Protein AF-A0A955CF99-F1 (afdb_monomer_lite)

Radius of gyration: 28.47 Å; chains: 1; bounding box: 74×70×88 Å

Secondary structure (DSSP, 8-state):
-HHHHTT----EES---GGGHHHHTTSPEE-GGGGG-TTT-S-EEE----S-THHHHHHHHHHHHHHHTT--EEEESS--S-HHHHHHHHHHHHHHT--EEEE-GGG--HHHHHHHHHHTSTT-TT-SEEEEEEEEE-S---HHHHHHHHHHHHHHHHHHH--EEEEEEE---SSSS--TT-EEEEEETT--EEEEEEE--SSSSEEEEEEEEETTEEEEEEEETTS-EEEEEEEETTEEEEEPPP---HHHHHHHHHHHHSPPTT------GGG--HHHHHHHHHHHHHHHHHHHHTS-EE-------HHHHHHHHHHHHHHHHHHHHHHHHHHHHHHHHHTT-GGGGTHHHHHHHHHHHHHHHHHHHHHHHHHHHTTS------------------

Foldseek 3Di:
DLCVVVVHDDAEAQDDPPVVCPPNVPHDHDHLVVCLDCVNDLAEEEEADDPDPVVQVVSLVSLLSSLLSLHAYEYEAPRHLALVSLVSNVVSNVVRVRFYAYAQLLQLFVVLLVVLVLLVDCPRPLAHWAAKEKEFADPDFWLSVVLRVQLSVQVSVCSRQPDWFKKAWDAPCVPVTGQAWIKMWIHDPSGHIYIYTYHHHPDQFFGMKMWTHHPFWIWIWTAGPVRDTDWIWIAGPNDIDTDDGDPDDSVNSSVVLSVVPRPDPPDPPCDDSVSHPSVSSSSSSLNSVVNVVNHVVVDMDGSDPPPPPVVVVVVVVVVVVVVVCVVPVVVVLVVVLVVCVVVVNPCSVCSVVVVVVVVVVVVCVVVVCVVVVVVPPVVVPPPPDPPPDPPDPDDDDD

Structure (mmCIF, N/CA/C/O backbone):
data_AF-A0A955CF99-F1
#
_entry.id   AF-A0A955CF99-F1
#
loop_
_atom_site.group_PDB
_atom_site.id
_atom_site.type_symbol
_atom_site.label_atom_id
_atom_site.label_alt_id
_atom_site.label_comp_id
_atom_site.label_asym_id
_atom_site.label_entity_id
_atom_site.label_seq_id
_atom_site.pdbx_PDB_ins_code
_atom_site.Cartn_x
_atom_site.Cartn_y
_atom_site.Cartn_z
_atom_site.occupancy
_atom_site.B_iso_or_equiv
_atom_site.auth_seq_id
_atom_site.auth_comp_id
_atom_site.auth_asym_id
_atom_site.auth_atom_id
_atom_site.pdbx_PDB_model_num
ATOM 1 N N . ARG A 1 1 ? -3.516 -19.979 12.617 1.00 79.00 1 ARG A N 1
ATOM 2 C CA . ARG A 1 1 ? -4.588 -20.043 13.648 1.00 79.00 1 ARG A CA 1
ATOM 3 C C . ARG A 1 1 ? -5.985 -19.880 13.054 1.00 79.00 1 ARG A C 1
ATOM 5 O O . ARG A 1 1 ? -6.739 -20.836 13.141 1.00 79.00 1 ARG A O 1
ATOM 12 N N . ALA A 1 2 ? -6.308 -18.752 12.409 1.00 81.31 2 ALA A N 1
ATOM 13 C CA . ALA A 1 2 ? -7.607 -18.526 11.752 1.00 81.31 2 ALA A CA 1
ATOM 14 C C . ALA A 1 2 ? -8.059 -19.693 10.847 1.00 81.31 2 ALA A C 1
ATOM 16 O O . ALA A 1 2 ? -9.185 -20.170 10.963 1.00 81.31 2 ALA A O 1
ATOM 17 N N . ALA A 1 3 ? -7.147 -20.198 10.007 1.00 81.81 3 ALA A N 1
ATOM 18 C CA . ALA A 1 3 ? -7.392 -21.342 9.129 1.00 81.81 3 ALA A CA 1
ATOM 19 C C . ALA A 1 3 ? -7.724 -22.638 9.894 1.00 81.81 3 ALA A C 1
ATOM 21 O O . ALA A 1 3 ? -8.744 -23.269 9.622 1.00 81.81 3 ALA A O 1
ATOM 22 N N . VAL A 1 4 ? -6.922 -22.989 10.905 1.00 85.00 4 VAL A N 1
ATOM 23 C CA . VAL A 1 4 ? -7.128 -24.182 11.754 1.00 85.00 4 VAL A CA 1
ATOM 24 C C . VAL A 1 4 ? -8.455 -24.113 12.503 1.00 85.00 4 VAL A C 1
ATOM 26 O O . VAL A 1 4 ? -9.188 -25.094 12.551 1.00 85.00 4 VAL A O 1
ATOM 29 N N . ALA A 1 5 ? -8.813 -22.940 13.037 1.00 82.62 5 ALA A N 1
ATOM 30 C CA . ALA A 1 5 ? -10.088 -22.735 13.726 1.00 82.62 5 ALA A CA 1
ATOM 31 C C . ALA A 1 5 ? -11.309 -22.967 12.813 1.00 82.62 5 ALA A C 1
ATOM 33 O O . ALA A 1 5 ? -12.411 -23.198 13.304 1.00 82.62 5 ALA A O 1
ATOM 34 N N . GLN A 1 6 ? -11.116 -22.923 11.492 1.00 83.94 6 GLN A N 1
ATOM 35 C CA . GLN A 1 6 ? -12.135 -23.216 10.481 1.00 83.94 6 GLN A CA 1
ATOM 36 C C . GLN A 1 6 ? -12.029 -24.639 9.910 1.00 83.94 6 GLN A C 1
ATOM 38 O O . GLN A 1 6 ? -12.730 -24.957 8.956 1.00 83.94 6 GLN A O 1
ATOM 43 N N . GLY A 1 7 ? -11.182 -25.494 10.492 1.00 86.19 7 GLY A N 1
ATOM 44 C CA . GLY A 1 7 ? -11.032 -26.898 10.105 1.00 86.19 7 GLY A CA 1
ATOM 45 C C . GLY A 1 7 ? -10.098 -27.146 8.920 1.00 86.19 7 GLY A C 1
ATOM 46 O O . GLY A 1 7 ? -10.129 -28.240 8.370 1.00 86.19 7 GLY A O 1
ATOM 47 N N . ASN A 1 8 ? -9.284 -26.162 8.521 1.00 85.12 8 ASN A N 1
ATOM 48 C CA . ASN A 1 8 ? -8.291 -26.355 7.462 1.00 85.12 8 ASN A CA 1
ATOM 49 C C . ASN A 1 8 ? -7.061 -27.089 8.014 1.00 85.12 8 ASN A C 1
ATOM 51 O O . ASN A 1 8 ? -6.582 -26.760 9.105 1.00 85.12 8 ASN A O 1
ATOM 55 N N . GLU A 1 9 ? -6.540 -28.040 7.243 1.00 86.69 9 GLU A N 1
ATOM 56 C CA . GLU A 1 9 ? -5.256 -28.687 7.509 1.00 86.69 9 GLU A CA 1
ATOM 57 C C . GLU A 1 9 ? -4.116 -27.730 7.139 1.00 86.69 9 GLU A C 1
ATOM 59 O O . GLU A 1 9 ? -4.158 -27.067 6.103 1.00 86.69 9 GLU A O 1
ATOM 64 N N . LEU A 1 10 ? -3.120 -27.606 8.018 1.00 84.44 10 LEU A N 1
ATOM 65 C CA . LEU A 1 10 ? -1.933 -26.798 7.756 1.00 84.44 10 LEU A CA 1
ATOM 66 C C . LEU A 1 10 ? -0.749 -27.711 7.481 1.00 84.44 10 LEU A C 1
ATOM 68 O O . LEU A 1 10 ? -0.439 -28.585 8.288 1.00 84.44 10 LEU A O 1
ATOM 72 N N . VAL A 1 11 ? -0.059 -27.430 6.383 1.00 82.50 11 VAL A N 1
ATOM 73 C CA . VAL A 1 11 ? 1.213 -28.051 6.021 1.00 82.50 11 VAL A CA 1
ATOM 74 C C . VAL A 1 11 ? 2.263 -2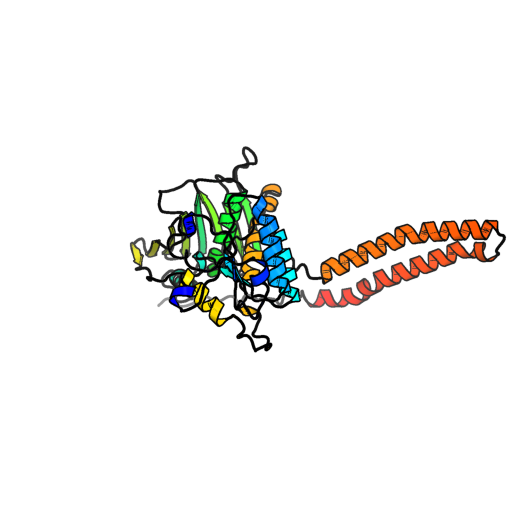6.946 5.929 1.00 82.50 11 VAL A C 1
ATOM 76 O O . VAL A 1 11 ? 1.944 -25.827 5.518 1.00 82.50 11 VAL A O 1
ATOM 79 N N . TRP A 1 12 ? 3.500 -27.231 6.339 1.00 80.31 12 TRP A N 1
ATOM 80 C CA . TRP A 1 12 ? 4.576 -26.238 6.367 1.00 80.31 12 TRP A CA 1
ATOM 81 C C . TRP A 1 12 ? 5.763 -26.673 5.518 1.00 80.31 12 TRP A C 1
ATOM 83 O O . TRP A 1 12 ? 6.108 -27.856 5.517 1.00 80.31 12 TRP A O 1
ATOM 93 N N . PRO A 1 13 ? 6.434 -25.727 4.839 1.00 78.12 13 PRO A N 1
ATOM 94 C CA . PRO A 1 13 ? 7.717 -26.021 4.238 1.00 78.12 13 PRO A CA 1
ATOM 95 C C . PRO A 1 13 ? 8.782 -26.287 5.321 1.00 78.12 13 PRO A C 1
ATOM 97 O O . PRO A 1 13 ? 8.654 -25.765 6.428 1.00 78.12 13 PRO A O 1
ATOM 100 N N . ASP A 1 14 ? 9.821 -27.061 4.985 1.00 59.81 14 ASP A N 1
ATOM 101 C CA . ASP A 1 14 ? 10.875 -27.661 5.844 1.00 59.81 14 ASP A CA 1
ATOM 102 C C . ASP A 1 14 ? 11.665 -26.767 6.844 1.00 59.81 14 ASP A C 1
ATOM 104 O O . ASP A 1 14 ? 12.676 -27.187 7.406 1.00 59.81 14 ASP A O 1
ATOM 108 N N . SER A 1 15 ? 11.222 -25.550 7.154 1.00 57.75 15 SER A N 1
ATOM 109 C CA . SER A 1 15 ? 11.845 -24.692 8.163 1.00 57.75 15 SER A CA 1
ATOM 110 C C . SER A 1 15 ? 10.860 -23.652 8.704 1.00 57.75 15 SER A C 1
ATOM 112 O O . SER A 1 15 ? 10.727 -22.559 8.147 1.00 57.75 15 SER A O 1
ATOM 114 N N . LEU A 1 16 ? 10.185 -23.962 9.813 1.00 59.62 16 LEU A N 1
ATOM 115 C CA . LEU A 1 16 ? 9.578 -22.922 10.644 1.00 59.62 16 LEU A CA 1
ATOM 116 C C . LEU A 1 16 ? 10.669 -22.295 11.526 1.00 59.62 16 LEU A C 1
ATOM 118 O O . LEU A 1 16 ? 11.459 -23.038 12.110 1.00 59.62 16 LEU A O 1
ATOM 122 N N . PRO A 1 17 ? 10.718 -20.959 11.668 1.00 60.75 17 PRO A N 1
ATOM 123 C CA . PRO A 1 17 ? 11.537 -20.341 12.700 1.00 60.75 17 PRO A CA 1
ATOM 124 C C . PRO A 1 17 ? 11.095 -20.843 14.082 1.00 60.75 17 PRO A C 1
ATOM 126 O O . PRO A 1 17 ? 9.895 -20.994 14.330 1.00 60.75 17 PRO A O 1
ATOM 129 N N . ASP A 1 18 ? 12.053 -21.061 14.989 1.00 56.12 18 ASP A N 1
ATOM 130 C CA . ASP A 1 18 ? 11.827 -21.640 16.325 1.00 56.12 18 ASP A CA 1
ATOM 131 C C . ASP A 1 18 ? 10.709 -20.933 17.119 1.00 56.12 18 ASP A C 1
ATOM 133 O O . ASP A 1 18 ? 10.023 -21.563 17.920 1.00 56.12 18 ASP A O 1
ATOM 137 N N . GLU A 1 19 ? 10.451 -19.646 16.877 1.00 55.84 19 GLU A N 1
ATOM 138 C CA . GLU A 1 19 ? 9.412 -18.872 17.572 1.00 55.84 19 GLU A CA 1
ATOM 139 C C . GLU A 1 19 ? 7.968 -19.225 17.159 1.00 55.84 19 GLU A C 1
ATOM 141 O O . GLU A 1 19 ? 7.029 -18.998 17.924 1.00 55.84 19 GLU A O 1
ATOM 146 N N . ALA A 1 20 ? 7.764 -19.830 15.983 1.00 54.81 20 ALA A N 1
ATOM 147 C CA . ALA A 1 20 ? 6.444 -20.243 15.490 1.00 54.81 20 ALA A CA 1
ATOM 148 C C . ALA A 1 20 ? 6.038 -21.664 15.941 1.00 54.81 20 ALA A C 1
ATOM 150 O O . ALA A 1 20 ? 4.923 -22.119 15.674 1.00 54.81 20 ALA A O 1
ATOM 151 N N . SER A 1 21 ? 6.928 -22.365 16.647 1.00 53.00 21 SER A N 1
ATOM 152 C CA . SER A 1 21 ? 6.830 -23.798 16.955 1.00 53.00 21 SER A CA 1
ATOM 153 C C . SER A 1 21 ? 5.830 -24.168 18.065 1.00 53.00 21 SER A C 1
ATOM 155 O O . SER A 1 21 ? 5.513 -25.345 18.235 1.00 53.00 21 SER A O 1
ATOM 157 N N . GLY A 1 22 ? 5.286 -23.195 18.806 1.00 54.94 22 GLY A N 1
ATOM 158 C CA . GLY A 1 22 ? 4.556 -23.451 20.059 1.00 54.94 22 GLY A CA 1
ATOM 159 C C . GLY A 1 22 ? 3.235 -24.235 19.959 1.00 54.94 22 GLY A C 1
ATOM 160 O O . GLY A 1 22 ? 2.802 -24.792 20.961 1.00 54.94 22 GLY A O 1
ATOM 161 N N . GLU A 1 23 ? 2.593 -24.297 18.786 1.00 53.91 23 GLU A N 1
ATOM 162 C CA . GLU A 1 23 ? 1.330 -25.046 18.572 1.00 53.91 23 GLU A CA 1
ATOM 163 C C . GLU A 1 23 ? 1.255 -25.786 17.222 1.00 53.91 23 GLU A C 1
ATOM 165 O O . GLU A 1 23 ? 0.340 -26.577 17.012 1.00 53.91 23 GLU A O 1
ATOM 170 N N . ALA A 1 24 ? 2.179 -25.527 16.290 1.00 54.78 24 ALA A N 1
ATOM 171 C CA . ALA A 1 24 ? 2.132 -26.037 14.913 1.00 54.78 24 ALA A CA 1
ATOM 172 C C . ALA A 1 24 ? 3.116 -27.194 14.643 1.00 54.78 24 ALA A C 1
ATOM 174 O O . ALA A 1 24 ? 3.333 -27.566 13.494 1.00 54.78 24 ALA A O 1
ATOM 175 N N . THR A 1 25 ? 3.727 -27.739 15.694 1.00 54.34 25 THR A N 1
ATOM 176 C CA . THR A 1 25 ? 4.917 -28.603 15.643 1.00 54.34 25 THR A CA 1
ATOM 177 C C . THR A 1 25 ? 4.683 -30.024 15.125 1.00 54.34 25 THR A C 1
ATOM 179 O O . THR A 1 25 ? 5.658 -30.711 14.838 1.00 54.34 25 THR A O 1
ATOM 182 N N . ASP A 1 26 ? 3.429 -30.448 14.951 1.00 65.31 26 ASP A N 1
ATOM 183 C CA . ASP A 1 26 ? 3.098 -31.808 14.496 1.00 65.31 26 ASP A CA 1
ATOM 184 C C . ASP A 1 26 ? 2.784 -31.906 12.992 1.00 65.31 26 ASP A C 1
ATOM 186 O O . ASP A 1 26 ? 2.577 -33.004 12.473 1.00 65.31 26 ASP A O 1
ATOM 190 N N . ALA A 1 27 ? 2.728 -30.782 12.274 1.00 68.56 27 ALA A N 1
ATOM 191 C CA . ALA A 1 27 ? 2.461 -30.800 10.840 1.00 68.56 27 ALA A CA 1
ATOM 192 C C . ALA A 1 27 ? 3.699 -31.296 10.064 1.00 68.56 27 ALA A C 1
ATOM 194 O O . ALA A 1 27 ? 4.818 -30.866 10.361 1.00 68.56 27 ALA A O 1
ATOM 195 N N . PRO A 1 28 ? 3.528 -32.196 9.076 1.00 71.50 28 PRO A N 1
ATOM 196 C CA . PRO A 1 28 ? 4.642 -32.732 8.315 1.00 71.50 28 PRO A CA 1
ATOM 197 C C . PRO A 1 28 ? 5.329 -31.612 7.538 1.00 71.50 28 PRO A C 1
ATOM 199 O O . PRO A 1 28 ? 4.689 -30.786 6.885 1.00 71.50 28 PRO A O 1
ATOM 202 N N . ALA A 1 29 ? 6.647 -31.612 7.634 1.00 78.50 29 ALA A N 1
ATOM 203 C CA . ALA A 1 29 ? 7.504 -30.708 6.909 1.00 78.50 29 ALA A CA 1
ATOM 204 C C . ALA A 1 29 ? 7.625 -31.216 5.456 1.00 78.50 29 ALA A C 1
ATOM 206 O O . ALA A 1 29 ? 7.868 -32.407 5.229 1.00 78.50 29 ALA A O 1
ATOM 207 N N . ILE A 1 30 ? 7.334 -30.349 4.483 1.00 84.75 30 ILE A N 1
ATOM 208 C CA . ILE A 1 30 ? 7.389 -30.677 3.051 1.00 84.75 30 ILE A CA 1
ATOM 209 C C . ILE A 1 30 ? 8.380 -29.763 2.313 1.00 84.75 30 ILE A C 1
ATOM 211 O O . ILE A 1 30 ? 8.584 -28.614 2.703 1.00 84.75 30 ILE A O 1
ATOM 215 N N . PRO A 1 31 ? 8.976 -30.202 1.197 1.00 89.25 31 PRO A N 1
ATOM 216 C CA . PRO A 1 31 ? 9.657 -29.300 0.275 1.00 89.25 31 PRO A CA 1
ATOM 217 C C . PRO A 1 31 ? 8.691 -28.233 -0.256 1.00 89.25 31 PRO A C 1
ATOM 219 O O . PRO A 1 31 ? 7.547 -28.547 -0.594 1.00 89.25 31 PRO A O 1
ATOM 222 N N . TRP A 1 32 ? 9.136 -26.977 -0.376 1.00 90.06 32 TRP A N 1
ATOM 223 C CA . TRP A 1 32 ? 8.267 -25.884 -0.842 1.00 90.06 32 TRP A CA 1
ATOM 224 C C . TRP A 1 32 ? 7.756 -26.118 -2.272 1.00 90.06 32 TRP A C 1
ATOM 226 O O . TRP A 1 32 ? 6.681 -25.642 -2.619 1.00 90.06 32 TRP A O 1
ATOM 236 N N . GLU A 1 33 ? 8.483 -26.883 -3.091 1.00 93.69 33 GLU A N 1
ATOM 237 C CA . GLU A 1 33 ? 8.073 -27.264 -4.442 1.00 93.69 33 GLU A CA 1
ATOM 238 C C . GLU A 1 33 ? 6.766 -28.067 -4.450 1.00 93.69 33 GLU A C 1
ATOM 240 O O . GLU A 1 33 ? 6.026 -28.006 -5.427 1.00 93.69 33 GLU A O 1
ATOM 245 N N . GLN A 1 34 ? 6.439 -28.783 -3.367 1.00 92.00 34 GLN A N 1
ATOM 246 C CA . GLN A 1 34 ? 5.154 -29.482 -3.251 1.00 92.00 34 GLN A CA 1
ATOM 247 C C . GLN A 1 34 ? 3.975 -28.509 -3.121 1.00 92.00 34 GLN A C 1
ATOM 249 O O . GLN A 1 34 ? 2.862 -28.858 -3.498 1.00 92.00 34 GLN A O 1
ATOM 254 N N . LEU A 1 35 ? 4.210 -27.265 -2.682 1.00 91.75 35 LEU A N 1
ATOM 255 C CA . LEU A 1 35 ? 3.185 -26.214 -2.657 1.00 91.75 35 LEU A CA 1
ATOM 256 C C . LEU A 1 35 ? 2.772 -25.759 -4.066 1.00 91.75 35 LEU A C 1
ATOM 258 O O . LEU A 1 35 ? 1.781 -25.048 -4.212 1.00 91.75 35 LEU A O 1
ATOM 262 N N . LEU A 1 36 ? 3.534 -26.130 -5.102 1.00 92.69 36 LEU A N 1
ATOM 263 C CA . LEU A 1 36 ? 3.177 -25.859 -6.495 1.00 92.69 36 LEU A CA 1
ATOM 264 C C . LEU A 1 36 ? 2.076 -26.799 -6.995 1.00 92.69 36 LEU A C 1
ATOM 266 O O . LEU A 1 36 ? 1.367 -26.438 -7.934 1.00 92.69 36 LEU A O 1
ATOM 270 N N . ASP A 1 37 ? 1.892 -27.960 -6.363 1.00 92.12 37 ASP A N 1
ATOM 271 C CA . ASP A 1 37 ? 0.869 -28.928 -6.743 1.00 92.12 37 ASP A CA 1
ATOM 272 C C . ASP A 1 37 ? -0.519 -28.496 -6.240 1.00 92.12 37 ASP A C 1
ATOM 274 O O . ASP A 1 37 ? -0.822 -28.527 -5.047 1.00 92.12 37 ASP A O 1
ATOM 278 N N . ARG A 1 38 ? -1.383 -28.092 -7.176 1.00 87.19 38 ARG A N 1
ATOM 279 C CA . ARG A 1 38 ? -2.76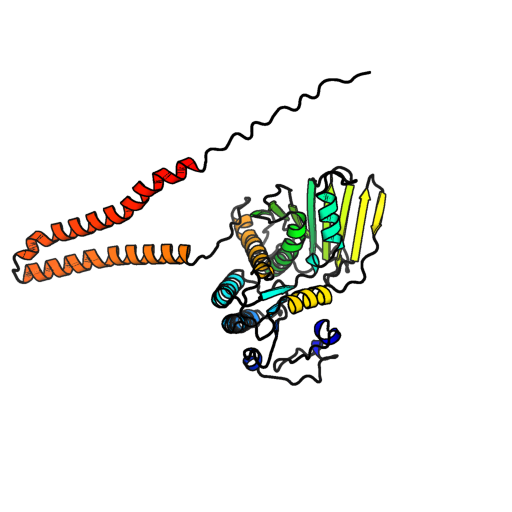2 -27.652 -6.904 1.00 87.19 38 ARG A CA 1
ATOM 280 C C . ARG A 1 38 ? -3.682 -28.780 -6.454 1.00 87.19 38 ARG A C 1
ATOM 282 O O . ARG A 1 38 ? -4.748 -28.494 -5.921 1.00 87.19 38 ARG A O 1
ATOM 289 N N . GLU A 1 39 ? -3.313 -30.034 -6.702 1.00 88.50 39 GLU A N 1
ATOM 290 C CA . GLU A 1 39 ? -4.071 -31.180 -6.196 1.00 88.50 39 GLU A CA 1
ATOM 291 C C . GLU A 1 39 ? -3.736 -31.462 -4.727 1.00 88.50 39 GLU A C 1
ATOM 293 O O . GLU A 1 39 ? -4.562 -32.019 -4.005 1.00 88.50 39 GLU A O 1
ATOM 298 N N . ALA A 1 40 ? -2.544 -31.054 -4.279 1.00 88.62 40 ALA A N 1
ATOM 299 C CA . ALA A 1 40 ? -2.089 -31.219 -2.904 1.00 88.62 40 ALA A CA 1
ATOM 300 C C . ALA A 1 40 ? -2.415 -30.012 -2.011 1.00 88.62 40 ALA A C 1
ATOM 302 O O . ALA A 1 40 ? -2.610 -30.181 -0.808 1.00 88.62 40 ALA A O 1
ATOM 303 N N . VAL A 1 41 ? -2.449 -28.800 -2.578 1.00 90.88 41 VAL A N 1
ATOM 304 C CA . VAL A 1 41 ? -2.607 -27.549 -1.826 1.00 90.88 41 VAL A CA 1
ATOM 305 C C . VAL A 1 41 ? -3.653 -26.646 -2.475 1.00 90.88 41 VAL A C 1
ATOM 307 O O . VAL A 1 41 ? -3.469 -26.161 -3.589 1.00 90.88 41 VAL A O 1
ATOM 310 N N . ASP A 1 42 ? -4.729 -26.363 -1.735 1.00 89.69 42 ASP A N 1
ATOM 311 C CA . ASP A 1 42 ? -5.797 -25.455 -2.179 1.00 89.69 42 ASP A CA 1
ATOM 312 C C . ASP A 1 42 ? -5.372 -23.979 -2.141 1.00 89.69 42 ASP A C 1
ATOM 314 O O . ASP A 1 42 ? -5.823 -23.155 -2.944 1.00 89.69 42 ASP A O 1
ATOM 318 N N . ALA A 1 43 ? -4.533 -23.623 -1.163 1.00 92.31 43 ALA A N 1
ATOM 319 C CA . ALA A 1 43 ? -4.062 -22.264 -0.966 1.00 92.31 43 ALA A CA 1
ATOM 320 C C . ALA A 1 43 ? -2.777 -22.186 -0.136 1.00 92.31 43 ALA A C 1
ATOM 322 O O . ALA A 1 43 ? -2.528 -23.007 0.745 1.00 92.31 43 ALA A O 1
ATOM 323 N N . VAL A 1 44 ? -2.010 -21.120 -0.356 1.00 93.88 44 VAL A N 1
ATOM 324 C CA . VAL A 1 44 ? -0.760 -20.841 0.357 1.00 93.88 44 VAL A CA 1
ATOM 325 C C . VAL A 1 44 ? -0.881 -19.544 1.153 1.00 93.88 44 VAL A C 1
ATOM 327 O O . VAL A 1 44 ? -1.402 -18.541 0.666 1.00 93.88 44 VAL A O 1
ATOM 330 N N . ILE A 1 45 ? -0.371 -19.543 2.385 1.00 92.88 45 ILE A N 1
ATOM 331 C CA . ILE A 1 45 ? -0.185 -18.324 3.178 1.00 92.88 45 ILE A CA 1
ATOM 332 C C . ILE A 1 45 ? 1.302 -17.984 3.173 1.00 92.88 45 ILE A C 1
ATOM 334 O O . ILE A 1 45 ? 2.123 -18.807 3.570 1.00 92.88 45 ILE A O 1
ATOM 338 N N . MET A 1 46 ? 1.647 -16.770 2.755 1.00 92.31 46 MET A N 1
ATOM 339 C CA . MET A 1 46 ? 3.023 -16.280 2.754 1.00 92.31 46 MET A CA 1
ATOM 340 C C . MET A 1 46 ? 3.195 -15.167 3.791 1.00 92.31 46 MET A C 1
ATOM 342 O O . MET A 1 46 ? 2.497 -14.152 3.764 1.00 92.31 46 MET A O 1
ATOM 346 N N . GLY A 1 47 ? 4.120 -15.386 4.726 1.00 86.75 47 GLY A N 1
ATOM 347 C CA . GLY A 1 47 ? 4.482 -14.417 5.758 1.00 86.75 47 GLY A CA 1
ATOM 348 C C . GLY A 1 47 ? 5.269 -13.221 5.216 1.00 86.75 47 GLY A C 1
ATOM 349 O O . GLY A 1 47 ? 5.695 -13.212 4.062 1.00 86.75 47 GLY A O 1
ATOM 350 N N . GLY A 1 48 ? 5.424 -12.209 6.070 1.00 75.31 48 GLY A N 1
ATOM 351 C CA . GLY A 1 48 ? 6.043 -10.931 5.727 1.00 75.31 48 GLY A CA 1
ATOM 352 C C . GLY A 1 48 ? 7.564 -10.934 5.712 1.00 75.31 48 GLY A C 1
ATOM 353 O O . GLY A 1 48 ? 8.211 -11.964 5.874 1.00 75.31 48 GLY A O 1
ATOM 354 N N . VAL A 1 49 ? 8.099 -9.731 5.506 1.00 66.94 49 VAL A N 1
ATOM 355 C CA . VAL A 1 49 ? 9.529 -9.436 5.387 1.00 66.94 49 VAL A CA 1
ATOM 356 C C . VAL A 1 49 ? 10.270 -9.867 6.653 1.00 66.94 49 VAL A C 1
ATOM 358 O O . VAL A 1 49 ? 10.006 -9.340 7.731 1.00 66.94 49 VAL A O 1
ATOM 361 N N . GLY A 1 50 ? 11.183 -10.829 6.517 1.00 65.75 50 GLY A N 1
ATOM 362 C CA . GLY A 1 50 ? 12.223 -11.079 7.514 1.00 65.75 50 GLY A CA 1
ATOM 363 C C . GLY A 1 50 ? 13.282 -9.972 7.492 1.00 65.75 50 GLY A C 1
ATOM 364 O O . GLY A 1 50 ? 13.443 -9.280 6.489 1.00 65.75 50 GLY A O 1
ATOM 365 N N . ASP A 1 51 ? 14.026 -9.807 8.587 1.00 66.69 51 ASP A N 1
ATOM 366 C CA . ASP A 1 51 ? 15.051 -8.755 8.702 1.00 66.69 51 ASP A CA 1
ATOM 367 C C . ASP A 1 51 ? 16.231 -8.923 7.716 1.00 66.69 51 ASP A C 1
ATOM 369 O O . ASP A 1 51 ? 17.003 -7.983 7.520 1.00 66.69 51 ASP A O 1
ATOM 373 N N . ASP A 1 52 ? 16.374 -10.093 7.083 1.00 71.62 52 ASP A N 1
ATOM 374 C CA . ASP A 1 52 ? 17.465 -10.413 6.158 1.00 71.62 52 ASP A CA 1
ATOM 375 C C . ASP A 1 52 ? 17.107 -10.077 4.698 1.00 71.62 52 ASP A C 1
ATOM 377 O O . ASP A 1 52 ? 16.188 -10.655 4.114 1.00 71.62 52 ASP A O 1
ATOM 381 N N . ASP A 1 53 ? 17.873 -9.166 4.089 1.00 64.50 53 ASP A N 1
ATOM 382 C CA . ASP A 1 53 ? 17.730 -8.770 2.682 1.00 64.50 53 ASP A CA 1
ATOM 383 C C . ASP A 1 53 ? 17.902 -9.953 1.711 1.00 64.50 53 ASP A C 1
ATOM 385 O O . ASP A 1 53 ? 17.322 -9.941 0.626 1.00 64.50 53 ASP A O 1
ATOM 389 N N . GLY A 1 54 ? 18.657 -10.994 2.091 1.00 69.12 54 GLY A N 1
ATOM 390 C CA . GLY A 1 54 ? 18.841 -12.191 1.264 1.00 69.12 54 GLY A CA 1
ATOM 391 C C . GLY A 1 54 ? 17.567 -13.023 1.065 1.00 69.12 54 GLY A C 1
ATOM 392 O O . GLY A 1 54 ? 17.500 -13.823 0.131 1.00 69.12 54 GLY A O 1
ATOM 393 N N . ASP A 1 55 ? 16.552 -12.830 1.910 1.00 81.50 55 ASP A N 1
ATOM 394 C CA . ASP A 1 55 ? 15.289 -13.569 1.844 1.00 81.50 55 ASP A CA 1
ATOM 395 C C . ASP A 1 55 ? 14.291 -12.950 0.845 1.00 81.50 55 ASP A C 1
ATOM 397 O O . ASP A 1 55 ? 13.407 -13.645 0.345 1.00 81.50 55 ASP A O 1
ATOM 401 N N . ASP A 1 56 ? 14.431 -11.666 0.490 1.00 88.44 56 ASP A N 1
ATOM 402 C CA . ASP A 1 56 ? 13.471 -10.979 -0.390 1.00 88.44 56 ASP A CA 1
ATOM 403 C C . ASP A 1 56 ? 13.497 -11.530 -1.830 1.00 88.44 56 ASP A C 1
ATOM 405 O O . ASP A 1 56 ? 12.432 -11.790 -2.394 1.00 88.44 56 ASP A O 1
ATOM 409 N N . ASP A 1 57 ? 14.680 -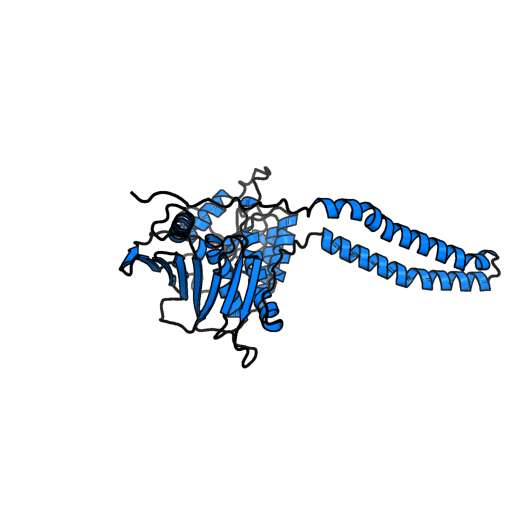11.778 -2.406 1.00 91.06 57 ASP A N 1
ATOM 410 C CA . ASP A 1 57 ? 14.825 -12.313 -3.773 1.00 91.06 57 ASP A CA 1
ATOM 411 C C . ASP A 1 57 ? 14.288 -13.748 -3.890 1.00 91.06 57 ASP A C 1
ATOM 413 O O . ASP A 1 57 ? 13.604 -14.109 -4.851 1.00 91.06 57 ASP A O 1
ATOM 417 N N . GLU A 1 58 ? 14.571 -14.584 -2.892 1.00 91.25 58 GLU A N 1
ATOM 418 C CA . GLU A 1 58 ? 14.094 -15.964 -2.853 1.00 91.25 58 GLU A CA 1
ATOM 419 C C . GLU A 1 58 ? 12.579 -16.019 -2.613 1.00 91.25 58 GLU A C 1
ATOM 421 O O . GLU A 1 58 ? 11.874 -16.798 -3.263 1.00 91.25 58 GLU A O 1
ATOM 426 N N . ARG A 1 59 ? 12.044 -15.155 -1.739 1.00 92.06 59 ARG A N 1
ATOM 427 C CA . ARG A 1 59 ? 10.598 -15.006 -1.530 1.00 92.06 59 ARG A CA 1
ATOM 428 C C . ARG A 1 59 ? 9.902 -14.524 -2.800 1.00 92.06 59 ARG A C 1
ATOM 430 O O . ARG A 1 59 ? 8.863 -15.080 -3.159 1.00 92.06 59 ARG A O 1
ATOM 437 N N . LEU A 1 60 ? 10.486 -13.550 -3.501 1.00 95.00 60 LEU A N 1
ATOM 438 C CA . LEU A 1 60 ? 9.999 -13.060 -4.791 1.00 95.00 60 LEU A CA 1
ATOM 439 C C . LEU A 1 60 ? 9.959 -14.197 -5.811 1.00 95.00 60 LEU A C 1
ATOM 441 O O . LEU A 1 60 ? 8.909 -14.448 -6.402 1.00 95.00 60 LEU A O 1
ATOM 445 N N . ARG A 1 61 ? 11.055 -14.952 -5.947 1.00 95.50 61 ARG A N 1
ATOM 446 C CA . ARG A 1 61 ? 11.134 -16.111 -6.844 1.00 95.50 61 ARG A CA 1
ATOM 447 C C . ARG A 1 61 ? 10.055 -17.151 -6.535 1.00 95.50 61 ARG A C 1
ATOM 449 O O . ARG A 1 61 ? 9.382 -17.618 -7.454 1.00 95.50 61 ARG A O 1
ATOM 456 N N . ARG A 1 62 ? 9.878 -17.516 -5.259 1.00 95.19 62 ARG A N 1
ATOM 457 C CA . ARG A 1 62 ? 8.873 -18.501 -4.818 1.00 95.19 62 ARG A CA 1
ATOM 458 C C . ARG A 1 62 ? 7.450 -18.018 -5.076 1.00 95.19 62 ARG A C 1
ATOM 460 O O . ARG A 1 62 ? 6.646 -18.779 -5.607 1.00 95.19 62 ARG A O 1
ATOM 467 N N . LEU A 1 63 ? 7.136 -16.766 -4.738 1.00 95.88 63 LEU A N 1
ATOM 468 C CA . LEU A 1 63 ? 5.811 -16.205 -4.995 1.00 95.88 63 LEU A CA 1
ATOM 469 C C . LEU A 1 63 ? 5.528 -16.100 -6.494 1.00 95.88 63 LEU A C 1
ATOM 471 O O . LEU A 1 63 ? 4.436 -16.460 -6.925 1.00 95.88 63 LEU A O 1
ATOM 475 N N . ALA A 1 64 ? 6.502 -15.661 -7.291 1.00 96.62 64 ALA A N 1
ATOM 476 C CA . ALA A 1 64 ? 6.363 -15.594 -8.740 1.00 96.62 64 ALA A CA 1
ATOM 477 C C . ALA A 1 64 ? 6.065 -16.980 -9.328 1.00 96.62 64 ALA A C 1
ATOM 479 O O . ALA A 1 64 ? 5.187 -17.105 -10.178 1.00 96.62 64 ALA A O 1
ATOM 480 N N . GLU A 1 65 ? 6.735 -18.030 -8.845 1.00 96.88 65 GLU A N 1
ATOM 481 C CA . GLU A 1 65 ? 6.469 -19.399 -9.290 1.00 96.88 65 GLU A CA 1
ATOM 482 C C . GLU A 1 65 ? 5.074 -19.887 -8.877 1.00 96.88 65 GLU A C 1
ATOM 484 O O . GLU A 1 65 ? 4.340 -20.402 -9.716 1.00 96.88 65 GLU A O 1
ATOM 489 N N . LEU A 1 66 ? 4.646 -19.634 -7.634 1.00 95.94 66 LEU A N 1
ATOM 490 C CA . LEU A 1 66 ? 3.272 -19.915 -7.191 1.00 95.94 66 LEU A CA 1
ATOM 491 C C . LEU A 1 66 ? 2.236 -19.222 -8.097 1.00 95.94 66 LEU A C 1
ATOM 493 O O . LEU A 1 66 ? 1.263 -19.849 -8.523 1.00 95.94 66 LEU A O 1
ATOM 497 N N . MET A 1 67 ? 2.460 -17.951 -8.447 1.00 95.69 67 MET A N 1
ATOM 498 C CA . MET A 1 67 ? 1.580 -17.203 -9.354 1.00 95.69 67 MET A CA 1
ATOM 499 C C . MET A 1 67 ? 1.550 -17.800 -10.762 1.00 95.69 67 MET A C 1
ATOM 501 O O . MET A 1 67 ? 0.462 -17.954 -11.317 1.00 95.69 67 MET A O 1
ATOM 505 N N . ARG A 1 68 ? 2.700 -18.205 -11.320 1.00 94.50 68 ARG A N 1
ATOM 506 C CA . ARG A 1 68 ? 2.783 -18.862 -12.641 1.00 94.50 68 ARG A CA 1
ATOM 507 C C . ARG A 1 68 ? 2.102 -20.231 -12.685 1.00 94.50 68 ARG A C 1
ATOM 509 O O . ARG A 1 68 ? 1.631 -20.637 -13.742 1.00 94.50 68 ARG A O 1
ATOM 516 N N . GLN A 1 69 ? 1.994 -20.919 -11.550 1.00 94.88 69 GLN A N 1
ATOM 517 C CA . GLN A 1 69 ? 1.219 -22.160 -11.438 1.00 94.88 69 GLN A CA 1
ATOM 518 C C . GLN A 1 69 ? -0.276 -21.919 -11.157 1.00 94.88 69 GLN A C 1
ATOM 520 O O . GLN A 1 69 ? -1.061 -22.864 -11.077 1.00 94.88 69 GLN A O 1
ATOM 525 N N . GLY A 1 70 ? -0.710 -20.661 -11.021 1.00 92.56 70 GLY A N 1
ATOM 526 C CA . GLY A 1 70 ? -2.108 -20.328 -10.747 1.00 92.56 70 GLY A CA 1
ATOM 527 C C . GLY A 1 70 ? -2.543 -20.623 -9.307 1.00 92.56 70 GLY A C 1
ATOM 528 O O . GLY A 1 70 ? -3.731 -20.857 -9.077 1.00 92.56 70 GLY A O 1
ATOM 529 N N . GLN A 1 71 ? -1.603 -20.662 -8.356 1.00 93.81 71 GLN A N 1
ATOM 530 C CA . GLN A 1 71 ? -1.895 -20.925 -6.946 1.00 93.81 71 GLN A CA 1
ATOM 531 C C . GLN A 1 71 ? -2.622 -19.750 -6.285 1.00 93.81 71 GLN A C 1
ATOM 533 O O . GLN A 1 71 ? -2.332 -18.585 -6.565 1.00 93.81 71 GLN A O 1
ATOM 538 N N . SER A 1 72 ? -3.551 -20.051 -5.374 1.00 94.31 72 SER A N 1
ATOM 539 C CA . SER A 1 72 ? -4.213 -19.023 -4.562 1.00 94.31 72 SER A CA 1
ATOM 540 C C . SER A 1 72 ? -3.338 -18.676 -3.366 1.00 94.31 72 SER A C 1
ATOM 542 O O . SER A 1 72 ? -3.009 -19.554 -2.569 1.00 94.31 72 SER A O 1
ATOM 544 N N . VAL A 1 73 ? -2.977 -17.404 -3.209 1.00 95.50 73 VAL A N 1
ATOM 545 C CA . VAL A 1 73 ? -2.042 -16.974 -2.164 1.00 95.50 73 VAL A CA 1
ATOM 546 C C . VAL A 1 73 ? -2.607 -15.822 -1.335 1.00 95.50 73 VAL A C 1
ATOM 548 O O . VAL A 1 73 ? -3.122 -14.837 -1.873 1.00 95.50 73 VAL A O 1
ATOM 551 N N . LEU A 1 74 ? -2.482 -15.948 -0.011 1.00 95.69 74 LEU A N 1
ATOM 552 C CA . LEU A 1 74 ? -2.707 -14.886 0.966 1.00 95.69 74 LEU A CA 1
ATOM 553 C C . LEU A 1 74 ? -1.362 -14.422 1.537 1.00 95.69 74 LEU A C 1
ATOM 555 O O . LEU A 1 74 ? -0.657 -15.209 2.163 1.00 95.69 74 LEU A O 1
ATOM 559 N N . THR A 1 75 ? -1.011 -13.152 1.364 1.00 95.62 75 THR A N 1
ATOM 560 C CA . THR A 1 75 ? 0.263 -12.584 1.843 1.00 95.62 75 THR A CA 1
ATOM 561 C C . THR A 1 75 ? 0.031 -11.524 2.912 1.00 95.62 75 THR A C 1
ATOM 563 O O . THR A 1 75 ? -1.053 -10.959 2.979 1.00 95.62 75 THR A O 1
ATOM 566 N N . SER A 1 76 ? 1.020 -11.177 3.733 1.00 93.81 76 SER A N 1
ATOM 567 C CA . SER A 1 76 ? 0.975 -9.920 4.506 1.00 93.81 76 SER A CA 1
ATOM 568 C C . SER A 1 76 ? 1.364 -8.709 3.646 1.00 93.81 76 SER A C 1
ATOM 570 O O . SER A 1 76 ? 1.901 -8.874 2.549 1.00 93.81 76 SER A O 1
ATOM 572 N N . HIS A 1 77 ? 1.133 -7.492 4.150 1.00 93.88 77 HIS A N 1
ATOM 573 C CA . HIS A 1 77 ? 1.590 -6.252 3.519 1.00 93.88 77 HIS A CA 1
ATOM 574 C C . HIS A 1 77 ? 2.356 -5.327 4.499 1.00 93.88 77 HIS A C 1
ATOM 576 O O . HIS A 1 77 ? 1.904 -5.117 5.631 1.00 93.88 77 HIS A O 1
ATOM 582 N N . PRO A 1 78 ? 3.500 -4.746 4.088 1.00 94.75 78 PRO A N 1
ATOM 583 C CA . PRO A 1 78 ? 4.219 -5.030 2.846 1.00 94.75 78 PRO A CA 1
ATOM 584 C C . PRO A 1 78 ? 4.875 -6.422 2.843 1.00 94.75 78 PRO A C 1
ATOM 586 O O . PRO A 1 78 ? 5.226 -6.958 3.892 1.00 94.75 78 PRO A O 1
ATOM 589 N N . LEU A 1 79 ? 5.003 -7.014 1.653 1.00 94.12 79 LEU A N 1
ATOM 590 C CA . LEU A 1 79 ? 5.670 -8.303 1.436 1.00 94.12 79 LEU A CA 1
ATOM 591 C C . LEU A 1 79 ? 7.123 -8.168 0.962 1.00 94.12 79 LEU A C 1
ATOM 593 O O . LEU A 1 79 ? 7.945 -9.035 1.247 1.00 94.12 79 LEU A O 1
ATOM 597 N N . PHE A 1 80 ? 7.417 -7.087 0.240 1.00 94.62 80 PHE A N 1
ATOM 598 C CA . PHE A 1 80 ? 8.736 -6.751 -0.290 1.00 94.62 80 PHE A CA 1
ATOM 599 C C . PHE A 1 80 ? 9.032 -5.280 -0.022 1.00 94.62 80 PHE A C 1
ATOM 601 O O . PHE A 1 80 ? 8.108 -4.465 0.071 1.00 94.62 80 PHE A O 1
ATOM 608 N N . LYS A 1 81 ? 10.318 -4.930 0.034 1.00 91.94 81 LYS A N 1
ATOM 609 C CA . LYS A 1 81 ? 10.759 -3.532 0.175 1.00 91.94 81 LYS A CA 1
ATOM 610 C C . LYS A 1 81 ? 10.705 -2.759 -1.150 1.00 91.94 81 LYS A C 1
ATOM 612 O O . LYS A 1 81 ? 10.524 -1.546 -1.149 1.00 91.94 81 LYS A O 1
ATOM 617 N N . SER A 1 82 ? 10.854 -3.455 -2.279 1.00 92.62 82 SER A N 1
ATOM 618 C CA . SER A 1 82 ? 10.926 -2.860 -3.619 1.00 92.62 82 SER A CA 1
ATOM 619 C C . SER A 1 82 ? 9.578 -2.874 -4.337 1.00 92.62 82 SER A C 1
ATOM 621 O O . SER A 1 82 ? 8.929 -3.916 -4.424 1.00 92.62 82 SER A O 1
ATOM 623 N N . VAL A 1 83 ? 9.194 -1.745 -4.942 1.00 94.56 83 VAL A N 1
ATOM 624 C CA . VAL A 1 83 ? 8.008 -1.661 -5.811 1.00 94.56 83 VAL A CA 1
ATOM 625 C C . VAL A 1 83 ? 8.145 -2.535 -7.068 1.00 94.56 83 VAL A C 1
ATOM 627 O O . VAL A 1 83 ? 7.163 -3.096 -7.547 1.00 94.56 83 VAL A O 1
ATOM 630 N N . LEU A 1 84 ? 9.372 -2.741 -7.567 1.00 93.94 84 LEU A N 1
ATOM 631 C CA . LEU A 1 84 ? 9.627 -3.584 -8.743 1.00 93.94 84 LEU A CA 1
ATOM 632 C C . LEU A 1 84 ? 9.226 -5.043 -8.503 1.00 93.94 84 LEU A C 1
ATOM 634 O O . LEU A 1 84 ? 8.670 -5.671 -9.400 1.00 93.94 84 LEU A O 1
ATOM 638 N N . ALA A 1 85 ? 9.434 -5.550 -7.284 1.00 94.88 85 ALA A N 1
ATOM 639 C CA . ALA A 1 85 ? 8.994 -6.889 -6.899 1.00 94.88 85 ALA A CA 1
ATOM 640 C C . ALA A 1 85 ? 7.465 -7.019 -6.993 1.00 94.88 85 ALA A C 1
ATOM 642 O O . ALA A 1 85 ? 6.952 -8.032 -7.463 1.00 94.88 85 ALA A O 1
ATOM 643 N N . TYR A 1 86 ? 6.717 -5.971 -6.625 1.00 95.50 86 TYR A N 1
ATOM 644 C CA . TYR A 1 86 ? 5.260 -5.991 -6.746 1.00 95.50 86 TYR A CA 1
ATOM 645 C C . TYR A 1 86 ? 4.789 -6.024 -8.200 1.00 95.50 86 TYR A C 1
ATOM 647 O O . TYR A 1 86 ? 3.843 -6.749 -8.513 1.00 95.50 86 TYR A O 1
ATOM 655 N N . TYR A 1 87 ? 5.459 -5.281 -9.085 1.00 94.44 87 TYR A N 1
ATOM 656 C CA . TYR A 1 87 ? 5.187 -5.327 -10.521 1.00 94.44 87 TYR A CA 1
ATOM 657 C C . TYR A 1 87 ? 5.513 -6.694 -11.131 1.00 94.44 87 TYR A C 1
ATOM 659 O O . TYR A 1 87 ? 4.732 -7.194 -11.936 1.00 94.44 87 TYR A O 1
ATOM 667 N N . GLU A 1 88 ? 6.622 -7.327 -10.739 1.00 94.88 88 GLU A N 1
ATOM 668 C CA . GLU A 1 88 ? 6.968 -8.676 -11.205 1.00 94.88 88 GLU A CA 1
ATOM 669 C C . GLU A 1 88 ? 5.891 -9.701 -10.839 1.00 94.88 88 GLU A C 1
ATOM 671 O O . GLU A 1 88 ? 5.456 -10.487 -11.683 1.00 94.88 88 GLU A O 1
ATOM 676 N N . ILE A 1 89 ? 5.403 -9.646 -9.601 1.00 96.06 89 ILE A N 1
ATOM 677 C CA . ILE A 1 89 ? 4.311 -10.506 -9.151 1.00 96.06 89 ILE A CA 1
ATOM 678 C C . ILE A 1 89 ? 2.995 -10.173 -9.855 1.00 96.06 89 ILE A C 1
ATOM 680 O O . ILE A 1 89 ? 2.260 -11.092 -10.213 1.00 96.06 89 ILE A O 1
ATOM 684 N N . ASP A 1 90 ? 2.687 -8.894 -10.091 1.00 93.81 90 ASP A N 1
ATOM 685 C CA . ASP A 1 90 ? 1.472 -8.525 -10.824 1.00 93.81 90 ASP A CA 1
ATOM 686 C C . ASP A 1 90 ? 1.499 -9.038 -12.271 1.00 93.81 90 ASP A C 1
ATOM 688 O O . ASP A 1 90 ? 0.481 -9.536 -12.751 1.00 93.81 90 ASP A O 1
ATOM 692 N N . MET A 1 91 ? 2.665 -9.023 -12.929 1.00 91.00 91 MET A N 1
ATOM 693 C CA . MET A 1 91 ? 2.849 -9.643 -14.248 1.00 91.00 91 MET A CA 1
ATOM 694 C C . MET A 1 91 ? 2.628 -11.159 -14.192 1.00 91.00 91 MET A C 1
ATOM 696 O O . MET A 1 91 ? 1.791 -11.676 -14.930 1.00 91.00 91 MET A O 1
ATOM 700 N N . ALA A 1 92 ? 3.305 -11.865 -13.277 1.00 93.06 92 ALA A N 1
ATOM 701 C CA . ALA A 1 92 ? 3.158 -13.317 -13.125 1.00 93.06 92 ALA A CA 1
ATOM 702 C C . ALA A 1 92 ? 1.706 -13.730 -12.816 1.00 93.06 92 ALA A C 1
ATOM 704 O O . ALA A 1 92 ? 1.208 -14.735 -13.320 1.00 93.06 92 ALA A O 1
ATOM 705 N N . ARG A 1 93 ? 1.000 -12.929 -12.010 1.00 91.56 93 ARG A N 1
ATOM 706 C CA . ARG A 1 93 ? -0.425 -13.103 -11.708 1.00 91.56 93 ARG A CA 1
ATOM 707 C C . ARG A 1 93 ? -1.309 -12.815 -12.921 1.00 91.56 93 ARG A C 1
ATOM 709 O O . ARG A 1 93 ? -2.292 -13.521 -13.135 1.00 91.56 93 ARG A O 1
ATOM 716 N N . GLY A 1 94 ? -0.996 -11.774 -13.692 1.00 88.69 94 GLY A N 1
ATOM 717 C CA . GLY A 1 94 ? -1.745 -11.372 -14.884 1.00 88.69 94 GLY A CA 1
ATOM 718 C C . GLY A 1 94 ? -1.769 -12.446 -15.973 1.00 88.69 94 GLY A C 1
ATOM 719 O O . GLY A 1 94 ? -2.778 -12.583 -16.661 1.00 88.69 94 GLY A O 1
ATOM 720 N N . GLU A 1 95 ? -0.705 -13.246 -16.081 1.00 89.06 95 GLU A N 1
ATOM 721 C CA . GLU A 1 95 ? -0.603 -14.363 -17.032 1.00 89.06 95 GLU A CA 1
ATOM 722 C C . GLU A 1 95 ? -1.557 -15.524 -16.708 1.00 89.06 95 GLU A C 1
ATOM 724 O O . GLU A 1 95 ? -2.077 -16.173 -17.617 1.00 89.06 95 GLU A O 1
ATOM 729 N N . THR A 1 96 ? -1.810 -15.789 -15.424 1.00 89.75 96 THR A N 1
ATOM 730 C CA . THR A 1 96 ? -2.561 -16.974 -14.971 1.00 89.75 96 THR A CA 1
ATOM 731 C C . THR A 1 96 ? -3.938 -16.661 -14.403 1.00 89.75 96 THR A C 1
ATOM 733 O O . THR A 1 96 ? -4.774 -17.556 -14.279 1.00 89.75 96 THR A O 1
ATOM 736 N N . GLY A 1 97 ? -4.184 -15.406 -14.023 1.00 87.44 97 GLY A N 1
ATOM 737 C CA . GLY A 1 97 ? -5.364 -15.011 -13.261 1.00 87.44 97 GLY A CA 1
ATOM 738 C C . GLY A 1 97 ? -5.363 -15.527 -11.818 1.00 87.44 97 GLY A C 1
ATOM 739 O O . GLY A 1 97 ? -6.432 -15.597 -11.212 1.00 87.44 97 GLY A O 1
ATOM 740 N N . ALA A 1 98 ? -4.199 -15.901 -11.269 1.00 90.81 98 ALA A N 1
ATOM 741 C CA . ALA A 1 98 ? -4.071 -16.393 -9.897 1.00 90.81 98 ALA A CA 1
ATOM 742 C C . ALA A 1 98 ? -4.724 -15.444 -8.872 1.00 90.81 98 ALA A C 1
ATOM 744 O O . ALA A 1 98 ? -4.612 -14.213 -8.959 1.00 90.81 98 ALA A O 1
ATOM 745 N N . LEU A 1 99 ? -5.390 -16.015 -7.862 1.00 93.12 99 LEU A N 1
ATOM 746 C CA . LEU A 1 99 ? -5.930 -15.231 -6.756 1.00 93.12 99 LEU A CA 1
ATOM 747 C C . LEU A 1 99 ? -4.792 -14.847 -5.812 1.00 93.12 99 LEU A C 1
ATOM 749 O O . LEU A 1 99 ? -4.311 -15.670 -5.039 1.00 93.12 99 LEU A O 1
ATOM 753 N N . LEU A 1 100 ? -4.429 -13.569 -5.824 1.00 94.94 100 LEU A N 1
ATOM 754 C CA . LEU A 1 100 ? -3.498 -12.993 -4.865 1.00 94.94 100 LEU A CA 1
ATOM 755 C C . LEU A 1 100 ? -4.223 -11.965 -4.001 1.00 94.94 100 LEU A C 1
ATOM 757 O O . LEU A 1 100 ? -4.697 -10.931 -4.489 1.00 94.94 100 LEU A O 1
ATOM 761 N N . ARG A 1 101 ? -4.316 -12.262 -2.707 1.00 95.44 101 ARG A N 1
ATOM 762 C CA . ARG A 1 101 ? -4.808 -11.322 -1.700 1.00 95.44 101 ARG A CA 1
ATOM 763 C C . ARG A 1 101 ? -3.685 -11.002 -0.740 1.00 95.44 101 ARG A C 1
ATOM 765 O O . ARG A 1 101 ? -2.937 -11.878 -0.327 1.00 95.44 101 ARG A O 1
ATOM 772 N N . HIS A 1 102 ? -3.606 -9.746 -0.353 1.00 95.56 102 HIS A N 1
ATOM 773 C CA . HIS A 1 102 ? -2.760 -9.314 0.740 1.00 95.56 102 HIS A CA 1
ATOM 774 C C . HIS A 1 102 ? -3.621 -9.015 1.967 1.00 95.56 102 HIS A C 1
ATOM 776 O O . HIS A 1 102 ? -4.809 -8.696 1.878 1.00 95.56 102 HIS A O 1
ATOM 782 N N . PHE A 1 103 ? -2.998 -9.136 3.123 1.00 95.31 103 PHE A N 1
ATOM 783 C CA . PHE A 1 103 ? -3.565 -8.890 4.426 1.00 95.31 103 PHE A CA 1
ATOM 784 C C . PHE A 1 103 ? -2.933 -7.630 5.005 1.00 95.31 103 PHE A C 1
ATOM 786 O O . PHE A 1 103 ? -1.725 -7.579 5.245 1.00 95.31 103 PHE A O 1
ATOM 793 N N . ASN A 1 104 ? -3.783 -6.636 5.248 1.00 95.44 104 ASN A N 1
ATOM 794 C CA . ASN A 1 104 ? -3.455 -5.432 5.990 1.00 95.44 104 ASN A CA 1
ATOM 795 C C . ASN A 1 104 ? -4.463 -5.290 7.144 1.00 95.44 104 ASN A C 1
ATOM 797 O O . ASN A 1 104 ? -5.646 -5.036 6.896 1.00 95.44 104 ASN A O 1
ATOM 801 N N . PRO A 1 105 ? -4.052 -5.483 8.408 1.00 94.38 105 PRO A N 1
ATOM 802 C CA . PRO A 1 105 ? -4.987 -5.478 9.531 1.00 94.38 105 PRO A CA 1
ATOM 803 C C . PRO A 1 105 ? -5.657 -4.117 9.750 1.00 94.38 105 PRO A C 1
ATOM 805 O O . PRO A 1 105 ? -6.776 -4.078 10.260 1.00 94.38 105 PRO A O 1
ATOM 808 N N . LEU A 1 106 ? -5.034 -3.011 9.324 1.00 95.44 106 LEU A N 1
ATOM 809 C CA . LEU A 1 106 ? -5.553 -1.658 9.552 1.00 95.44 106 LEU A CA 1
ATOM 810 C C . LEU A 1 106 ? -6.879 -1.394 8.820 1.00 95.44 106 LEU A C 1
ATOM 812 O O . LEU A 1 106 ? -7.682 -0.580 9.269 1.00 95.44 106 LEU A O 1
ATOM 816 N N . THR A 1 107 ? -7.144 -2.096 7.716 1.00 93.44 107 THR A N 1
ATOM 817 C CA . THR A 1 107 ? -8.365 -1.922 6.905 1.00 93.44 107 THR A CA 1
ATOM 818 C C . THR A 1 107 ? -9.496 -2.879 7.289 1.00 93.44 107 THR A C 1
ATOM 820 O O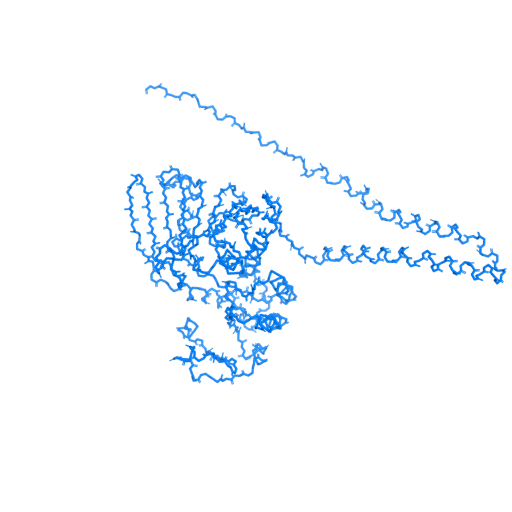 . THR A 1 107 ? -10.629 -2.734 6.819 1.00 93.44 107 THR A O 1
ATOM 823 N N . CYS A 1 108 ? -9.215 -3.845 8.167 1.00 91.94 108 CYS A N 1
ATOM 824 C CA . CYS A 1 108 ? -10.145 -4.913 8.529 1.00 91.94 108 CYS A CA 1
ATOM 825 C C . CYS A 1 108 ? -11.164 -4.504 9.610 1.00 91.94 108 CYS A C 1
ATOM 827 O O . CYS A 1 108 ? -12.083 -5.269 9.902 1.00 91.94 108 CYS A O 1
ATOM 829 N N . TYR A 1 109 ? -11.027 -3.315 10.203 1.00 93.94 109 TYR A N 1
ATOM 830 C CA . TYR A 1 109 ? -11.886 -2.860 11.295 1.00 93.94 109 TYR A CA 1
ATOM 831 C C . TYR A 1 109 ? -13.197 -2.232 10.787 1.00 93.94 109 TYR A C 1
ATOM 833 O O . TYR A 1 109 ? -13.163 -1.221 10.071 1.00 93.94 109 TYR A O 1
ATOM 841 N N . PRO A 1 110 ? -14.377 -2.775 11.155 1.00 94.19 110 PRO A N 1
ATOM 842 C CA . PRO A 1 110 ? -15.666 -2.220 10.740 1.00 94.19 110 PRO A CA 1
ATOM 843 C C . PRO A 1 110 ? -15.921 -0.812 11.296 1.00 94.19 110 PRO A C 1
ATOM 845 O O . PRO A 1 110 ? -16.711 -0.062 10.716 1.00 94.19 110 PRO A O 1
ATOM 848 N N . GLU A 1 111 ? -15.261 -0.437 12.392 1.00 96.38 111 GLU A N 1
ATOM 849 C CA . GLU A 1 111 ? -15.322 0.889 13.003 1.00 96.38 111 GLU A CA 1
ATOM 850 C C . GLU A 1 111 ? -14.811 1.959 12.029 1.00 96.38 111 GLU A C 1
ATOM 852 O O . GLU A 1 111 ? -15.492 2.962 11.808 1.00 96.38 111 GLU A O 1
ATOM 857 N N . LEU A 1 112 ? -13.679 1.710 11.355 1.00 96.06 112 LEU A N 1
ATOM 858 C CA . LEU A 1 112 ? -13.119 2.631 10.361 1.00 96.06 112 LEU A CA 1
ATOM 859 C C . LEU A 1 112 ? -14.058 2.798 9.159 1.00 96.06 112 LEU A C 1
ATOM 861 O O . LEU A 1 112 ? -14.323 3.916 8.708 1.00 96.06 112 LEU A O 1
ATOM 865 N N . GLN A 1 113 ? -14.624 1.696 8.662 1.00 94.50 113 GLN A N 1
ATOM 866 C CA . GLN A 1 113 ? -15.569 1.721 7.541 1.00 94.50 113 GLN A CA 1
ATOM 867 C C . GLN A 1 113 ? -16.883 2.422 7.908 1.00 94.50 113 GLN A C 1
ATOM 869 O O . GLN A 1 113 ? -17.483 3.119 7.088 1.00 94.50 113 GLN A O 1
ATOM 874 N N . SER A 1 114 ? -17.361 2.234 9.138 1.00 95.44 114 SER A N 1
ATOM 875 C CA . SER A 1 114 ? -18.605 2.842 9.616 1.00 95.44 114 SER A CA 1
ATOM 876 C C . SER A 1 114 ? -18.440 4.337 9.852 1.00 95.44 114 SER A C 1
ATOM 878 O O . SER A 1 114 ? -19.268 5.103 9.365 1.00 95.44 114 SER A O 1
ATOM 880 N N . ALA A 1 115 ? -17.339 4.757 10.477 1.00 95.69 115 ALA A N 1
ATOM 881 C CA . ALA A 1 115 ? -16.989 6.167 10.615 1.00 95.69 115 ALA A CA 1
ATOM 882 C C . ALA A 1 115 ? -16.795 6.845 9.257 1.00 95.69 115 ALA A C 1
ATOM 884 O O . ALA A 1 115 ? -17.290 7.945 9.048 1.00 95.69 115 ALA A O 1
ATOM 885 N N . THR A 1 116 ? -16.151 6.168 8.301 1.00 94.50 116 THR A N 1
ATOM 886 C CA . THR A 1 116 ? -16.040 6.675 6.928 1.00 94.50 116 THR A CA 1
ATOM 887 C C . THR A 1 116 ? -17.425 6.917 6.339 1.00 94.50 116 THR A C 1
ATOM 889 O O . THR A 1 116 ? -17.729 8.032 5.937 1.00 94.50 116 THR A O 1
ATOM 892 N N . ARG A 1 117 ? -18.303 5.905 6.326 1.00 95.81 117 ARG A N 1
ATOM 893 C CA . ARG A 1 117 ? -19.668 6.052 5.787 1.00 95.81 117 ARG A CA 1
ATOM 894 C C . ARG A 1 117 ? -20.451 7.174 6.466 1.00 95.81 117 ARG A C 1
ATOM 896 O O . ARG A 1 117 ? -21.199 7.871 5.788 1.00 95.81 117 ARG A O 1
ATOM 903 N N . GLU A 1 118 ? -20.276 7.348 7.771 1.00 95.31 118 GLU A N 1
ATOM 904 C CA . GLU A 1 118 ? -20.875 8.446 8.523 1.00 95.31 118 GLU A CA 1
ATOM 905 C C . GLU A 1 118 ? -20.340 9.805 8.060 1.00 95.31 118 GLU A C 1
ATOM 907 O O . GLU A 1 118 ? -21.137 10.644 7.661 1.00 95.31 118 GLU A O 1
ATOM 912 N N . CYS A 1 119 ? -19.018 10.000 8.020 1.00 93.75 119 CYS A N 1
ATOM 913 C CA . CYS A 1 119 ? -18.378 11.242 7.567 1.00 93.75 119 CYS A CA 1
ATOM 914 C C . CYS A 1 119 ? -18.704 11.604 6.108 1.00 93.75 119 CYS A C 1
ATOM 916 O O . CYS A 1 119 ? -18.656 12.775 5.737 1.00 93.75 119 CYS A O 1
ATOM 918 N N . LEU A 1 120 ? -19.010 10.601 5.280 1.00 91.94 120 LEU A N 1
ATOM 919 C CA . LEU A 1 120 ? -19.425 10.771 3.887 1.00 91.94 120 LEU A CA 1
ATOM 920 C C . LEU A 1 120 ? -20.910 11.107 3.719 1.00 91.94 120 LEU A C 1
ATOM 922 O O . LEU A 1 120 ? -21.328 11.467 2.621 1.00 91.94 120 LEU A O 1
ATOM 926 N N . SER A 1 121 ? -21.713 10.943 4.766 1.00 94.75 121 SER A N 1
ATOM 927 C CA . SER A 1 121 ? -23.146 11.202 4.720 1.00 94.75 121 SER A CA 1
ATOM 928 C C . SER A 1 121 ? -23.433 12.688 4.919 1.00 94.75 121 SER A C 1
ATOM 930 O O . SER A 1 121 ? -22.971 13.287 5.889 1.00 94.75 121 SER A O 1
ATOM 932 N N . ASP A 1 122 ? -24.300 13.264 4.083 1.00 92.56 122 ASP A N 1
ATOM 933 C CA . ASP A 1 122 ? -24.816 14.632 4.271 1.00 92.56 122 ASP A CA 1
ATOM 934 C C . ASP A 1 122 ? -25.546 14.807 5.619 1.00 92.56 122 ASP A C 1
ATOM 936 O O . ASP A 1 122 ? -25.694 15.920 6.119 1.00 92.56 122 ASP A O 1
ATOM 940 N N . ALA A 1 123 ? -25.998 13.700 6.219 1.00 94.06 123 ALA A N 1
ATOM 941 C CA . ALA A 1 123 ? -26.651 13.665 7.525 1.00 94.06 123 ALA A CA 1
ATOM 942 C C . ALA A 1 123 ? -25.675 13.426 8.696 1.00 94.06 123 ALA A C 1
ATOM 944 O O . ALA A 1 123 ? -26.124 13.140 9.807 1.00 94.06 123 ALA A O 1
ATOM 945 N N . SER A 1 124 ? -24.359 13.498 8.463 1.00 94.44 124 SER A N 1
ATOM 946 C CA . SER A 1 124 ? -23.343 13.348 9.508 1.00 94.44 124 SER A CA 1
ATOM 947 C C . SER A 1 124 ? -23.574 14.357 10.641 1.00 94.44 124 SER A C 1
ATOM 949 O O . SER A 1 124 ? -23.573 15.566 10.386 1.00 94.44 124 SER A O 1
ATOM 951 N N . PRO A 1 125 ? -23.698 13.916 11.906 1.00 93.88 125 PRO A N 1
ATOM 952 C CA . PRO A 1 125 ? -23.793 14.834 13.040 1.00 93.88 125 PRO A CA 1
ATOM 953 C C . PRO A 1 125 ? -22.494 15.622 13.271 1.00 93.88 125 PRO A C 1
ATOM 955 O O . PRO A 1 125 ? -22.507 16.615 13.990 1.00 93.88 125 PRO A O 1
ATOM 958 N N . LEU A 1 126 ? -21.376 15.192 12.676 1.00 96.00 126 LEU A N 1
ATOM 959 C CA . LEU A 1 126 ? -20.088 15.884 12.745 1.00 96.00 126 LEU A CA 1
ATOM 960 C C . LEU A 1 126 ? -19.886 16.864 11.578 1.00 96.00 126 LEU A C 1
ATOM 962 O O . LEU A 1 126 ? -18.857 17.537 11.518 1.00 96.00 126 LEU A O 1
ATOM 966 N N . GLY A 1 127 ? -20.851 16.963 10.660 1.00 95.75 127 GLY A N 1
ATOM 967 C CA . GLY A 1 127 ? -20.714 17.716 9.417 1.00 95.75 127 GLY A CA 1
ATOM 968 C C . GLY A 1 127 ? -19.792 17.031 8.396 1.00 95.75 127 GLY A C 1
ATOM 969 O O . GLY A 1 127 ? -19.384 15.882 8.601 1.00 95.75 127 GLY A O 1
ATOM 970 N N . PRO A 1 128 ? -19.480 17.715 7.280 1.00 95.44 128 PRO A N 1
ATOM 971 C CA . PRO A 1 128 ? -18.641 17.167 6.220 1.00 95.44 128 PRO A CA 1
ATOM 972 C C . PRO A 1 128 ? -17.198 16.949 6.690 1.00 95.44 128 PRO A C 1
ATOM 974 O O . PRO A 1 128 ? -16.684 17.699 7.525 1.00 95.44 128 PRO A O 1
ATOM 977 N N . LEU A 1 129 ? -16.541 15.941 6.111 1.00 97.06 129 LEU A N 1
ATOM 978 C CA . LEU A 1 129 ? -15.115 15.681 6.300 1.00 97.06 129 LEU A CA 1
ATOM 979 C C . LEU A 1 129 ? -14.273 16.808 5.682 1.00 97.06 129 LEU A C 1
ATOM 981 O O . LEU A 1 129 ? -14.419 17.128 4.502 1.00 97.06 129 LEU A O 1
ATOM 985 N N . GLU A 1 130 ? -13.365 17.379 6.471 1.00 96.94 130 GLU A N 1
ATOM 986 C CA . GLU A 1 130 ? -12.490 18.484 6.060 1.00 96.94 130 GLU A CA 1
ATOM 987 C C . GLU A 1 130 ? -11.036 18.033 5.886 1.00 96.94 130 GLU A C 1
ATOM 989 O O . GLU A 1 130 ? -10.347 18.507 4.984 1.00 96.94 130 GLU A O 1
ATOM 994 N N . GLN A 1 131 ? -10.557 17.118 6.737 1.00 97.88 131 GLN A N 1
ATOM 995 C CA . GLN A 1 131 ? -9.165 16.668 6.722 1.00 97.88 131 GLN A CA 1
ATOM 996 C C . GLN A 1 131 ? -9.014 15.264 7.316 1.00 97.88 131 GLN A C 1
ATOM 998 O O . GLN A 1 131 ? -9.666 14.919 8.301 1.00 97.88 131 GLN A O 1
ATOM 1003 N N . ILE A 1 132 ? -8.080 14.487 6.768 1.00 98.56 132 ILE A N 1
ATOM 1004 C CA . ILE A 1 132 ? -7.620 13.218 7.343 1.00 98.56 132 ILE A CA 1
ATOM 1005 C C . ILE A 1 132 ? -6.175 13.407 7.808 1.00 98.56 132 ILE A C 1
ATOM 1007 O O . ILE A 1 132 ? -5.343 13.935 7.067 1.00 98.56 132 ILE A O 1
ATOM 1011 N N . SER A 1 133 ? -5.851 13.001 9.033 1.00 98.56 133 SER A N 1
ATOM 1012 C CA . SER A 1 133 ? -4.476 13.033 9.536 1.00 98.56 133 SER A CA 1
ATOM 1013 C C . SER A 1 133 ? -4.079 11.727 10.196 1.00 98.56 133 SER A C 1
ATOM 1015 O O . SER A 1 133 ? -4.805 11.237 11.049 1.00 98.56 133 SER A O 1
ATOM 1017 N N . ALA A 1 134 ? -2.903 11.223 9.855 1.00 98.62 134 ALA A N 1
ATOM 1018 C CA . ALA A 1 134 ? -2.269 10.077 10.472 1.00 98.62 134 ALA A CA 1
ATOM 1019 C C . ALA A 1 134 ? -0.905 10.464 11.055 1.00 98.62 134 ALA A C 1
ATOM 1021 O O . ALA A 1 134 ? -0.132 11.209 10.437 1.00 98.62 134 ALA A O 1
ATOM 1022 N N . VAL A 1 135 ? -0.613 9.950 12.245 1.00 98.62 135 VAL A N 1
ATOM 1023 C CA . VAL A 1 135 ? 0.694 10.052 12.893 1.00 98.62 135 VAL A CA 1
ATOM 1024 C C . VAL A 1 135 ? 1.176 8.649 13.222 1.00 98.62 135 VAL A C 1
ATOM 1026 O O . VAL A 1 135 ? 0.575 7.950 14.036 1.00 98.62 135 VAL A O 1
ATOM 1029 N N . ARG A 1 136 ? 2.265 8.247 12.573 1.00 98.25 136 ARG A N 1
ATOM 1030 C CA . ARG A 1 136 ? 2.939 6.969 12.770 1.00 98.25 136 ARG A CA 1
ATOM 1031 C C . ARG A 1 136 ? 4.064 7.159 13.786 1.00 98.25 136 ARG A C 1
ATOM 1033 O O . ARG A 1 136 ? 5.012 7.907 13.551 1.00 98.25 136 ARG A O 1
ATOM 1040 N N . TYR A 1 137 ? 3.954 6.486 14.920 1.00 97.69 137 TYR A N 1
ATOM 1041 C CA . TYR A 1 137 ? 4.942 6.495 15.991 1.00 97.69 137 TYR A CA 1
ATOM 1042 C C . TYR A 1 137 ? 5.926 5.346 15.776 1.00 97.69 137 TYR A C 1
ATOM 1044 O O . TYR A 1 137 ? 5.519 4.188 15.735 1.00 97.69 137 TYR A O 1
ATOM 1052 N N . SER A 1 138 ? 7.216 5.656 15.607 1.00 96.00 138 SER A N 1
ATOM 1053 C CA . SER A 1 138 ? 8.233 4.623 15.378 1.00 96.00 138 SER A CA 1
ATOM 1054 C C . SER A 1 138 ? 9.548 4.900 16.099 1.00 96.00 138 SER A C 1
ATOM 1056 O O . SER A 1 138 ? 10.051 6.028 16.124 1.00 96.00 138 SER A O 1
ATOM 1058 N N . ARG A 1 139 ? 10.128 3.832 16.661 1.00 94.31 139 ARG A N 1
ATOM 1059 C CA . ARG A 1 139 ? 11.474 3.818 17.257 1.00 94.31 139 ARG A CA 1
ATOM 1060 C C . ARG A 1 139 ? 12.551 3.881 16.173 1.00 94.31 139 ARG A C 1
ATOM 1062 O O . ARG A 1 139 ? 13.498 4.658 16.297 1.00 94.31 139 ARG A O 1
ATOM 1069 N N . LEU A 1 140 ? 12.379 3.095 15.110 1.00 93.56 140 LEU A N 1
ATOM 1070 C CA . LEU A 1 140 ? 13.276 3.036 13.962 1.00 93.56 140 LEU A CA 1
ATOM 1071 C C . LEU A 1 140 ? 12.731 3.941 12.858 1.00 93.56 140 LEU A C 1
ATOM 1073 O O . LEU A 1 140 ? 11.619 3.769 12.372 1.00 93.56 140 LEU A O 1
ATOM 1077 N N . ARG A 1 141 ? 13.504 4.963 12.494 1.00 94.12 141 ARG A N 1
ATOM 1078 C CA . ARG A 1 141 ? 13.079 5.985 11.524 1.00 94.12 141 ARG A CA 1
ATOM 1079 C C . ARG A 1 141 ? 14.041 6.065 10.339 1.00 94.12 141 ARG A C 1
ATOM 1081 O O . ARG A 1 141 ? 14.350 7.154 9.856 1.00 94.12 141 ARG A O 1
ATOM 1088 N N . THR A 1 142 ? 14.544 4.906 9.921 1.00 93.81 142 THR A N 1
ATOM 1089 C CA . THR A 1 142 ? 15.317 4.752 8.684 1.00 93.81 142 THR A CA 1
ATOM 1090 C C . THR A 1 142 ? 14.377 4.879 7.479 1.00 93.81 142 THR A C 1
ATOM 1092 O O . THR A 1 142 ? 13.175 4.635 7.628 1.00 93.81 142 THR A O 1
ATOM 1095 N N . PRO A 1 143 ? 14.880 5.246 6.287 1.00 94.00 143 PRO A N 1
ATOM 1096 C CA . PRO A 1 143 ? 14.055 5.335 5.089 1.00 94.00 143 PRO A CA 1
ATOM 1097 C C . PRO A 1 143 ? 13.263 4.056 4.809 1.00 94.00 143 PRO A C 1
ATOM 1099 O O . PRO A 1 143 ? 12.052 4.138 4.661 1.00 94.00 143 PRO A O 1
ATOM 1102 N N . ALA A 1 144 ? 13.921 2.890 4.829 1.00 92.56 144 ALA A N 1
ATOM 1103 C CA . ALA A 1 144 ? 13.294 1.601 4.526 1.00 92.56 144 ALA A CA 1
ATOM 1104 C C . ALA A 1 144 ? 12.152 1.237 5.491 1.00 92.56 144 ALA A C 1
ATOM 1106 O O . ALA A 1 144 ? 11.089 0.805 5.057 1.00 92.56 144 ALA A O 1
ATOM 1107 N N . GLU A 1 145 ? 12.348 1.448 6.796 1.00 93.56 145 GLU A N 1
ATOM 1108 C CA . GLU A 1 145 ? 11.309 1.172 7.795 1.00 93.56 145 GLU A CA 1
ATOM 1109 C C . GLU A 1 145 ? 10.126 2.130 7.634 1.00 93.56 145 GLU A C 1
ATOM 1111 O O . GLU A 1 145 ? 8.960 1.740 7.647 1.00 93.56 145 GLU A O 1
ATOM 1116 N N . VAL A 1 146 ? 10.421 3.416 7.445 1.00 95.88 146 VAL A N 1
ATOM 1117 C CA . VAL A 1 146 ? 9.390 4.444 7.326 1.00 95.88 146 VAL A CA 1
ATOM 1118 C C . VAL A 1 146 ? 8.571 4.276 6.049 1.00 95.88 146 VAL A C 1
ATOM 1120 O O . VAL A 1 146 ? 7.356 4.467 6.099 1.00 95.88 146 VAL A O 1
ATOM 1123 N N . THR A 1 147 ? 9.187 3.912 4.923 1.00 96.06 147 THR A N 1
ATOM 1124 C CA . THR A 1 147 ? 8.454 3.641 3.679 1.00 96.06 147 THR A CA 1
ATOM 1125 C C . THR A 1 147 ? 7.610 2.376 3.782 1.00 96.06 147 THR A C 1
ATOM 1127 O O . THR A 1 147 ? 6.481 2.381 3.297 1.00 96.06 147 THR A O 1
ATOM 1130 N N . ALA A 1 148 ? 8.084 1.333 4.470 1.00 95.00 148 ALA A N 1
ATOM 1131 C CA . ALA A 1 148 ? 7.299 0.128 4.737 1.00 95.00 148 ALA A CA 1
ATOM 1132 C C . ALA A 1 148 ? 6.064 0.420 5.613 1.00 95.00 148 ALA A C 1
ATOM 1134 O O . ALA A 1 148 ? 4.950 0.004 5.283 1.00 95.00 148 ALA A O 1
ATOM 1135 N N . LEU A 1 149 ? 6.237 1.193 6.693 1.00 96.44 149 LEU A N 1
ATOM 1136 C CA . LEU A 1 149 ? 5.131 1.652 7.541 1.00 96.44 149 LEU A CA 1
ATOM 1137 C C . LEU A 1 149 ? 4.158 2.547 6.765 1.00 96.44 149 LEU A C 1
ATOM 1139 O O . LEU A 1 149 ? 2.945 2.403 6.900 1.00 96.44 149 LEU A O 1
ATOM 1143 N N . PHE A 1 150 ? 4.681 3.450 5.934 1.00 98.25 150 PHE A N 1
ATOM 1144 C CA . PHE A 1 150 ? 3.866 4.307 5.081 1.00 98.25 150 PHE A CA 1
ATOM 1145 C C . PHE A 1 150 ? 3.022 3.496 4.094 1.00 98.25 150 PHE A C 1
ATOM 1147 O O . PHE A 1 150 ? 1.819 3.727 4.018 1.00 98.25 150 PHE A O 1
ATOM 1154 N N . ALA A 1 151 ? 3.618 2.533 3.380 1.00 97.19 151 ALA A N 1
ATOM 1155 C CA . ALA A 1 151 ? 2.896 1.668 2.446 1.00 97.19 151 ALA A CA 1
ATOM 1156 C C . ALA A 1 151 ? 1.715 0.974 3.144 1.00 97.19 151 ALA A C 1
ATOM 1158 O O . ALA A 1 151 ? 0.584 1.028 2.667 1.00 97.19 151 ALA A O 1
ATOM 1159 N N . ARG A 1 152 ? 1.941 0.445 4.351 1.00 95.94 152 ARG A N 1
ATOM 1160 C CA . ARG A 1 152 ? 0.875 -0.162 5.157 1.00 95.94 152 ARG A CA 1
ATOM 1161 C C . ARG A 1 152 ? -0.239 0.824 5.521 1.00 95.94 152 ARG A C 1
ATOM 1163 O O . ARG A 1 152 ? -1.413 0.455 5.512 1.00 95.94 152 ARG A O 1
ATOM 1170 N N . ASP A 1 153 ? 0.110 2.067 5.830 1.00 98.31 153 ASP A N 1
ATOM 1171 C CA . ASP A 1 153 ? -0.847 3.093 6.264 1.00 98.31 153 ASP A CA 1
ATOM 1172 C C . ASP A 1 153 ? -1.706 3.632 5.136 1.00 98.31 153 ASP A C 1
ATOM 1174 O O . ASP A 1 153 ? -2.866 3.984 5.368 1.00 98.31 153 ASP A O 1
ATOM 1178 N N . VAL A 1 154 ? -1.153 3.685 3.924 1.00 98.00 154 VAL A N 1
ATOM 1179 C CA . VAL A 1 154 ? -1.840 4.212 2.743 1.00 98.00 154 VAL A CA 1
ATOM 1180 C C . VAL A 1 154 ? -3.193 3.547 2.557 1.00 98.00 154 VAL A C 1
ATOM 1182 O O . VAL A 1 154 ? -4.174 4.253 2.362 1.00 98.00 154 VAL A O 1
ATOM 1185 N N . GLU A 1 155 ? -3.301 2.228 2.688 1.00 95.69 155 GLU A N 1
ATOM 1186 C CA . GLU A 1 155 ? -4.590 1.566 2.479 1.00 95.69 155 GLU A CA 1
ATOM 1187 C C . GLU A 1 155 ? -5.651 1.985 3.504 1.00 95.69 155 GLU A C 1
ATOM 1189 O O . GLU A 1 155 ? -6.807 2.204 3.143 1.00 95.69 155 GLU A O 1
ATOM 1194 N N . ALA A 1 156 ? -5.274 2.154 4.776 1.00 96.19 156 ALA A N 1
ATOM 1195 C CA . ALA A 1 156 ? -6.188 2.658 5.800 1.00 96.19 156 ALA A CA 1
ATOM 1196 C C . ALA A 1 156 ? -6.620 4.101 5.503 1.00 96.19 156 ALA A C 1
ATOM 1198 O O . ALA A 1 156 ? -7.780 4.462 5.716 1.00 96.19 156 ALA A O 1
ATOM 1199 N N . LEU A 1 157 ? -5.714 4.916 4.957 1.00 97.88 157 LEU A N 1
ATOM 1200 C CA . LEU A 1 157 ? -6.039 6.256 4.475 1.00 97.88 157 LEU A CA 1
ATOM 1201 C C . LEU A 1 157 ? -6.980 6.205 3.265 1.00 97.88 157 LEU A C 1
ATOM 1203 O O . LEU A 1 157 ? -7.930 6.984 3.214 1.00 97.88 157 LEU A O 1
ATOM 1207 N N . GLU A 1 158 ? -6.767 5.285 2.324 1.00 96.75 158 GLU A N 1
ATOM 1208 C CA . GLU A 1 158 ? -7.587 5.131 1.119 1.00 96.75 158 GLU A CA 1
ATOM 1209 C C . GLU A 1 158 ? -8.999 4.618 1.409 1.00 96.75 158 GLU A C 1
ATOM 1211 O O . GLU A 1 158 ? -9.939 5.013 0.713 1.00 96.75 158 GLU A O 1
ATOM 1216 N N . VAL A 1 159 ? -9.188 3.815 2.465 1.00 95.12 159 VAL A N 1
ATOM 1217 C CA . VAL A 1 159 ? -10.530 3.435 2.946 1.00 95.12 159 VAL A CA 1
ATOM 1218 C C . VAL A 1 159 ? -11.385 4.685 3.173 1.00 95.12 159 VAL A C 1
ATOM 1220 O O . VAL A 1 159 ? -12.556 4.710 2.786 1.00 95.12 159 VAL A O 1
ATOM 1223 N N . VAL A 1 160 ? -10.791 5.746 3.727 1.00 94.81 160 VAL A N 1
ATOM 1224 C CA . VAL A 1 160 ? -11.489 6.998 4.042 1.00 94.81 160 VAL A CA 1
ATOM 1225 C C . VAL A 1 160 ? -11.455 7.976 2.867 1.00 94.81 160 VAL A C 1
ATOM 1227 O O . VAL A 1 160 ? -12.492 8.437 2.382 1.00 94.81 160 VAL A O 1
ATOM 1230 N N . ALA A 1 161 ? -10.256 8.288 2.379 1.00 96.25 161 ALA A N 1
ATOM 1231 C CA . ALA A 1 161 ? -10.014 9.317 1.376 1.00 96.25 161 ALA A CA 1
ATOM 1232 C C . ALA A 1 161 ? -10.464 8.912 -0.034 1.00 96.25 161 ALA A C 1
ATOM 1234 O O . ALA A 1 161 ? -10.604 9.760 -0.919 1.00 96.25 161 ALA A O 1
ATOM 1235 N N . GLY A 1 162 ? -10.714 7.619 -0.251 1.00 95.19 162 GLY A N 1
ATOM 1236 C CA . GLY A 1 162 ? -10.671 7.033 -1.579 1.00 95.19 162 GLY A CA 1
ATOM 1237 C C . GLY A 1 162 ? -9.234 6.977 -2.093 1.00 95.19 162 GLY A C 1
ATOM 1238 O O . GLY A 1 162 ? -8.281 7.290 -1.384 1.00 95.19 162 GLY A O 1
ATOM 1239 N N . ARG A 1 163 ? -9.091 6.599 -3.361 1.00 95.31 163 ARG A N 1
ATOM 1240 C CA . ARG A 1 163 ? -7.781 6.449 -3.989 1.00 95.31 163 ARG A CA 1
ATOM 1241 C C . ARG A 1 163 ? -6.966 7.746 -3.960 1.00 95.31 163 ARG A C 1
ATOM 1243 O O . ARG A 1 163 ? -7.466 8.784 -4.408 1.00 95.31 163 ARG A O 1
ATOM 1250 N N . LEU A 1 164 ? -5.721 7.653 -3.502 1.00 97.44 164 LEU A N 1
ATOM 1251 C CA . LEU A 1 164 ? -4.758 8.752 -3.415 1.00 97.44 164 LEU A CA 1
ATOM 1252 C C . LEU A 1 164 ? -3.824 8.719 -4.628 1.00 97.44 164 LEU A C 1
ATOM 1254 O O . LEU A 1 164 ? -3.216 7.694 -4.903 1.00 97.44 164 LEU A O 1
ATOM 1258 N N . ASP A 1 165 ? -3.712 9.815 -5.375 1.00 96.62 165 ASP A N 1
ATOM 1259 C CA . ASP A 1 165 ? -2.972 9.859 -6.650 1.00 96.62 165 ASP A CA 1
ATOM 1260 C C . ASP A 1 165 ? -2.009 11.048 -6.759 1.00 96.62 165 ASP A C 1
ATOM 1262 O O . ASP A 1 165 ? -1.314 11.210 -7.762 1.00 96.62 165 ASP A O 1
ATOM 1266 N N . ARG A 1 166 ? -1.900 11.866 -5.712 1.00 97.56 166 ARG A N 1
ATOM 1267 C CA . ARG A 1 166 ? -0.925 12.952 -5.636 1.00 97.56 166 ARG A CA 1
ATOM 1268 C C . ARG A 1 166 ? -0.294 13.012 -4.256 1.00 97.56 166 ARG A C 1
ATOM 1270 O O . ARG A 1 166 ? -0.993 12.970 -3.245 1.00 97.56 166 ARG A O 1
ATOM 1277 N N . LEU A 1 167 ? 1.030 13.137 -4.238 1.00 98.25 167 LEU A N 1
ATOM 1278 C CA . LEU A 1 167 ? 1.855 13.057 -3.038 1.00 98.25 167 LEU A CA 1
ATOM 1279 C C . LEU A 1 167 ? 2.902 14.173 -3.020 1.00 98.25 167 LEU A C 1
ATOM 1281 O O . LEU A 1 167 ? 3.623 14.375 -3.995 1.00 98.25 167 LEU A O 1
ATOM 1285 N N . GLY A 1 168 ? 3.014 14.881 -1.899 1.00 98.31 168 GLY A N 1
ATOM 1286 C CA . GLY A 1 168 ? 4.112 15.787 -1.569 1.00 98.31 168 GLY A CA 1
ATOM 1287 C C . GLY A 1 168 ? 4.790 15.376 -0.275 1.00 98.31 168 GLY A C 1
ATOM 1288 O O . GLY A 1 168 ? 4.133 15.313 0.757 1.00 98.31 168 GLY A O 1
ATOM 1289 N N . ALA A 1 169 ? 6.093 15.135 -0.306 1.00 97.94 169 ALA A N 1
ATOM 1290 C CA . ALA A 1 169 ? 6.877 14.797 0.869 1.00 97.94 169 ALA A CA 1
ATOM 1291 C C . ALA A 1 169 ? 7.783 15.962 1.284 1.00 97.94 169 ALA A C 1
ATOM 1293 O O . ALA A 1 169 ? 8.407 16.629 0.455 1.00 97.94 169 ALA A O 1
ATOM 1294 N N . HIS A 1 170 ? 7.875 16.180 2.592 1.00 96.50 170 HIS A N 1
ATOM 1295 C CA . HIS A 1 170 ? 8.738 17.167 3.224 1.00 96.50 170 HIS A CA 1
ATOM 1296 C C . HIS A 1 170 ? 9.417 16.533 4.436 1.00 96.50 170 HIS A C 1
ATOM 1298 O O . HIS A 1 170 ? 8.775 15.857 5.231 1.00 96.50 170 HIS A O 1
ATOM 1304 N N . GLY A 1 171 ? 10.710 16.770 4.612 1.00 91.94 171 GLY A N 1
ATOM 1305 C CA . GLY A 1 171 ? 11.450 16.259 5.759 1.00 91.94 171 GLY A CA 1
ATOM 1306 C C . GLY A 1 171 ? 12.857 16.832 5.792 1.00 91.94 171 GLY A C 1
ATOM 1307 O O . GLY A 1 171 ? 13.413 17.197 4.755 1.00 91.94 171 GLY A O 1
ATOM 1308 N N . ALA A 1 172 ? 13.429 16.938 6.989 1.00 81.31 172 ALA A N 1
ATOM 1309 C CA . ALA A 1 172 ? 14.825 17.315 7.144 1.00 81.31 172 ALA A CA 1
ATOM 1310 C C . ALA A 1 172 ? 15.708 16.123 6.753 1.00 81.31 172 ALA A C 1
ATOM 1312 O O . ALA A 1 172 ? 15.921 15.214 7.551 1.00 81.31 172 ALA A O 1
ATOM 1313 N N . VAL A 1 173 ? 16.232 16.138 5.528 1.00 73.00 173 VAL A N 1
ATOM 1314 C CA . VAL A 1 173 ? 17.279 15.209 5.082 1.00 73.00 173 VAL A CA 1
ATOM 1315 C C . VAL A 1 173 ? 18.613 15.727 5.625 1.00 73.00 173 VAL A C 1
ATOM 1317 O O . VAL A 1 173 ? 19.428 16.263 4.884 1.00 73.00 173 VAL A O 1
ATOM 1320 N N . ALA A 1 174 ? 18.787 15.701 6.949 1.00 60.47 174 ALA A N 1
ATOM 1321 C CA . ALA A 1 174 ? 19.979 16.275 7.576 1.00 60.47 174 ALA A CA 1
ATOM 1322 C C . ALA A 1 174 ? 21.242 15.447 7.275 1.00 60.47 174 ALA A C 1
ATOM 1324 O O . ALA A 1 174 ? 22.297 16.039 7.106 1.00 60.47 174 ALA A O 1
ATOM 1325 N N . ASP A 1 175 ? 21.103 14.123 7.114 1.00 68.06 175 ASP A N 1
ATOM 1326 C CA . ASP A 1 175 ? 22.217 13.191 6.863 1.00 68.06 175 ASP A CA 1
ATOM 1327 C C . ASP A 1 175 ? 21.869 12.072 5.856 1.00 68.06 175 ASP A C 1
ATOM 1329 O O . ASP A 1 175 ? 22.487 11.017 5.858 1.00 68.06 175 ASP A O 1
ATOM 1333 N N . GLY A 1 176 ? 20.852 12.252 5.001 1.00 66.75 176 GLY A N 1
ATOM 1334 C CA . GLY A 1 176 ? 20.458 11.251 3.986 1.00 66.75 176 GLY A CA 1
ATOM 1335 C C . GLY A 1 176 ? 19.745 10.000 4.527 1.00 66.75 176 GLY A C 1
ATOM 1336 O O . GLY A 1 176 ? 18.850 9.485 3.864 1.00 66.75 176 GLY A O 1
ATOM 1337 N N . ASP A 1 177 ? 20.044 9.598 5.762 1.00 82.25 177 ASP A N 1
ATOM 1338 C CA . ASP A 1 177 ? 19.696 8.275 6.301 1.00 82.25 177 ASP A CA 1
ATOM 1339 C C . ASP A 1 177 ? 18.566 8.288 7.343 1.00 82.25 177 ASP A C 1
ATOM 1341 O O . ASP A 1 177 ? 18.339 7.304 8.049 1.00 82.25 177 ASP A O 1
ATOM 1345 N N . SER A 1 178 ? 17.845 9.402 7.491 1.00 89.12 178 SER A N 1
ATOM 1346 C CA . SER A 1 178 ? 16.819 9.530 8.530 1.00 89.12 178 SER A CA 1
ATOM 1347 C C . SER A 1 178 ? 15.557 10.213 8.036 1.00 89.12 178 SER A C 1
ATOM 1349 O O . SER A 1 178 ? 15.587 11.335 7.532 1.00 89.12 178 SER A O 1
ATOM 1351 N N . TYR A 1 179 ? 14.426 9.546 8.257 1.00 94.00 179 TYR A N 1
ATOM 1352 C CA . TYR A 1 179 ? 13.074 10.052 8.014 1.00 94.00 179 TYR A CA 1
ATOM 1353 C C . TYR A 1 179 ? 12.391 10.467 9.331 1.00 94.00 179 TYR A C 1
ATOM 1355 O O . TYR A 1 179 ? 11.168 10.472 9.451 1.00 94.00 179 TYR A O 1
ATOM 1363 N N . ALA A 1 180 ? 13.183 10.862 10.336 1.00 90.44 180 ALA A N 1
ATOM 1364 C CA . ALA A 1 180 ? 12.717 11.166 11.691 1.00 90.44 180 ALA A CA 1
ATOM 1365 C C . ALA A 1 180 ? 11.632 12.256 11.803 1.00 90.44 180 ALA A C 1
ATOM 1367 O O . ALA A 1 180 ? 10.942 12.300 12.823 1.00 90.44 180 ALA A O 1
ATOM 1368 N N . GLY A 1 181 ? 11.503 13.117 10.791 1.00 90.44 181 GLY A N 1
ATOM 1369 C CA . GLY A 1 181 ? 10.480 14.159 10.687 1.00 90.44 181 GLY A CA 1
ATOM 1370 C C . GLY A 1 181 ? 9.833 14.207 9.305 1.00 90.44 181 GLY A C 1
ATOM 1371 O O . GLY A 1 181 ? 9.548 15.297 8.809 1.00 90.44 181 GLY A O 1
ATOM 1372 N N . LEU A 1 182 ? 9.681 13.049 8.652 1.00 96.94 182 LEU A N 1
ATOM 1373 C CA . LEU A 1 182 ? 8.984 12.962 7.373 1.00 96.94 182 LEU A CA 1
ATOM 1374 C C . LEU A 1 182 ? 7.503 13.323 7.554 1.00 96.94 182 LEU A C 1
ATOM 1376 O O . LEU A 1 182 ? 6.801 12.749 8.387 1.00 96.94 182 LEU A O 1
ATOM 1380 N N . ALA A 1 183 ? 7.043 14.255 6.730 1.00 97.94 183 ALA A N 1
ATOM 1381 C CA . ALA A 1 183 ? 5.662 14.672 6.581 1.00 97.94 183 ALA A CA 1
ATOM 1382 C C . ALA A 1 183 ? 5.247 14.493 5.119 1.00 97.94 183 ALA A C 1
ATOM 1384 O O . ALA A 1 183 ? 5.890 15.017 4.209 1.00 97.94 183 ALA A O 1
ATOM 1385 N N . VAL A 1 184 ? 4.155 13.778 4.895 1.00 98.56 184 VAL A N 1
ATOM 1386 C CA . VAL A 1 184 ? 3.595 13.496 3.578 1.00 98.56 184 VAL A CA 1
ATOM 1387 C C . VAL A 1 184 ? 2.207 14.124 3.491 1.00 98.56 184 VAL A C 1
ATOM 1389 O O . VAL A 1 184 ? 1.342 13.908 4.340 1.00 98.56 184 VAL A O 1
ATOM 1392 N N . GLN A 1 185 ? 2.000 14.936 2.464 1.00 98.62 185 GLN A N 1
ATOM 1393 C CA . GLN A 1 185 ? 0.706 15.460 2.059 1.00 98.62 185 GLN A CA 1
ATOM 1394 C C . GLN A 1 185 ? 0.212 14.654 0.870 1.00 98.62 185 GLN A C 1
ATOM 1396 O O . GLN A 1 185 ? 0.928 14.458 -0.107 1.00 98.62 185 GLN A O 1
ATOM 1401 N N . LEU A 1 186 ? -1.017 14.188 0.970 1.00 98.56 186 LEU A N 1
ATOM 1402 C CA . LEU A 1 186 ? -1.659 13.302 0.022 1.00 98.56 186 LEU A CA 1
ATOM 1403 C C . LEU A 1 186 ? -2.984 13.936 -0.389 1.00 98.56 186 LEU A C 1
ATOM 1405 O O . LEU A 1 186 ? -3.699 14.511 0.435 1.00 98.56 186 LEU A O 1
ATOM 1409 N N . THR A 1 187 ? -3.329 13.817 -1.662 1.00 97.81 187 THR A N 1
ATOM 1410 C CA . THR A 1 187 ? -4.661 14.158 -2.162 1.00 97.81 187 THR A CA 1
ATOM 1411 C C . THR A 1 187 ? -5.107 13.088 -3.141 1.00 97.81 187 THR A C 1
ATOM 1413 O O . THR A 1 187 ? -4.300 12.586 -3.921 1.00 97.81 187 THR A O 1
ATOM 1416 N N . GLY A 1 188 ? -6.389 12.748 -3.083 1.00 93.31 188 GLY A N 1
ATOM 1417 C CA . GLY A 1 188 ? -7.025 11.821 -4.011 1.00 93.31 188 GLY A CA 1
ATOM 1418 C C . GLY A 1 188 ? -8.121 12.483 -4.832 1.00 93.31 188 GLY A C 1
ATOM 1419 O O . GLY A 1 188 ? -8.393 13.680 -4.707 1.00 93.31 188 GLY A O 1
ATOM 1420 N N . ARG A 1 189 ? -8.847 11.671 -5.602 1.00 88.38 189 ARG A N 1
ATOM 1421 C CA . ARG A 1 189 ? -9.940 12.133 -6.483 1.00 88.38 189 ARG A CA 1
ATOM 1422 C C . ARG A 1 189 ? -11.094 12.822 -5.756 1.00 88.38 189 ARG A C 1
ATOM 1424 O O . ARG A 1 189 ? -11.804 13.619 -6.359 1.00 88.38 189 ARG A O 1
ATOM 1431 N N . ARG A 1 190 ? -11.294 12.507 -4.473 1.00 90.62 190 ARG A N 1
ATOM 1432 C CA . ARG A 1 190 ? -12.316 13.151 -3.632 1.00 90.62 190 ARG A CA 1
ATOM 1433 C C . ARG A 1 190 ? -11.908 14.554 -3.168 1.00 90.62 190 ARG A C 1
ATOM 1435 O O . ARG A 1 190 ? -12.743 15.283 -2.653 1.00 90.62 190 ARG A O 1
ATOM 1442 N N . GLY A 1 191 ? -10.643 14.937 -3.356 1.00 94.19 191 GLY A N 1
ATOM 1443 C CA . GLY A 1 191 ? -10.135 16.275 -3.059 1.00 94.19 191 GLY A CA 1
ATOM 1444 C C . GLY A 1 191 ? -9.854 16.558 -1.582 1.00 94.19 191 GLY A C 1
ATOM 1445 O O . GLY A 1 191 ? -9.404 17.658 -1.271 1.00 94.19 191 GLY A O 1
ATOM 1446 N N . TRP A 1 192 ? -10.078 15.605 -0.668 1.00 96.31 192 TRP A N 1
ATOM 1447 C CA . TRP A 1 192 ? -9.760 15.824 0.743 1.00 96.31 192 TRP A CA 1
ATOM 1448 C C . TRP A 1 192 ? -8.250 15.833 0.988 1.00 96.31 192 TRP A C 1
ATOM 1450 O O . TRP A 1 192 ? -7.544 14.948 0.492 1.00 96.31 192 TRP A O 1
ATOM 1460 N N . PRO A 1 193 ? -7.751 16.798 1.777 1.00 98.00 193 PRO A N 1
ATOM 1461 C CA . PRO A 1 193 ? -6.364 16.813 2.197 1.00 98.00 193 PRO A CA 1
ATOM 1462 C C . PRO A 1 193 ? -6.113 15.692 3.207 1.00 98.00 193 PRO A C 1
ATOM 1464 O O . PRO A 1 193 ? -6.757 15.607 4.258 1.00 98.00 193 PRO A O 1
ATOM 1467 N N . VAL A 1 194 ? -5.129 14.856 2.897 1.00 98.69 194 VAL A N 1
ATOM 1468 C CA . VAL A 1 194 ? -4.642 13.796 3.773 1.00 98.69 194 VAL A CA 1
ATOM 1469 C C . VAL A 1 194 ? -3.225 14.140 4.210 1.00 98.69 194 VAL A C 1
ATOM 1471 O O . VAL A 1 194 ? -2.380 14.525 3.404 1.00 98.69 194 VAL A O 1
ATOM 1474 N N . ARG A 1 195 ? -2.955 14.039 5.508 1.00 98.69 195 ARG A N 1
ATOM 1475 C CA . ARG A 1 195 ? -1.629 14.275 6.082 1.00 98.69 195 ARG A CA 1
ATOM 1476 C C . ARG A 1 195 ? -1.164 13.028 6.793 1.00 98.69 195 ARG A C 1
ATOM 1478 O O . ARG A 1 195 ? -1.868 12.529 7.656 1.00 98.69 195 ARG A O 1
ATOM 1485 N N . TRP A 1 196 ? 0.039 12.582 6.497 1.00 98.75 196 TRP A N 1
ATOM 1486 C CA . TRP A 1 196 ? 0.679 11.482 7.194 1.00 98.75 196 TRP A CA 1
ATOM 1487 C C . TRP A 1 196 ? 2.044 11.943 7.689 1.00 98.75 196 TRP A C 1
ATOM 1489 O O . TRP A 1 196 ? 2.746 12.645 6.967 1.00 98.75 196 TRP A O 1
ATOM 1499 N N . ASN A 1 197 ? 2.421 11.628 8.924 1.00 98.19 197 ASN A N 1
ATOM 1500 C CA . ASN A 1 197 ? 3.716 12.045 9.465 1.00 98.19 197 ASN A CA 1
ATOM 1501 C C . ASN A 1 197 ? 4.306 10.951 10.346 1.00 98.19 197 ASN A C 1
ATOM 1503 O O . ASN A 1 197 ? 3.564 10.242 11.024 1.00 98.19 197 ASN A O 1
ATOM 1507 N N . VAL A 1 198 ? 5.634 10.896 10.408 1.00 97.50 198 VAL A N 1
ATOM 1508 C CA . VAL A 1 198 ? 6.350 10.081 11.393 1.00 97.50 198 VAL A CA 1
ATOM 1509 C C . VAL A 1 198 ? 6.685 10.916 12.619 1.00 97.50 198 VAL A C 1
ATOM 1511 O O . VAL A 1 198 ? 7.174 12.042 12.507 1.00 97.50 198 VAL A O 1
ATOM 1514 N N . ALA A 1 199 ? 6.468 10.341 13.795 1.00 96.62 199 ALA A N 1
ATOM 1515 C CA . ALA A 1 199 ? 6.815 10.919 15.083 1.00 96.62 199 ALA A CA 1
ATOM 1516 C C . ALA A 1 199 ? 7.669 9.940 15.913 1.00 96.62 199 ALA A C 1
ATOM 1518 O O . ALA A 1 199 ? 7.603 8.723 15.708 1.00 96.62 199 ALA A O 1
ATOM 1519 N N . PRO A 1 200 ? 8.494 10.441 16.855 1.00 96.25 200 PRO A N 1
ATOM 1520 C CA . PRO A 1 200 ? 9.101 9.581 17.869 1.00 96.25 200 PRO A CA 1
ATOM 1521 C C . PRO A 1 200 ? 8.006 8.926 18.727 1.00 96.25 200 PRO A C 1
ATOM 1523 O O . PRO A 1 200 ? 6.947 9.535 18.870 1.00 96.25 200 PRO A O 1
ATOM 1526 N N . PRO A 1 201 ? 8.245 7.746 19.325 1.00 96.00 201 PRO A N 1
ATOM 1527 C CA . PRO A 1 201 ? 7.245 7.033 20.118 1.00 96.00 201 PRO A CA 1
ATOM 1528 C C . PRO A 1 201 ? 6.595 7.929 21.173 1.00 96.00 201 PRO A C 1
ATOM 1530 O O . PRO A 1 201 ? 7.301 8.593 21.933 1.00 96.00 201 PRO A O 1
ATOM 1533 N N . LEU A 1 202 ? 5.261 7.952 21.203 1.00 92.50 202 LEU A N 1
ATOM 1534 C CA . LEU A 1 202 ? 4.502 8.680 22.221 1.00 92.50 202 LEU A CA 1
ATOM 1535 C C . LEU A 1 202 ? 4.524 7.932 23.558 1.00 92.50 202 LEU A C 1
ATOM 1537 O O . LEU A 1 202 ? 4.756 8.523 24.610 1.00 92.50 202 LEU A O 1
ATOM 1541 N N . ASP A 1 203 ? 4.294 6.625 23.482 1.00 93.94 203 ASP A N 1
ATOM 1542 C CA . ASP A 1 203 ? 4.300 5.665 24.575 1.00 93.94 203 ASP A CA 1
ATOM 1543 C C . ASP A 1 203 ? 4.728 4.280 24.031 1.00 93.94 203 ASP A C 1
ATOM 1545 O O . ASP A 1 203 ? 5.115 4.144 22.864 1.00 93.94 203 ASP A O 1
ATOM 1549 N N . ASP A 1 204 ? 4.695 3.249 24.879 1.00 91.06 204 ASP A N 1
ATOM 1550 C CA . ASP A 1 204 ? 5.084 1.882 24.505 1.00 91.06 204 ASP A CA 1
ATOM 1551 C C . ASP A 1 204 ? 3.976 1.079 23.803 1.00 91.06 204 ASP A C 1
ATOM 1553 O O . ASP A 1 204 ? 4.223 -0.040 23.354 1.00 91.06 204 ASP A O 1
ATOM 1557 N N . ALA A 1 205 ? 2.760 1.615 23.706 1.00 93.69 205 ALA A N 1
ATOM 1558 C CA . ALA A 1 205 ? 1.600 0.896 23.192 1.00 93.69 205 ALA A CA 1
ATOM 1559 C C . ALA A 1 205 ? 1.163 1.386 21.809 1.00 93.69 205 ALA A C 1
ATOM 1561 O O . ALA A 1 205 ? 0.755 0.568 20.992 1.00 93.69 205 ALA A O 1
ATOM 1562 N N . THR A 1 206 ? 1.251 2.686 21.547 1.00 96.12 206 THR A N 1
ATOM 1563 C CA . THR A 1 206 ? 0.655 3.385 20.412 1.00 96.12 206 THR A CA 1
ATOM 1564 C C . THR A 1 206 ? 1.617 3.434 19.235 1.00 96.12 206 THR A C 1
ATOM 1566 O O . THR A 1 206 ? 2.698 4.018 19.321 1.00 96.12 206 THR A O 1
ATOM 1569 N N . ALA A 1 207 ? 1.190 2.869 18.107 1.00 97.25 207 ALA A N 1
ATOM 1570 C CA . ALA A 1 207 ? 1.954 2.863 16.865 1.00 97.25 207 ALA A CA 1
ATOM 1571 C C . ALA A 1 207 ? 1.361 3.781 15.796 1.00 97.25 207 ALA A C 1
ATOM 1573 O O . ALA A 1 207 ? 2.115 4.353 15.017 1.00 97.25 207 ALA A O 1
ATOM 1574 N N . LEU A 1 208 ? 0.038 3.932 15.718 1.00 98.31 208 LEU A N 1
ATOM 1575 C CA . LEU A 1 208 ? -0.613 4.825 14.754 1.00 98.31 208 LEU A CA 1
ATOM 1576 C C . LEU A 1 208 ? -1.814 5.504 15.388 1.00 98.31 208 LEU A C 1
ATOM 1578 O O . LEU A 1 208 ? -2.666 4.841 15.973 1.00 98.31 208 LEU A O 1
ATOM 1582 N N . GLU A 1 209 ? -1.906 6.812 15.193 1.00 98.44 209 GLU A N 1
ATOM 1583 C CA . GLU A 1 209 ? -3.119 7.580 15.441 1.00 98.44 209 GLU A CA 1
ATOM 1584 C C . GLU A 1 209 ? -3.658 8.102 14.107 1.00 98.44 209 GLU A C 1
ATOM 1586 O O . GLU A 1 209 ? -2.967 8.835 13.400 1.00 98.44 209 GLU A O 1
ATOM 1591 N N . LEU A 1 210 ? -4.885 7.720 13.754 1.00 98.56 210 LEU A N 1
ATOM 1592 C CA . LEU A 1 210 ? -5.611 8.208 12.581 1.00 98.56 210 LEU A CA 1
ATOM 1593 C C . LEU A 1 210 ? -6.794 9.055 13.048 1.00 98.56 210 LEU A C 1
ATOM 1595 O O . LEU A 1 210 ? -7.624 8.581 13.813 1.00 98.56 210 LEU A O 1
ATOM 1599 N N . VAL A 1 211 ? -6.905 10.288 12.564 1.00 98.50 211 VAL A N 1
ATOM 1600 C CA . VAL A 1 211 ? -7.950 11.241 12.952 1.00 98.50 211 VAL A CA 1
ATOM 1601 C C . VAL A 1 211 ? -8.663 11.782 11.721 1.00 98.50 211 VAL A C 1
ATOM 1603 O O . VAL A 1 211 ? -8.043 12.311 10.795 1.00 98.50 211 VAL A O 1
ATOM 1606 N N . LEU A 1 212 ? -9.987 11.683 11.744 1.00 98.31 212 LEU A N 1
ATOM 1607 C CA . LEU A 1 212 ? -10.906 12.256 10.771 1.00 98.31 212 LEU A CA 1
ATOM 1608 C C . LEU A 1 212 ? -11.447 13.561 11.351 1.00 98.31 212 LEU A C 1
ATOM 1610 O O . LEU A 1 212 ? -12.149 13.548 12.363 1.00 98.31 212 LEU A O 1
ATOM 1614 N N . THR A 1 213 ? -11.102 14.691 10.739 1.00 98.00 213 THR A N 1
ATOM 1615 C CA . THR A 1 213 ? -11.577 16.014 11.164 1.00 98.00 213 THR A CA 1
ATOM 1616 C C . THR A 1 213 ? -12.741 16.441 10.289 1.00 98.00 213 THR A C 1
ATOM 1618 O O . THR A 1 213 ? -12.592 16.569 9.075 1.00 98.00 213 THR A O 1
ATOM 1621 N N . CYS A 1 214 ? -13.887 16.666 10.919 1.00 97.62 214 CYS A N 1
ATOM 1622 C CA . CYS A 1 214 ? -15.102 17.160 10.290 1.00 97.62 214 CYS A CA 1
ATOM 1623 C C . CYS A 1 214 ? -15.432 18.560 10.825 1.00 97.62 214 CYS A C 1
ATOM 1625 O O . CYS A 1 214 ? -14.895 18.990 11.848 1.00 97.62 214 CYS A O 1
ATOM 1627 N N . GLN A 1 215 ? -16.363 19.248 10.169 1.00 96.50 215 GLN A N 1
ATOM 1628 C CA . GLN A 1 215 ? -16.740 20.626 10.501 1.00 96.50 215 GLN A CA 1
ATOM 1629 C C . GLN A 1 215 ? -17.132 20.848 11.979 1.00 96.50 215 GLN A C 1
ATOM 1631 O O . GLN A 1 215 ? -16.884 21.916 12.539 1.00 96.50 215 GLN A O 1
ATOM 1636 N N . GLN A 1 216 ? -17.779 19.869 12.616 1.00 96.50 216 GLN A N 1
ATOM 1637 C CA . GLN A 1 216 ? -18.357 19.985 13.963 1.00 96.50 216 GLN A CA 1
ATOM 1638 C C . GLN A 1 216 ? -17.727 19.027 14.987 1.00 96.50 216 GLN A C 1
ATOM 1640 O O . GLN A 1 216 ? -18.178 18.958 16.134 1.00 96.50 216 GLN A O 1
ATOM 1645 N N . GLY A 1 217 ? -16.681 18.291 14.606 1.00 97.25 217 GLY A N 1
ATOM 1646 C CA . GLY A 1 217 ? -16.030 17.349 15.510 1.00 97.25 217 GLY A CA 1
ATOM 1647 C C . GLY A 1 217 ? -15.008 16.442 14.840 1.00 97.25 217 GLY A C 1
ATOM 1648 O O . GLY A 1 217 ? -14.591 16.663 13.704 1.00 97.25 217 GLY A O 1
ATOM 1649 N N . ARG A 1 218 ? -14.554 15.430 15.580 1.00 98.00 218 ARG A N 1
ATOM 1650 C CA . ARG A 1 218 ? -13.478 14.525 15.166 1.00 98.00 218 ARG A CA 1
ATOM 1651 C C . ARG A 1 218 ? -13.772 13.087 15.559 1.00 98.00 218 ARG A C 1
ATOM 1653 O O . ARG A 1 218 ? -14.398 12.843 16.590 1.00 98.00 218 ARG A O 1
ATOM 1660 N N . ILE A 1 219 ? -13.257 12.156 14.766 1.00 98.38 219 ILE A N 1
ATOM 1661 C CA . ILE A 1 219 ? -13.210 10.725 15.086 1.00 98.38 219 ILE A CA 1
ATOM 1662 C C . ILE A 1 219 ? -11.746 10.300 15.041 1.00 98.38 219 ILE A C 1
ATOM 1664 O O . ILE A 1 219 ? -11.074 10.573 14.049 1.00 98.38 219 ILE A O 1
ATOM 1668 N N . GLY A 1 220 ? -11.247 9.662 16.094 1.00 98.06 220 GLY A N 1
ATOM 1669 C CA . GLY A 1 220 ? -9.881 9.159 16.167 1.00 98.06 220 GLY A CA 1
ATOM 1670 C C . GLY A 1 220 ? -9.817 7.653 16.380 1.00 98.06 220 GLY A C 1
ATOM 1671 O O . GLY A 1 220 ? -10.666 7.073 17.055 1.00 98.06 220 GLY A O 1
ATOM 1672 N N . PHE A 1 221 ? -8.788 7.043 15.804 1.00 98.25 221 PHE A N 1
ATOM 1673 C CA . PHE A 1 221 ? -8.467 5.624 15.872 1.00 98.25 221 PHE A CA 1
ATOM 1674 C C . PHE A 1 221 ? -7.032 5.476 16.359 1.00 98.25 221 PHE A C 1
ATOM 1676 O O . PHE A 1 221 ? -6.112 6.011 15.737 1.00 98.25 221 PHE A O 1
ATOM 1683 N N . THR A 1 222 ? -6.844 4.720 17.432 1.00 97.94 222 THR A N 1
ATOM 1684 C CA . THR A 1 222 ? -5.525 4.439 18.001 1.00 97.94 222 THR A CA 1
ATOM 1685 C C . THR A 1 222 ? -5.194 2.971 17.783 1.00 97.94 222 THR A C 1
ATOM 1687 O O . THR A 1 222 ? -5.912 2.097 18.272 1.00 97.94 222 THR A O 1
ATOM 1690 N N . TYR A 1 223 ? -4.103 2.689 17.078 1.00 97.31 223 TYR A N 1
ATOM 1691 C CA . TYR A 1 223 ? -3.609 1.340 16.806 1.00 97.31 223 TYR A CA 1
ATOM 1692 C C . TYR A 1 223 ? -2.328 1.063 17.585 1.00 97.31 223 TYR A C 1
ATOM 1694 O O . TYR A 1 223 ? -1.474 1.943 17.734 1.00 97.31 223 TYR A O 1
ATOM 1702 N N . GLY A 1 224 ? -2.183 -0.178 18.048 1.00 96.81 224 GLY A N 1
ATOM 1703 C CA . GLY A 1 224 ? -0.984 -0.634 18.735 1.00 96.81 224 GLY A CA 1
ATOM 1704 C C . GLY A 1 224 ? 0.145 -1.071 17.799 1.00 96.81 224 GLY A C 1
ATOM 1705 O O . GLY A 1 224 ? -0.059 -1.195 16.592 1.00 96.81 224 GLY A O 1
ATOM 1706 N N . TYR A 1 225 ? 1.330 -1.348 18.355 1.00 94.12 225 TYR A N 1
ATOM 1707 C CA . TYR A 1 225 ? 2.454 -1.937 17.598 1.00 94.12 225 TYR A CA 1
ATOM 1708 C C . TYR A 1 225 ? 2.164 -3.353 17.084 1.00 94.12 225 TYR A C 1
ATOM 1710 O O . TYR A 1 225 ? 2.763 -3.777 16.106 1.00 94.12 225 TYR A O 1
ATOM 1718 N N . ASP A 1 226 ? 1.207 -4.057 17.690 1.00 92.00 226 ASP A N 1
ATOM 1719 C CA . ASP A 1 226 ? 0.653 -5.314 17.173 1.00 92.00 226 ASP A CA 1
ATOM 1720 C C . ASP A 1 226 ? -0.426 -5.099 16.099 1.00 92.00 226 ASP A C 1
ATOM 1722 O O . ASP A 1 226 ? -1.173 -6.019 15.770 1.00 92.00 226 ASP A O 1
ATOM 1726 N N . GLU A 1 227 ? -0.546 -3.863 15.607 1.00 91.88 227 GLU A N 1
ATOM 1727 C CA . GLU A 1 227 ? -1.466 -3.420 14.556 1.00 91.88 227 GLU A CA 1
ATOM 1728 C C . GLU A 1 227 ? -2.945 -3.599 14.909 1.00 91.88 227 GLU A C 1
ATOM 1730 O O . GLU A 1 227 ? -3.828 -3.468 14.059 1.00 91.88 227 GLU A O 1
ATOM 1735 N N . ARG A 1 228 ? -3.236 -3.852 16.189 1.00 94.50 228 ARG A N 1
ATOM 1736 C CA . ARG A 1 228 ? -4.604 -3.962 16.675 1.00 94.50 228 ARG A CA 1
ATOM 1737 C C . ARG A 1 228 ? -5.174 -2.599 17.008 1.00 94.50 228 ARG A C 1
ATOM 1739 O O . ARG A 1 228 ? -4.519 -1.798 17.673 1.00 94.50 228 ARG A O 1
ATOM 1746 N N . LEU A 1 229 ? -6.420 -2.364 16.609 1.00 96.19 229 LEU A N 1
ATOM 1747 C CA . LEU A 1 229 ? -7.195 -1.218 17.072 1.00 96.19 229 LEU A CA 1
ATOM 1748 C C . LEU A 1 229 ? -7.361 -1.309 18.599 1.00 96.19 229 LEU A C 1
ATOM 1750 O O . LEU A 1 229 ? -7.790 -2.336 19.125 1.00 96.19 229 LEU A O 1
ATOM 1754 N N . ARG A 1 230 ? -6.959 -0.252 19.310 1.00 96.19 230 ARG A N 1
ATOM 1755 C CA . ARG A 1 230 ? -6.955 -0.154 20.781 1.00 96.19 230 ARG A CA 1
ATOM 1756 C C . ARG A 1 230 ? -8.007 0.795 21.313 1.00 96.19 230 ARG A C 1
ATOM 1758 O O . ARG A 1 230 ? -8.564 0.544 22.376 1.00 96.19 230 ARG A O 1
ATOM 1765 N N . GLU A 1 231 ? -8.291 1.857 20.572 1.00 96.94 231 GLU A N 1
ATOM 1766 C CA . GLU A 1 231 ? -9.287 2.845 20.959 1.00 96.94 231 GLU A CA 1
ATOM 1767 C C . GLU A 1 231 ? -9.935 3.457 19.717 1.00 96.94 231 GLU A C 1
ATOM 1769 O O . GLU A 1 231 ? -9.249 3.773 18.742 1.00 96.94 231 GLU A O 1
ATOM 1774 N N . VAL A 1 232 ? -11.251 3.657 19.783 1.00 97.75 232 VAL A N 1
ATOM 1775 C CA . VAL A 1 232 ? -11.979 4.584 18.916 1.00 97.75 232 VAL A CA 1
ATOM 1776 C C . VAL A 1 232 ? -12.563 5.657 19.810 1.00 97.75 232 VAL A C 1
ATOM 1778 O O . VAL A 1 232 ? -13.236 5.356 20.797 1.00 97.75 232 VAL A O 1
ATOM 1781 N N . TRP A 1 233 ? -12.303 6.915 19.486 1.00 97.62 233 TRP A N 1
ATOM 1782 C CA . TRP A 1 233 ? -12.834 8.037 20.242 1.00 97.62 233 TRP A CA 1
ATOM 1783 C C . TRP A 1 233 ? -13.482 9.061 19.323 1.00 97.62 233 TRP A C 1
ATOM 1785 O O . TRP A 1 233 ? -13.112 9.227 18.163 1.00 97.62 233 TRP A O 1
ATOM 1795 N N . ARG A 1 234 ? -14.464 9.775 19.863 1.00 97.62 234 ARG A N 1
ATOM 1796 C CA . ARG A 1 234 ? -15.159 10.868 19.191 1.00 97.62 234 ARG A CA 1
ATOM 1797 C C . ARG A 1 234 ? -15.122 12.102 20.046 1.00 97.62 234 ARG A C 1
ATOM 1799 O O . ARG A 1 234 ? -15.375 12.018 21.245 1.00 97.62 234 ARG A O 1
ATOM 1806 N N . ASP A 1 235 ? -14.866 13.233 19.418 1.00 96.88 235 ASP A N 1
ATOM 1807 C CA . ASP A 1 235 ? -14.983 14.542 20.036 1.00 96.88 235 ASP A CA 1
ATOM 1808 C C . ASP A 1 235 ? -16.003 15.367 19.254 1.00 96.88 235 ASP A C 1
ATOM 1810 O O . ASP A 1 235 ? -15.754 15.757 18.113 1.00 96.88 235 ASP A O 1
ATOM 1814 N N . ALA A 1 236 ? -17.163 15.604 19.862 1.00 94.69 236 ALA A N 1
ATOM 1815 C CA . ALA A 1 236 ? -18.193 16.485 19.327 1.00 94.69 236 ALA A CA 1
ATOM 1816 C C . ALA A 1 236 ? -18.465 17.588 20.352 1.00 94.69 236 ALA A C 1
ATOM 1818 O O . ALA A 1 236 ? -18.744 17.306 21.521 1.00 94.69 236 ALA A O 1
ATOM 1819 N N . ALA A 1 237 ? -18.367 18.849 19.921 1.00 90.50 237 ALA A N 1
ATOM 1820 C CA . ALA A 1 237 ? -18.529 20.018 20.791 1.00 90.50 237 ALA A CA 1
ATOM 1821 C C . ALA A 1 237 ? -17.636 20.003 22.059 1.00 90.50 237 ALA A C 1
ATOM 1823 O O . ALA A 1 237 ? -18.046 20.483 23.117 1.00 90.50 237 ALA A O 1
ATOM 1824 N N . GLY A 1 238 ? -16.421 19.445 21.970 1.00 89.75 238 GLY A N 1
ATOM 1825 C CA . GLY A 1 238 ? -15.457 19.380 23.075 1.00 89.75 238 GLY A CA 1
ATOM 1826 C C . GLY A 1 238 ? -15.725 18.261 24.084 1.00 89.75 238 GLY A C 1
ATOM 1827 O O . GLY A 1 238 ? -15.064 18.195 25.124 1.00 89.75 238 GLY A O 1
ATOM 1828 N N . LYS A 1 239 ? -16.706 17.389 23.822 1.00 93.62 239 LYS A N 1
ATOM 1829 C CA . LYS A 1 239 ? -16.988 16.219 24.652 1.00 93.62 239 LYS A CA 1
ATOM 1830 C C . LYS A 1 239 ? -16.390 14.978 23.998 1.00 93.62 239 LYS A C 1
ATOM 1832 O O . LYS A 1 239 ? -16.957 14.437 23.049 1.00 93.62 239 LYS A O 1
ATOM 1837 N N . ARG A 1 240 ? -15.285 14.490 24.570 1.00 96.44 240 ARG A N 1
ATOM 1838 C CA . ARG A 1 240 ? -14.679 13.213 24.177 1.00 96.44 240 ARG A CA 1
ATOM 1839 C C . ARG A 1 240 ? -15.496 12.036 24.716 1.00 96.44 240 ARG A C 1
ATOM 1841 O O . ARG A 1 240 ? -15.808 11.977 25.904 1.00 96.44 240 ARG A O 1
ATOM 1848 N N . SER A 1 241 ? -15.815 11.094 23.840 1.00 96.81 241 SER A N 1
ATOM 1849 C CA . SER A 1 241 ? -16.417 9.797 24.155 1.00 96.81 241 SER A CA 1
ATOM 1850 C C . SER A 1 241 ? -15.573 8.688 23.540 1.00 96.81 241 SER A C 1
ATOM 1852 O O . SER A 1 241 ? -15.027 8.872 22.457 1.00 96.81 241 SER A O 1
ATOM 1854 N N . VAL A 1 242 ? -15.426 7.572 24.249 1.00 97.12 242 VAL A N 1
ATOM 1855 C CA . VAL A 1 242 ? -14.705 6.385 23.773 1.00 97.12 242 VAL A CA 1
ATOM 1856 C C . VAL A 1 242 ? -15.739 5.328 23.414 1.00 97.12 242 VAL A C 1
ATOM 1858 O O . VAL A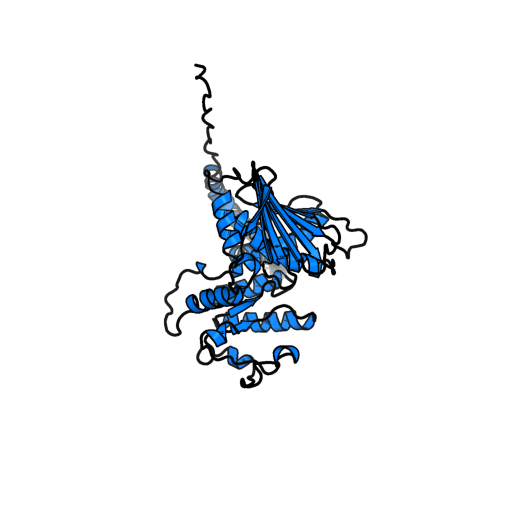 1 242 ? -16.668 5.088 24.190 1.00 97.12 242 VAL A O 1
ATOM 1861 N N . GLU A 1 243 ? -15.600 4.733 22.236 1.00 95.25 243 GLU A N 1
ATOM 1862 C CA . GLU A 1 243 ? -16.500 3.697 21.744 1.00 95.25 243 GLU A CA 1
ATOM 1863 C C . GLU A 1 243 ? -15.982 2.303 22.113 1.00 95.25 243 GLU A C 1
ATOM 1865 O O . GLU A 1 243 ? -14.771 2.067 22.111 1.00 95.25 243 GLU A O 1
ATOM 1870 N N . PRO A 1 244 ? -16.882 1.359 22.435 1.00 92.50 244 PRO A N 1
ATOM 1871 C CA . PRO A 1 244 ? -16.492 -0.027 22.628 1.00 92.50 244 PRO A CA 1
ATOM 1872 C C . PRO A 1 244 ? -16.006 -0.622 21.302 1.00 92.50 244 PRO A C 1
ATOM 1874 O O . PRO A 1 244 ? -16.663 -0.480 20.271 1.00 92.50 244 PRO A O 1
ATOM 1877 N N . LEU A 1 245 ? -14.872 -1.317 21.347 1.00 94.25 245 LEU A N 1
ATOM 1878 C CA . LEU A 1 245 ? -14.328 -2.024 20.192 1.00 94.25 245 LEU A CA 1
ATOM 1879 C C . LEU A 1 245 ? -15.020 -3.368 19.988 1.00 94.25 245 LEU A C 1
ATOM 1881 O O . LEU A 1 245 ? -15.367 -4.053 20.952 1.00 94.25 245 LEU A O 1
ATOM 1885 N N . SER A 1 246 ? -15.161 -3.781 18.731 1.00 90.50 246 SER A N 1
ATOM 1886 C CA . SER A 1 246 ? -15.562 -5.148 18.423 1.00 90.50 246 SER A CA 1
ATOM 1887 C C . SER A 1 246 ? -14.439 -6.146 18.744 1.00 90.50 246 SER A C 1
ATOM 1889 O O . SER A 1 246 ? -13.276 -5.937 18.405 1.00 90.50 246 SER A O 1
ATOM 1891 N N . GLU A 1 247 ? -14.779 -7.279 19.369 1.00 88.19 247 GLU A N 1
ATOM 1892 C CA . GLU A 1 247 ? -13.840 -8.380 19.668 1.00 88.19 247 GLU A CA 1
ATOM 1893 C C . GLU A 1 247 ? -13.507 -9.227 18.422 1.00 88.19 247 GLU A C 1
ATOM 1895 O O . GLU A 1 247 ? -13.476 -10.457 18.460 1.00 88.19 247 GLU A O 1
ATOM 1900 N N . ARG A 1 248 ? -13.308 -8.589 17.266 1.00 86.94 248 ARG A N 1
ATOM 1901 C CA . ARG A 1 248 ? -13.011 -9.293 16.015 1.00 86.94 248 ARG A CA 1
ATOM 1902 C C . ARG A 1 248 ? -11.515 -9.496 15.828 1.00 86.94 248 ARG A C 1
ATOM 1904 O O . ARG A 1 248 ? -10.705 -8.633 16.151 1.00 86.94 248 ARG A O 1
ATOM 1911 N N . SER A 1 249 ? -11.161 -10.641 15.251 1.00 91.25 249 SER A N 1
ATOM 1912 C CA . SER A 1 249 ? -9.812 -10.943 14.777 1.00 91.25 249 SER A CA 1
ATOM 1913 C C . SER A 1 249 ? -9.707 -10.544 13.299 1.00 91.25 249 SER A C 1
ATOM 1915 O O . SER A 1 249 ? -10.332 -11.203 12.463 1.00 91.25 249 SER A O 1
ATOM 1917 N N . PRO A 1 250 ? -8.914 -9.513 12.938 1.00 92.00 250 PRO A N 1
ATOM 1918 C CA . PRO A 1 250 ? -8.674 -9.145 11.540 1.00 92.00 250 PRO A CA 1
ATOM 1919 C C . PRO A 1 250 ? -8.223 -10.323 10.673 1.00 92.00 250 PRO A C 1
ATOM 1921 O O . PRO A 1 250 ? -8.647 -10.458 9.529 1.00 92.00 250 PRO A O 1
ATOM 1924 N N . ALA A 1 251 ? -7.400 -11.211 11.237 1.00 91.19 251 ALA A N 1
ATOM 1925 C CA . ALA A 1 251 ? -6.905 -12.394 10.543 1.00 91.19 251 ALA A CA 1
ATOM 1926 C C . ALA A 1 251 ? -8.023 -13.402 10.227 1.00 91.19 251 ALA A C 1
ATOM 1928 O O . ALA A 1 251 ? -7.985 -14.043 9.178 1.00 91.19 251 ALA A O 1
ATOM 1929 N N . ASP A 1 252 ? -9.031 -13.531 11.097 1.00 91.81 252 ASP A N 1
ATOM 1930 C CA . ASP A 1 252 ? -10.165 -14.431 10.858 1.00 91.81 252 ASP A CA 1
ATOM 1931 C C . ASP A 1 252 ? -11.047 -13.908 9.726 1.00 91.81 252 ASP A C 1
ATOM 1933 O O . ASP A 1 252 ? -11.473 -14.685 8.872 1.00 91.81 252 ASP A O 1
ATOM 1937 N N . ASP A 1 253 ? -11.307 -12.600 9.707 1.00 91.19 253 ASP A N 1
ATOM 1938 C CA . ASP A 1 253 ? -12.109 -11.957 8.666 1.00 91.19 253 ASP A CA 1
ATOM 1939 C C . ASP A 1 253 ? -11.376 -11.986 7.312 1.00 91.19 253 ASP A C 1
ATOM 1941 O O . ASP A 1 253 ? -11.980 -12.331 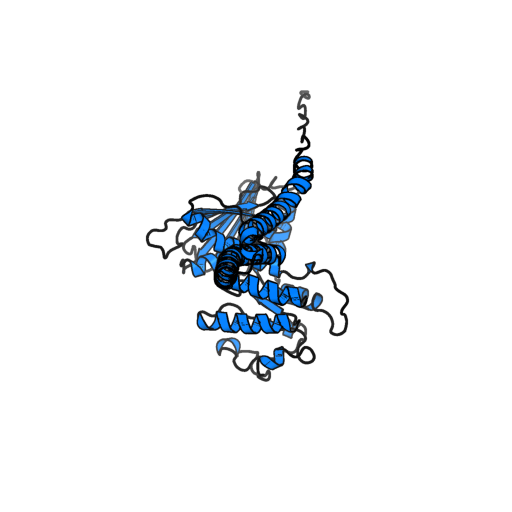6.292 1.00 91.19 253 ASP A O 1
ATOM 1945 N N . ALA A 1 254 ? -10.062 -11.736 7.303 1.00 92.12 254 ALA A N 1
ATOM 1946 C CA . ALA A 1 254 ? -9.231 -11.845 6.107 1.00 92.12 254 ALA A CA 1
ATOM 1947 C C . ALA A 1 254 ? -9.184 -13.278 5.557 1.00 92.12 254 ALA A C 1
ATOM 1949 O O . ALA A 1 254 ? -9.387 -13.480 4.357 1.00 92.12 254 ALA A O 1
ATOM 1950 N N . TRP A 1 255 ? -8.988 -14.279 6.424 1.00 92.44 255 TRP A N 1
ATOM 1951 C CA . TRP A 1 255 ? -8.989 -15.683 6.011 1.00 92.44 255 TRP A CA 1
ATOM 1952 C C . TRP A 1 255 ? -10.352 -16.116 5.464 1.00 92.44 255 TRP A C 1
ATOM 1954 O O . TRP A 1 255 ? -10.405 -16.733 4.405 1.00 92.44 255 TRP A O 1
ATOM 1964 N N . LYS A 1 256 ? -11.464 -15.739 6.115 1.00 91.88 256 LYS A N 1
ATOM 1965 C CA . LYS A 1 256 ? -12.817 -16.028 5.599 1.00 91.88 256 LYS A CA 1
ATOM 1966 C C . LYS A 1 256 ? -13.024 -15.430 4.215 1.00 91.88 256 LYS A C 1
ATOM 1968 O O . LYS A 1 256 ? -13.515 -16.117 3.325 1.00 91.88 256 LYS A O 1
ATOM 1973 N N . ALA A 1 257 ? -12.650 -14.164 4.029 1.00 91.19 257 ALA A N 1
ATOM 1974 C CA . ALA A 1 257 ? -12.800 -13.488 2.747 1.00 91.19 257 ALA A CA 1
ATOM 1975 C C . ALA A 1 257 ? -11.946 -14.150 1.654 1.00 91.19 257 ALA A C 1
ATOM 1977 O O . ALA A 1 257 ? -12.407 -14.301 0.521 1.00 91.19 257 ALA A O 1
ATOM 1978 N N . PHE A 1 258 ? -10.722 -14.564 1.990 1.00 92.38 258 PHE A N 1
ATOM 1979 C CA . PHE A 1 258 ? -9.832 -15.286 1.086 1.00 92.38 258 PHE A CA 1
ATOM 1980 C C . PHE A 1 258 ? -10.379 -16.674 0.726 1.00 92.38 258 PHE A C 1
ATOM 1982 O O . PHE A 1 258 ? -10.559 -16.945 -0.457 1.00 92.38 258 PHE A O 1
ATOM 1989 N N . ALA A 1 259 ? -10.758 -17.493 1.710 1.00 90.62 259 ALA A N 1
ATOM 1990 C CA . ALA A 1 259 ? -11.322 -18.826 1.490 1.00 90.62 259 ALA A CA 1
ATOM 1991 C C . ALA A 1 259 ? -12.624 -18.794 0.667 1.00 90.62 259 ALA A C 1
ATOM 1993 O O . ALA A 1 259 ? -12.850 -19.661 -0.167 1.00 90.62 259 ALA A O 1
ATOM 1994 N N . GLN A 1 260 ? -13.461 -17.764 0.844 1.00 89.69 260 GLN A N 1
ATOM 1995 C CA . GLN A 1 260 ? -14.668 -17.554 0.029 1.00 89.69 260 GLN A CA 1
ATOM 1996 C C . GLN A 1 260 ? -14.369 -17.127 -1.414 1.00 89.69 260 GLN A C 1
ATOM 1998 O O . GLN A 1 260 ? -15.228 -17.267 -2.280 1.00 89.69 260 GLN A O 1
ATOM 2003 N N . SER A 1 261 ? -13.190 -16.551 -1.660 1.00 88.81 261 SER A N 1
ATOM 2004 C CA . SER A 1 261 ? -12.767 -16.100 -2.991 1.00 88.81 261 SER A CA 1
ATOM 2005 C C . SER A 1 261 ? -11.956 -17.152 -3.738 1.00 88.81 261 SER A C 1
ATOM 2007 O O . SER A 1 261 ? -11.846 -17.059 -4.959 1.00 88.81 261 SER A O 1
ATOM 2009 N N . ALA A 1 262 ? -11.357 -18.105 -3.020 1.00 83.19 262 ALA A N 1
ATOM 2010 C CA . ALA A 1 262 ? -10.554 -19.158 -3.611 1.00 83.19 262 ALA A CA 1
ATOM 2011 C C . ALA A 1 262 ? -11.437 -20.008 -4.542 1.00 83.19 262 ALA A C 1
ATOM 2013 O O . ALA A 1 262 ? -12.504 -20.471 -4.122 1.00 83.19 262 ALA A O 1
ATOM 2014 N N . PRO A 1 263 ? -11.045 -20.190 -5.815 1.00 71.62 263 PRO A N 1
ATOM 2015 C CA . PRO A 1 263 ? -11.809 -21.009 -6.738 1.00 71.62 263 PRO A CA 1
ATOM 2016 C C . PRO A 1 263 ? -11.878 -22.430 -6.182 1.00 71.62 263 PRO A C 1
ATOM 2018 O O . PRO A 1 263 ? -10.852 -23.069 -5.964 1.00 71.62 263 PRO A O 1
ATOM 2021 N N . SER A 1 264 ? -13.092 -22.939 -5.959 1.00 67.38 264 SER A N 1
ATOM 2022 C CA . SER A 1 264 ? -13.272 -24.365 -5.690 1.00 67.38 264 SER A CA 1
ATOM 2023 C C . SER A 1 264 ? -12.669 -25.139 -6.866 1.00 67.38 264 SER A C 1
ATOM 2025 O O . SER A 1 264 ? -12.949 -24.784 -8.013 1.00 67.38 264 SER A O 1
ATOM 2027 N N . ALA A 1 265 ? -11.857 -26.164 -6.589 1.00 58.66 265 ALA A N 1
ATOM 2028 C CA . ALA A 1 265 ? -10.929 -26.848 -7.505 1.00 58.66 265 ALA A CA 1
ATOM 2029 C C . ALA A 1 265 ? -11.484 -27.382 -8.857 1.00 58.66 265 ALA A C 1
ATOM 2031 O O . ALA A 1 265 ? -10.753 -28.008 -9.615 1.00 58.66 265 ALA A O 1
ATOM 2032 N N . GLY A 1 266 ? -12.749 -27.133 -9.210 1.00 57.62 266 GLY A N 1
ATOM 2033 C CA . GLY A 1 266 ? -13.375 -27.541 -10.473 1.00 57.62 266 GLY A CA 1
ATOM 2034 C C . GLY A 1 266 ? -14.022 -26.426 -11.307 1.00 57.62 266 GLY A C 1
ATOM 2035 O O . GLY A 1 266 ? -14.644 -26.742 -12.318 1.00 57.62 266 GLY A O 1
ATOM 2036 N N . GLY A 1 267 ? -13.927 -25.148 -10.918 1.00 53.97 267 GLY A N 1
ATOM 2037 C CA . GLY A 1 267 ? -14.592 -24.044 -11.623 1.00 53.97 267 GLY A CA 1
ATOM 2038 C C . GLY A 1 267 ? -13.618 -23.080 -12.301 1.00 53.97 267 GLY A C 1
ATOM 2039 O O . GLY A 1 267 ? -13.125 -22.165 -11.655 1.00 53.97 267 GLY A O 1
ATOM 2040 N N . LEU A 1 268 ? -13.392 -23.234 -13.610 1.00 56.50 268 LEU A N 1
ATOM 2041 C CA . LEU A 1 268 ? -12.705 -22.235 -14.454 1.00 56.50 268 LEU A CA 1
ATOM 2042 C C . LEU A 1 268 ? -13.584 -21.011 -14.777 1.00 56.50 268 LEU A C 1
ATOM 2044 O O . LEU A 1 268 ? -13.167 -20.132 -15.534 1.00 56.50 268 LEU A O 1
ATOM 2048 N N . ASP A 1 269 ? -14.795 -20.939 -14.218 1.00 53.44 269 ASP A N 1
ATOM 2049 C CA . ASP A 1 269 ? -15.673 -19.794 -14.414 1.00 53.44 269 ASP A CA 1
ATOM 2050 C C . ASP A 1 269 ? -15.092 -18.587 -13.685 1.00 53.44 269 ASP A C 1
ATOM 2052 O O . ASP A 1 269 ? -15.054 -18.505 -12.457 1.00 53.44 269 ASP A O 1
ATOM 2056 N N . SER A 1 270 ? -14.602 -17.664 -14.507 1.00 49.53 270 SER A N 1
ATOM 2057 C CA . SER A 1 270 ? -13.919 -16.427 -14.168 1.00 49.53 270 SER A CA 1
ATOM 2058 C C . SER A 1 270 ? -14.844 -15.506 -13.369 1.00 49.53 270 SER A C 1
ATOM 2060 O O . SER A 1 270 ? -15.431 -14.558 -13.894 1.00 49.53 270 SER A O 1
ATOM 2062 N N . GLY A 1 271 ? -14.995 -15.795 -12.076 1.00 48.72 271 GLY A N 1
ATOM 2063 C CA . GLY A 1 271 ? -15.516 -14.842 -11.109 1.00 48.72 271 GLY A CA 1
ATOM 2064 C C . GLY A 1 271 ? -14.714 -13.539 -11.205 1.00 48.72 271 GLY A C 1
ATOM 2065 O O . GLY A 1 271 ? -13.524 -13.569 -11.532 1.00 48.72 271 GLY A O 1
ATOM 2066 N N . PRO A 1 272 ? -15.355 -12.378 -10.997 1.00 48.59 272 PRO A N 1
ATOM 2067 C CA . PRO A 1 272 ? -14.740 -11.093 -11.283 1.00 48.59 272 PRO A CA 1
ATOM 2068 C C . PRO A 1 272 ? -13.420 -10.952 -10.525 1.00 48.59 272 PRO A C 1
ATOM 2070 O O . PRO A 1 272 ? -13.365 -11.185 -9.318 1.00 48.59 272 PRO A O 1
ATOM 2073 N N . ALA A 1 273 ? -12.392 -10.464 -11.221 1.00 55.25 273 ALA A N 1
ATOM 2074 C CA . ALA A 1 273 ? -11.086 -10.060 -10.690 1.00 55.25 273 ALA A CA 1
ATOM 2075 C C . ALA A 1 273 ? -11.146 -9.049 -9.513 1.00 55.25 273 ALA A C 1
ATOM 2077 O O . ALA A 1 273 ? -10.112 -8.586 -9.043 1.00 55.25 273 ALA A O 1
ATOM 2078 N N . SER A 1 274 ? -12.342 -8.699 -9.024 1.00 58.62 274 SER A N 1
ATOM 2079 C CA . SER A 1 274 ? -12.597 -7.765 -7.929 1.00 58.62 274 SER A CA 1
ATOM 2080 C C . SER A 1 274 ? -12.350 -8.347 -6.533 1.00 58.62 274 SER A C 1
ATOM 2082 O O . SER A 1 274 ? -12.563 -7.640 -5.553 1.00 58.62 274 SER A O 1
ATOM 2084 N N . SER A 1 275 ? -11.972 -9.623 -6.410 1.00 66.88 275 SER A N 1
ATOM 2085 C CA . SER A 1 275 ? -11.601 -10.237 -5.126 1.00 66.88 275 SER A CA 1
ATOM 2086 C C . SER A 1 275 ? -10.103 -10.139 -4.823 1.00 66.88 275 SER A C 1
ATOM 2088 O O . SER A 1 275 ? -9.707 -10.300 -3.666 1.00 66.88 275 SER A O 1
ATOM 2090 N N . ALA A 1 276 ? -9.275 -9.850 -5.833 1.00 77.75 276 ALA A N 1
ATOM 2091 C CA . ALA A 1 276 ? -7.849 -9.621 -5.657 1.00 77.75 276 ALA A CA 1
ATOM 2092 C C . ALA A 1 276 ? -7.625 -8.241 -5.034 1.00 77.75 276 ALA A C 1
ATOM 2094 O O . ALA A 1 276 ? -8.108 -7.230 -5.540 1.00 77.75 276 ALA A O 1
ATOM 2095 N N . THR A 1 277 ? -6.873 -8.194 -3.939 1.00 92.19 277 THR A N 1
ATOM 2096 C CA . THR A 1 277 ? -6.523 -6.933 -3.271 1.00 92.19 277 THR A CA 1
ATOM 2097 C C . THR A 1 277 ? -5.143 -6.424 -3.695 1.00 92.19 277 THR A C 1
ATOM 2099 O O . THR A 1 277 ? -4.785 -5.295 -3.377 1.00 92.19 277 THR A O 1
ATOM 2102 N N . TRP A 1 278 ? -4.399 -7.216 -4.477 1.00 94.12 278 TRP A N 1
ATOM 2103 C CA . TRP A 1 278 ? -3.018 -6.939 -4.879 1.00 94.12 278 TRP A CA 1
ATOM 2104 C C . TRP A 1 278 ? -2.795 -5.563 -5.515 1.00 94.12 278 TRP A C 1
ATOM 2106 O O . TRP A 1 278 ? -1.794 -4.912 -5.231 1.00 94.12 278 TRP A O 1
ATOM 2116 N N . SER A 1 279 ? -3.745 -5.071 -6.316 1.00 92.62 279 SER A N 1
ATOM 2117 C CA . SER A 1 279 ? -3.644 -3.742 -6.932 1.00 92.62 279 SER A CA 1
ATOM 2118 C C . SER A 1 279 ? -3.565 -2.612 -5.902 1.00 92.62 279 SER A C 1
ATOM 2120 O O . SER A 1 279 ? -2.920 -1.601 -6.161 1.00 92.62 279 SER A O 1
ATOM 2122 N N . HIS A 1 280 ? -4.196 -2.772 -4.734 1.00 94.56 280 HIS A N 1
ATOM 2123 C CA . HIS A 1 280 ? -4.089 -1.805 -3.640 1.00 94.56 280 HIS A CA 1
ATOM 2124 C C . HIS A 1 280 ? -2.702 -1.847 -2.997 1.00 94.56 280 HIS A C 1
ATOM 2126 O O . HIS A 1 280 ? -2.115 -0.796 -2.759 1.00 94.56 280 HIS A O 1
ATOM 2132 N N . ALA A 1 281 ? -2.150 -3.045 -2.784 1.00 95.62 281 ALA A N 1
ATOM 2133 C CA . ALA A 1 281 ? -0.807 -3.205 -2.233 1.00 95.62 281 ALA A CA 1
ATOM 2134 C C . ALA A 1 281 ? 0.276 -2.650 -3.174 1.00 95.62 281 ALA A C 1
ATOM 2136 O O . ALA A 1 281 ? 1.177 -1.949 -2.720 1.00 95.62 281 ALA A O 1
ATOM 2137 N N . LEU A 1 282 ? 0.164 -2.910 -4.483 1.00 95.88 282 LEU A N 1
ATOM 2138 C CA . LEU A 1 282 ? 1.052 -2.336 -5.498 1.00 95.88 282 LEU A CA 1
ATOM 2139 C C . LEU A 1 282 ? 0.977 -0.802 -5.494 1.00 95.88 282 LEU A C 1
ATOM 2141 O O . LEU A 1 282 ? 2.005 -0.139 -5.397 1.00 95.88 282 LEU A O 1
ATOM 2145 N N . HIS A 1 283 ? -0.234 -0.239 -5.512 1.00 96.50 283 HIS A N 1
ATOM 2146 C CA . HIS A 1 283 ? -0.435 1.213 -5.491 1.00 96.50 283 HIS A CA 1
ATOM 2147 C C . HIS A 1 283 ? 0.110 1.871 -4.212 1.00 96.50 283 HIS A C 1
ATOM 2149 O O . HIS A 1 283 ? 0.696 2.953 -4.260 1.00 96.50 283 HIS A O 1
ATOM 2155 N N . ALA A 1 284 ? -0.028 1.210 -3.062 1.00 97.00 284 ALA A N 1
ATOM 2156 C CA . ALA A 1 284 ? 0.570 1.672 -1.814 1.00 97.00 284 ALA A CA 1
ATOM 2157 C C . ALA A 1 284 ? 2.106 1.721 -1.886 1.00 97.00 284 ALA A C 1
ATOM 2159 O O . ALA A 1 284 ? 2.716 2.677 -1.401 1.00 97.00 284 ALA A O 1
ATOM 2160 N N . MET A 1 285 ? 2.730 0.740 -2.546 1.00 97.19 285 MET A N 1
ATOM 2161 C CA . MET A 1 285 ? 4.176 0.730 -2.782 1.00 97.19 285 MET A CA 1
ATOM 2162 C C . MET A 1 285 ? 4.620 1.777 -3.809 1.00 97.19 285 MET A C 1
ATOM 2164 O O . MET A 1 285 ? 5.663 2.394 -3.605 1.00 97.19 285 MET A O 1
ATOM 2168 N N . ASP A 1 286 ? 3.832 2.045 -4.854 1.00 96.81 286 ASP A N 1
ATOM 2169 C CA . ASP A 1 286 ? 4.090 3.153 -5.788 1.00 96.81 286 ASP A CA 1
ATOM 2170 C C . ASP A 1 286 ? 4.104 4.503 -5.059 1.00 96.81 286 ASP A C 1
ATOM 2172 O O . ASP A 1 286 ? 4.981 5.341 -5.278 1.00 96.81 286 ASP A O 1
ATOM 2176 N N . LEU A 1 287 ? 3.141 4.720 -4.156 1.00 97.81 287 LEU A N 1
ATOM 2177 C CA . LEU A 1 287 ? 3.104 5.916 -3.315 1.00 97.81 287 LEU A CA 1
ATOM 2178 C C . LEU A 1 287 ? 4.304 5.972 -2.360 1.00 97.81 287 LEU A C 1
ATOM 2180 O O . LEU A 1 287 ? 4.839 7.055 -2.122 1.00 97.81 287 LEU A O 1
ATOM 2184 N N . ALA A 1 288 ? 4.744 4.835 -1.819 1.00 97.38 288 ALA A N 1
ATOM 2185 C CA . ALA A 1 288 ? 5.924 4.784 -0.961 1.00 97.38 288 ALA A CA 1
ATOM 2186 C C . ALA A 1 288 ? 7.209 5.146 -1.729 1.00 97.38 288 ALA A C 1
ATOM 2188 O O . ALA A 1 288 ? 7.981 5.980 -1.255 1.00 97.38 288 ALA A O 1
ATOM 2189 N N . ASP A 1 289 ? 7.404 4.609 -2.936 1.00 96.31 289 ASP A N 1
ATOM 2190 C CA . ASP A 1 289 ? 8.535 4.938 -3.821 1.00 96.31 289 ASP A CA 1
ATOM 2191 C C . ASP A 1 289 ? 8.518 6.422 -4.249 1.00 96.31 289 ASP A C 1
ATOM 2193 O O . ASP A 1 289 ? 9.536 7.125 -4.268 1.00 96.31 289 ASP A O 1
ATOM 2197 N N . ALA A 1 290 ? 7.318 6.961 -4.478 1.00 96.81 290 ALA A N 1
ATOM 2198 C CA . ALA A 1 290 ? 7.098 8.362 -4.815 1.00 96.81 290 ALA A CA 1
ATOM 2199 C C . ALA A 1 290 ? 7.575 9.351 -3.727 1.00 96.81 290 ALA A C 1
ATOM 2201 O O . ALA A 1 290 ? 7.840 10.519 -4.046 1.00 96.81 290 ALA A O 1
ATOM 2202 N N . ILE A 1 291 ? 7.746 8.922 -2.468 1.00 97.25 291 ILE A N 1
ATOM 2203 C CA . ILE A 1 291 ? 8.285 9.770 -1.390 1.00 97.25 291 ILE A CA 1
ATOM 2204 C C . ILE A 1 291 ? 9.680 10.281 -1.754 1.00 97.25 291 ILE A C 1
ATOM 2206 O O . ILE A 1 291 ? 9.917 11.491 -1.696 1.00 97.25 291 ILE A O 1
ATOM 2210 N N . GLU A 1 292 ? 10.589 9.401 -2.181 1.00 95.06 292 GLU A N 1
ATOM 2211 C CA . GLU A 1 292 ? 11.967 9.787 -2.505 1.00 95.06 292 GLU A CA 1
ATOM 2212 C C . GLU A 1 292 ? 11.993 10.769 -3.685 1.00 95.06 292 GLU A C 1
ATOM 2214 O O . GLU A 1 292 ? 12.662 11.810 -3.661 1.00 95.06 292 GLU A O 1
ATOM 2219 N N . VAL A 1 293 ? 11.190 10.481 -4.715 1.00 95.44 293 VAL A N 1
ATOM 2220 C CA . VAL A 1 293 ? 11.053 11.347 -5.889 1.00 95.44 293 VAL A CA 1
ATOM 2221 C C . VAL A 1 293 ? 10.522 12.728 -5.497 1.00 95.44 293 VAL A C 1
ATOM 2223 O O . VAL A 1 293 ? 11.012 13.736 -6.021 1.00 95.44 293 VAL A O 1
ATOM 2226 N N . SER A 1 294 ? 9.543 12.793 -4.592 1.00 96.69 294 SER A N 1
ATOM 2227 C CA . SER A 1 294 ? 8.968 14.049 -4.115 1.00 96.69 294 SER A CA 1
ATOM 2228 C C . SER A 1 294 ? 9.958 14.847 -3.265 1.00 96.69 294 SER A C 1
ATOM 2230 O O . SER A 1 294 ? 10.147 16.032 -3.546 1.00 96.69 294 SER A O 1
ATOM 2232 N N . LEU A 1 295 ? 10.665 14.206 -2.325 1.00 95.62 295 LEU A N 1
ATOM 2233 C CA . LEU A 1 295 ? 11.711 14.841 -1.513 1.00 95.62 295 LEU A CA 1
ATOM 2234 C C . LEU A 1 295 ? 12.801 15.460 -2.396 1.00 95.62 295 LEU A C 1
ATOM 2236 O O . LEU A 1 295 ? 13.136 16.634 -2.239 1.00 95.62 295 LEU A O 1
ATOM 2240 N N . ARG A 1 296 ? 13.294 14.710 -3.390 1.00 94.62 296 ARG A N 1
ATOM 2241 C CA . ARG A 1 296 ? 14.315 15.184 -4.338 1.00 94.62 296 ARG A CA 1
ATOM 2242 C C . ARG A 1 296 ? 13.840 16.365 -5.185 1.00 94.62 296 ARG A C 1
ATOM 2244 O O . ARG A 1 296 ? 14.639 17.225 -5.547 1.00 94.62 296 ARG A O 1
ATOM 2251 N N . ARG A 1 297 ? 12.556 16.396 -5.555 1.00 95.69 297 ARG A N 1
ATOM 2252 C CA . ARG A 1 297 ? 11.979 17.461 -6.394 1.00 95.69 297 ARG A CA 1
ATOM 2253 C C . ARG A 1 297 ? 11.455 18.653 -5.589 1.00 95.69 297 ARG A C 1
ATOM 2255 O O . ARG A 1 297 ? 11.210 19.696 -6.191 1.00 95.69 297 ARG A O 1
ATOM 2262 N N . GLY A 1 298 ? 11.239 18.501 -4.282 1.00 95.69 298 GLY A N 1
ATOM 2263 C CA . GLY A 1 298 ? 10.691 19.532 -3.399 1.00 95.69 298 GLY A CA 1
ATOM 2264 C C . GLY A 1 298 ? 9.273 19.986 -3.767 1.00 95.69 298 GLY A C 1
ATOM 2265 O O . GLY A 1 298 ? 8.921 21.140 -3.531 1.00 95.69 298 GLY A O 1
ATOM 2266 N N . ARG A 1 299 ? 8.467 19.123 -4.399 1.00 96.75 299 ARG A N 1
ATOM 2267 C CA . ARG A 1 299 ? 7.095 19.450 -4.828 1.00 96.75 299 ARG A CA 1
ATOM 2268 C C . ARG A 1 299 ? 6.180 18.233 -4.808 1.00 96.75 299 ARG A C 1
ATOM 2270 O O . ARG A 1 299 ? 6.655 17.097 -4.870 1.00 96.75 299 ARG A O 1
ATOM 2277 N N . MET A 1 300 ? 4.871 18.493 -4.816 1.00 97.50 300 MET A N 1
ATOM 2278 C CA . MET A 1 300 ? 3.879 17.451 -5.071 1.00 97.50 300 MET A CA 1
ATOM 2279 C C . MET A 1 300 ? 4.080 16.835 -6.457 1.00 97.50 300 MET A C 1
ATOM 2281 O O . MET A 1 300 ? 4.354 17.542 -7.432 1.00 97.50 300 MET A O 1
ATOM 2285 N N . ILE A 1 301 ? 3.941 15.518 -6.529 1.00 97.31 301 ILE A N 1
ATOM 2286 C CA . ILE A 1 301 ? 3.988 14.732 -7.753 1.00 97.31 301 ILE A CA 1
ATOM 2287 C C . ILE A 1 301 ? 2.698 13.935 -7.899 1.00 97.31 301 ILE A C 1
ATOM 2289 O O . ILE A 1 301 ? 2.128 13.470 -6.915 1.00 97.31 301 ILE A O 1
ATOM 2293 N N . ASP A 1 302 ? 2.244 13.800 -9.137 1.00 96.06 302 ASP A N 1
ATOM 2294 C CA . ASP A 1 302 ? 1.133 12.923 -9.481 1.00 96.06 302 ASP A CA 1
ATOM 2295 C C . ASP A 1 302 ? 1.663 11.494 -9.648 1.00 96.06 302 ASP A C 1
ATOM 2297 O O . ASP A 1 302 ? 2.497 11.229 -10.523 1.00 96.06 302 ASP A O 1
ATOM 2301 N N . VAL A 1 303 ? 1.169 10.584 -8.816 1.00 94.31 303 VAL A N 1
ATOM 2302 C CA . VAL A 1 303 ? 1.426 9.148 -8.894 1.00 94.31 303 VAL A CA 1
ATOM 2303 C C . VAL A 1 303 ? 0.353 8.560 -9.794 1.00 94.31 303 VAL A C 1
ATOM 2305 O O . VAL A 1 303 ? -0.782 8.306 -9.396 1.00 94.31 303 VAL A O 1
ATOM 2308 N N . HIS A 1 304 ? 0.709 8.437 -11.064 1.00 85.38 304 HIS A N 1
ATOM 2309 C CA . HIS A 1 304 ? -0.140 7.782 -12.040 1.00 85.38 304 HIS A CA 1
ATOM 2310 C C . HIS A 1 304 ? 0.071 6.282 -11.909 1.00 85.38 304 HIS A C 1
ATOM 2312 O O . HIS A 1 304 ? 1.219 5.855 -11.803 1.00 85.38 304 HIS A O 1
ATOM 2318 N N . GLU A 1 305 ? -1.004 5.498 -12.003 1.00 76.62 305 GLU A N 1
ATOM 2319 C CA . GLU A 1 305 ? -0.864 4.069 -12.260 1.00 76.62 305 GLU A CA 1
ATOM 2320 C C . GLU A 1 305 ? -0.081 3.915 -13.553 1.00 76.62 305 GLU A C 1
ATOM 2322 O O . GLU A 1 305 ? -0.602 4.139 -14.654 1.00 76.62 305 GLU A O 1
ATOM 2327 N N . GLN A 1 306 ? 1.187 3.544 -13.427 1.00 66.38 306 GLN A N 1
ATOM 2328 C CA . GLN A 1 306 ? 1.867 2.935 -14.538 1.00 66.38 306 GLN A CA 1
ATOM 2329 C C . GLN A 1 306 ? 1.231 1.565 -14.663 1.00 66.38 306 GLN A C 1
ATOM 2331 O O . GLN A 1 306 ? 1.705 0.577 -14.118 1.00 66.38 306 GLN A O 1
ATOM 2336 N N . GLN A 1 307 ? 0.132 1.499 -15.414 1.00 60.06 307 GLN A N 1
ATOM 2337 C CA . GLN A 1 307 ? -0.145 0.261 -16.099 1.00 60.06 307 GLN A CA 1
ATOM 2338 C C . GLN A 1 307 ? 1.078 0.050 -16.988 1.00 60.06 307 GLN A C 1
ATOM 2340 O O . GLN A 1 307 ? 1.168 0.636 -18.072 1.00 60.06 307 GLN A O 1
ATOM 2345 N N . LEU A 1 308 ? 2.029 -0.761 -16.513 1.00 58.66 308 LEU A N 1
ATOM 2346 C CA . LEU A 1 308 ? 3.010 -1.474 -17.322 1.00 58.66 308 LEU A CA 1
ATOM 2347 C C . LEU A 1 308 ? 2.227 -2.437 -18.219 1.00 58.66 308 LEU A C 1
ATOM 2349 O O . LEU A 1 308 ? 2.376 -3.648 -18.193 1.00 58.66 308 LEU A O 1
ATOM 2353 N N . THR A 1 309 ? 1.313 -1.872 -18.998 1.00 58.09 309 THR A N 1
ATOM 2354 C CA . THR A 1 309 ? 0.683 -2.551 -20.093 1.00 58.09 309 THR A CA 1
ATOM 2355 C C . THR A 1 309 ? 1.816 -2.887 -21.032 1.00 58.09 309 THR A C 1
ATOM 2357 O O . THR A 1 309 ? 2.681 -2.050 -21.334 1.00 58.09 309 THR A O 1
ATOM 2360 N N . GLU A 1 310 ? 1.779 -4.111 -21.534 1.00 58.94 310 GLU A N 1
ATOM 2361 C CA . GLU A 1 310 ? 2.598 -4.530 -22.658 1.00 58.94 310 GLU A CA 1
ATOM 2362 C C . GLU A 1 310 ? 2.577 -3.478 -23.769 1.00 58.94 310 GLU A C 1
ATOM 2364 O O . GLU A 1 310 ? 3.561 -3.327 -24.464 1.00 58.94 310 GLU A O 1
ATOM 2369 N N . GLU A 1 311 ? 1.524 -2.664 -23.893 1.00 63.06 311 GLU A N 1
ATOM 2370 C CA . GLU A 1 311 ? 1.443 -1.546 -24.828 1.00 63.06 311 GLU A CA 1
ATOM 2371 C C . GLU A 1 311 ? 2.571 -0.500 -24.679 1.00 63.06 311 GLU A C 1
ATOM 2373 O O . GLU A 1 311 ? 3.089 -0.024 -25.694 1.00 63.06 311 GLU A O 1
ATOM 2378 N N . LEU A 1 312 ? 2.993 -0.133 -23.462 1.00 66.44 312 LEU A N 1
ATOM 2379 C CA . LEU A 1 312 ? 4.112 0.802 -23.257 1.00 66.44 312 LEU A CA 1
ATOM 2380 C C . LEU A 1 312 ? 5.460 0.141 -23.565 1.00 66.44 312 LEU A C 1
ATOM 2382 O O . LEU A 1 312 ? 6.285 0.735 -24.267 1.00 66.44 312 LEU A O 1
ATOM 2386 N N . ALA A 1 313 ? 5.659 -1.101 -23.120 1.00 68.94 313 ALA A N 1
ATOM 2387 C CA . ALA A 1 313 ? 6.847 -1.893 -23.443 1.00 68.94 313 ALA A CA 1
ATOM 2388 C C . ALA A 1 313 ? 6.937 -2.213 -24.950 1.00 68.94 313 ALA A C 1
ATOM 2390 O O . ALA A 1 313 ? 8.013 -2.152 -25.543 1.00 68.94 313 ALA A O 1
ATOM 2391 N N . PHE A 1 314 ? 5.806 -2.461 -25.606 1.00 75.31 314 PHE A N 1
ATOM 2392 C CA . PHE A 1 314 ? 5.667 -2.721 -27.038 1.00 75.31 314 PHE A CA 1
ATOM 2393 C C . PHE A 1 314 ? 5.954 -1.463 -27.856 1.00 75.31 314 PHE A C 1
ATOM 2395 O O . PHE A 1 314 ? 6.695 -1.506 -28.836 1.00 75.31 314 PHE A O 1
ATOM 2402 N N . LYS A 1 315 ? 5.455 -0.298 -27.425 1.00 78.38 315 LYS A N 1
ATOM 2403 C CA . LYS A 1 315 ? 5.833 0.990 -28.029 1.00 78.38 315 LYS A CA 1
ATOM 2404 C C . LYS A 1 315 ? 7.325 1.275 -27.852 1.00 78.38 315 LYS A C 1
ATOM 2406 O O . LYS A 1 315 ? 7.964 1.724 -28.802 1.00 78.38 315 LYS A O 1
ATOM 2411 N N . GLY A 1 316 ? 7.882 0.988 -26.675 1.00 82.00 316 GLY A N 1
ATOM 2412 C CA . GLY A 1 316 ? 9.309 1.144 -26.387 1.00 82.00 316 GLY A CA 1
ATOM 2413 C C . GLY A 1 316 ? 10.190 0.243 -27.255 1.00 82.00 316 GLY A C 1
ATOM 2414 O O . GLY A 1 316 ? 11.125 0.725 -27.893 1.00 82.00 316 GLY A O 1
ATOM 2415 N N . THR A 1 317 ? 9.856 -1.044 -27.352 1.00 83.19 317 THR A N 1
ATOM 2416 C CA . THR A 1 317 ? 10.578 -2.020 -28.183 1.00 83.19 317 THR A CA 1
ATOM 2417 C C . THR A 1 317 ? 10.432 -1.718 -29.669 1.00 83.19 317 THR A C 1
ATOM 2419 O O . THR A 1 317 ? 11.439 -1.710 -30.369 1.00 83.19 317 THR A O 1
ATOM 2422 N N . MET A 1 318 ? 9.243 -1.356 -30.165 1.00 87.88 318 MET A N 1
ATOM 2423 C CA . MET A 1 318 ? 9.088 -0.916 -31.559 1.00 87.88 318 MET A CA 1
ATOM 2424 C C . MET A 1 318 ? 9.881 0.359 -31.864 1.00 87.88 318 MET A C 1
ATOM 2426 O O . MET A 1 318 ? 10.460 0.469 -32.946 1.00 87.88 318 MET A O 1
ATOM 2430 N N . ALA A 1 319 ? 9.957 1.310 -30.927 1.00 86.25 319 ALA A N 1
ATOM 2431 C CA . ALA A 1 319 ? 10.779 2.507 -31.092 1.00 86.25 319 ALA A CA 1
ATOM 2432 C C . ALA A 1 319 ? 12.277 2.166 -31.108 1.00 86.25 319 ALA A C 1
ATOM 2434 O O . ALA A 1 319 ? 13.001 2.634 -31.987 1.00 86.25 319 ALA A O 1
ATOM 2435 N N . ALA A 1 320 ? 12.738 1.313 -30.191 1.00 87.69 320 ALA A N 1
ATOM 2436 C CA . ALA A 1 320 ? 14.127 0.868 -30.129 1.00 87.69 320 ALA A CA 1
ATOM 2437 C C . ALA A 1 320 ? 14.533 0.064 -31.375 1.00 87.69 320 ALA A C 1
ATOM 2439 O O . ALA A 1 320 ? 15.575 0.345 -31.962 1.00 87.69 320 ALA A O 1
ATOM 2440 N N . VAL A 1 321 ? 13.694 -0.874 -31.830 1.00 89.81 321 VAL A N 1
ATOM 2441 C CA . VAL A 1 321 ? 13.905 -1.645 -33.067 1.00 89.81 321 VAL A CA 1
ATOM 2442 C C . VAL A 1 321 ? 13.900 -0.721 -34.284 1.00 89.81 321 VAL A C 1
ATOM 2444 O O . VAL A 1 321 ? 14.777 -0.838 -35.136 1.00 89.81 321 VAL A O 1
ATOM 2447 N N . GLY A 1 322 ? 12.974 0.241 -34.350 1.00 85.62 322 GLY A N 1
ATOM 2448 C CA . GLY A 1 322 ? 12.934 1.242 -35.416 1.00 85.62 322 GLY A CA 1
ATOM 2449 C C . GLY A 1 322 ? 14.205 2.095 -35.471 1.00 85.62 322 GLY A C 1
ATOM 2450 O O . GLY A 1 322 ? 14.789 2.265 -36.541 1.00 85.62 322 GLY A O 1
ATOM 2451 N N . CYS A 1 323 ? 14.682 2.581 -34.321 1.00 89.50 323 CYS A N 1
ATOM 2452 C CA . CYS A 1 323 ? 15.941 3.320 -34.220 1.00 89.50 323 CYS A CA 1
ATOM 2453 C C . CYS A 1 323 ? 17.154 2.444 -34.563 1.00 89.50 323 CYS A C 1
ATOM 2455 O O . CYS A 1 323 ? 18.021 2.877 -35.316 1.00 89.50 323 CYS A O 1
ATOM 2457 N N . GLY A 1 324 ? 17.204 1.203 -34.074 1.00 90.00 324 GLY A N 1
ATOM 2458 C CA . GLY A 1 324 ? 18.268 0.250 -34.394 1.00 90.00 324 GLY A CA 1
ATOM 2459 C C . GLY A 1 324 ? 18.338 -0.048 -35.892 1.00 90.00 324 GLY A C 1
ATOM 2460 O O . GLY A 1 324 ? 19.414 0.014 -36.487 1.00 90.00 324 GLY A O 1
ATOM 2461 N N . LEU A 1 325 ? 17.187 -0.268 -36.534 1.00 87.94 325 LEU A N 1
ATOM 2462 C CA . LEU A 1 325 ? 17.098 -0.466 -37.979 1.00 87.94 325 LEU A CA 1
ATOM 2463 C C . LEU A 1 325 ? 17.601 0.766 -38.744 1.00 87.94 325 LEU A C 1
ATOM 2465 O O . LEU A 1 325 ? 18.341 0.610 -39.715 1.00 87.94 325 LEU A O 1
ATOM 2469 N N . LEU A 1 326 ? 17.265 1.981 -38.297 1.00 85.75 326 LEU A N 1
ATOM 2470 C CA . LEU A 1 326 ? 17.767 3.225 -38.893 1.00 85.75 326 LEU A CA 1
ATOM 2471 C C . LEU A 1 326 ? 19.269 3.446 -38.689 1.00 85.75 326 LEU A C 1
ATOM 2473 O O . LEU A 1 326 ? 19.891 4.094 -39.522 1.00 85.75 326 LEU A O 1
ATOM 2477 N N . VAL A 1 327 ? 19.861 2.933 -37.612 1.00 92.69 327 VAL A N 1
ATOM 2478 C CA . VAL A 1 327 ? 21.311 3.027 -37.384 1.00 92.69 327 VAL A CA 1
ATOM 2479 C C . VAL A 1 327 ? 22.067 2.017 -38.247 1.00 92.69 327 VAL A C 1
ATOM 2481 O O . VAL A 1 327 ? 23.121 2.346 -38.781 1.00 92.69 327 VAL A O 1
ATOM 2484 N N . VAL A 1 328 ? 21.534 0.805 -38.423 1.00 93.31 328 VAL A N 1
ATOM 2485 C CA . VAL A 1 328 ? 22.224 -0.291 -39.129 1.00 93.31 328 VAL A CA 1
ATOM 2486 C C . VAL A 1 328 ? 22.011 -0.247 -40.643 1.00 93.31 328 VAL A C 1
ATOM 2488 O O . VAL A 1 328 ? 22.948 -0.483 -41.409 1.00 93.31 328 VAL A O 1
ATOM 2491 N N . THR A 1 329 ? 20.797 0.063 -41.100 1.00 87.81 329 THR A N 1
ATOM 2492 C CA . THR A 1 329 ? 20.427 -0.065 -42.521 1.00 87.81 329 THR A CA 1
ATOM 2493 C C . THR A 1 329 ? 21.196 0.900 -43.429 1.00 87.81 329 THR A C 1
ATOM 2495 O O . THR A 1 329 ? 21.733 0.435 -44.436 1.00 87.81 329 THR A O 1
ATOM 2498 N N . PRO A 1 330 ? 21.324 2.209 -43.125 1.00 88.19 330 PRO A N 1
ATOM 2499 C CA . PRO A 1 330 ? 22.031 3.130 -44.009 1.00 88.19 330 PRO A CA 1
ATOM 2500 C C . PRO A 1 330 ? 23.521 2.793 -44.177 1.00 88.19 330 PRO A C 1
ATOM 2502 O O . PRO A 1 330 ? 23.951 2.718 -45.327 1.00 88.19 330 PRO A O 1
ATOM 2505 N N . PRO A 1 331 ? 24.316 2.516 -43.119 1.00 91.81 331 PRO A N 1
ATOM 2506 C CA . PRO A 1 331 ? 25.705 2.082 -43.280 1.00 91.81 331 PRO A CA 1
ATOM 2507 C C . PRO A 1 331 ? 25.837 0.773 -44.056 1.00 91.81 331 PRO A C 1
ATOM 2509 O O . PRO A 1 331 ? 26.686 0.677 -44.941 1.00 91.81 331 PRO A O 1
ATOM 2512 N N . LEU A 1 332 ? 24.984 -0.216 -43.761 1.00 92.69 332 LEU A N 1
ATOM 2513 C CA . LEU A 1 332 ? 24.993 -1.503 -44.456 1.00 92.69 332 LEU A CA 1
ATOM 2514 C C . LEU A 1 332 ? 24.748 -1.306 -45.951 1.00 92.69 332 LEU A C 1
ATOM 2516 O O . LEU A 1 332 ? 25.502 -1.806 -46.786 1.00 92.69 332 LEU A O 1
ATOM 2520 N N . MET A 1 333 ? 23.716 -0.544 -46.300 1.00 87.25 333 MET A N 1
ATOM 2521 C CA . MET A 1 333 ? 23.394 -0.329 -47.696 1.00 87.25 333 MET A CA 1
ATOM 2522 C C . MET A 1 333 ? 24.401 0.602 -48.406 1.00 87.25 333 MET A C 1
ATOM 2524 O O . MET A 1 333 ? 24.703 0.369 -49.576 1.00 87.25 333 MET A O 1
ATOM 2528 N N . LEU A 1 334 ? 25.001 1.582 -47.711 1.00 89.19 334 LEU A N 1
ATOM 2529 C CA . LEU A 1 334 ? 26.134 2.368 -48.227 1.00 89.19 334 LEU A CA 1
ATOM 2530 C C . LEU A 1 334 ? 27.334 1.466 -48.540 1.00 89.19 334 LEU A C 1
ATOM 2532 O O . LEU A 1 334 ? 27.934 1.595 -49.607 1.00 89.19 334 LEU A O 1
ATOM 2536 N N . GLY A 1 335 ? 27.651 0.528 -47.644 1.00 92.06 335 GLY A N 1
ATOM 2537 C CA . GLY A 1 335 ? 28.713 -0.456 -47.838 1.00 92.06 335 GLY A CA 1
ATOM 2538 C C . GLY A 1 335 ? 28.444 -1.370 -49.034 1.00 92.06 335 GLY A C 1
ATOM 2539 O O . GLY A 1 335 ? 29.312 -1.541 -49.887 1.00 92.06 335 GLY A O 1
ATOM 2540 N N . LEU A 1 336 ? 27.221 -1.895 -49.153 1.00 92.06 336 LEU A N 1
ATOM 2541 C CA . LEU A 1 336 ? 26.804 -2.707 -50.302 1.00 92.06 336 LEU A CA 1
ATOM 2542 C C . LEU A 1 336 ? 26.885 -1.928 -51.621 1.00 92.06 336 LEU A C 1
ATOM 2544 O O . LEU A 1 336 ? 27.389 -2.454 -52.614 1.00 92.06 336 LEU A O 1
ATOM 2548 N N . GLY A 1 337 ? 26.436 -0.670 -51.632 1.00 89.44 337 GLY A N 1
ATOM 2549 C CA . GLY A 1 337 ? 26.539 0.208 -52.797 1.00 89.44 337 GLY A CA 1
ATOM 2550 C C . GLY A 1 337 ? 27.990 0.462 -53.210 1.00 89.44 337 GLY A C 1
ATOM 2551 O O . GLY A 1 337 ? 28.308 0.427 -54.399 1.00 89.44 337 GLY A O 1
ATOM 2552 N N . TRP A 1 338 ? 28.886 0.645 -52.237 1.00 91.88 338 TRP A N 1
ATOM 2553 C CA . TRP A 1 338 ? 30.317 0.825 -52.479 1.00 91.88 338 TRP A CA 1
ATOM 2554 C C . TRP A 1 338 ? 30.966 -0.422 -53.101 1.00 91.88 338 TRP A C 1
ATOM 2556 O O . TRP A 1 338 ? 31.656 -0.313 -54.115 1.00 91.88 338 TRP A O 1
ATOM 2566 N N . ILE A 1 339 ? 30.675 -1.614 -52.565 1.00 94.38 339 ILE A N 1
ATOM 2567 C CA . ILE A 1 339 ? 31.155 -2.898 -53.112 1.00 94.38 339 ILE A CA 1
ATOM 2568 C C . ILE A 1 339 ? 30.633 -3.111 -54.542 1.00 94.38 339 ILE A C 1
ATOM 2570 O O . ILE A 1 339 ? 31.400 -3.463 -55.438 1.00 94.38 339 ILE A O 1
ATOM 2574 N N . ALA A 1 340 ? 29.342 -2.862 -54.779 1.00 92.19 340 ALA A N 1
ATOM 2575 C CA . ALA A 1 340 ? 28.729 -2.997 -56.100 1.00 92.19 340 ALA A CA 1
ATOM 2576 C C . ALA A 1 340 ? 29.343 -2.035 -57.132 1.00 92.19 340 ALA A C 1
ATOM 2578 O O . ALA A 1 340 ? 29.549 -2.418 -58.286 1.00 92.19 340 ALA A O 1
ATOM 2579 N N . GLY A 1 341 ? 29.681 -0.812 -56.708 1.00 92.19 341 GLY A N 1
ATOM 2580 C CA . GLY A 1 341 ? 30.420 0.150 -57.525 1.00 92.19 341 GLY A CA 1
ATOM 2581 C C . GLY A 1 341 ? 31.814 -0.356 -57.900 1.00 92.19 341 GLY A C 1
ATOM 2582 O O . GLY A 1 341 ? 32.210 -0.245 -59.059 1.00 92.19 341 GLY A O 1
ATOM 2583 N N . GLY A 1 342 ? 32.520 -0.993 -56.961 1.00 93.38 342 GLY A N 1
ATOM 2584 C CA . GLY A 1 342 ? 33.819 -1.627 -57.217 1.00 93.38 342 GLY A CA 1
ATOM 2585 C C . GLY A 1 342 ? 33.771 -2.768 -58.242 1.00 93.38 342 GLY A C 1
ATOM 2586 O O . GLY A 1 342 ? 34.744 -2.989 -58.957 1.00 93.38 342 GLY A O 1
ATOM 2587 N N . LEU A 1 343 ? 32.631 -3.456 -58.363 1.00 95.56 343 LEU A N 1
ATOM 2588 C CA . LEU A 1 343 ? 32.408 -4.543 -59.327 1.00 95.56 343 LEU A CA 1
ATOM 2589 C C . LEU A 1 343 ? 31.892 -4.061 -60.696 1.00 95.56 343 LEU A C 1
ATOM 2591 O O . LEU A 1 343 ? 31.649 -4.879 -61.580 1.00 95.56 343 LEU A O 1
ATOM 2595 N N . GLY A 1 344 ? 31.711 -2.750 -60.888 1.00 94.25 344 GLY A N 1
ATOM 2596 C CA . GLY A 1 344 ? 31.262 -2.176 -62.160 1.00 94.25 344 GLY A CA 1
ATOM 2597 C C . GLY A 1 344 ? 29.780 -2.407 -62.474 1.00 94.25 344 GLY A C 1
ATOM 2598 O O . GLY A 1 344 ? 29.379 -2.326 -63.635 1.00 94.25 344 GLY A O 1
ATOM 2599 N N . LEU A 1 345 ? 28.947 -2.690 -61.467 1.00 93.75 345 LEU A N 1
ATOM 2600 C CA . LEU A 1 345 ? 27.511 -2.859 -61.676 1.00 93.75 345 LEU A CA 1
ATOM 2601 C C . LEU A 1 345 ? 26.845 -1.491 -61.927 1.00 93.75 345 LEU A C 1
ATOM 2603 O O . LEU A 1 345 ? 26.906 -0.615 -61.060 1.00 93.75 345 LEU A O 1
ATOM 2607 N N . PRO A 1 346 ? 26.127 -1.294 -63.051 1.00 87.94 346 PRO A N 1
ATOM 2608 C CA . PRO A 1 346 ? 25.499 -0.008 -63.386 1.00 87.94 346 PRO A CA 1
ATOM 2609 C C . PRO A 1 346 ? 24.388 0.402 -62.404 1.00 87.94 346 PRO A C 1
ATOM 2611 O O . PRO A 1 346 ? 24.009 1.569 -62.333 1.00 87.94 346 PRO A O 1
ATOM 2614 N N . VAL A 1 347 ? 23.889 -0.545 -61.603 1.00 84.81 347 VAL A N 1
ATOM 2615 C CA . VAL A 1 347 ? 22.892 -0.312 -60.545 1.00 84.81 347 VAL A CA 1
ATOM 2616 C C . VAL A 1 347 ? 23.437 0.581 -59.420 1.00 84.81 347 VAL A C 1
ATOM 2618 O O . VAL A 1 347 ? 22.660 1.278 -58.766 1.00 84.81 347 VAL A O 1
ATOM 2621 N N . ALA A 1 348 ? 24.760 0.642 -59.226 1.00 86.56 348 ALA A N 1
ATOM 2622 C CA . ALA A 1 348 ? 25.381 1.424 -58.155 1.00 86.56 348 ALA A CA 1
ATOM 2623 C C . ALA A 1 348 ? 25.098 2.939 -58.250 1.00 86.56 348 ALA A C 1
ATOM 2625 O O . ALA A 1 348 ? 25.081 3.625 -57.230 1.00 86.56 348 ALA A O 1
ATOM 2626 N N . ALA A 1 349 ? 24.808 3.466 -59.445 1.00 87.69 349 ALA A N 1
ATOM 2627 C CA . ALA A 1 349 ? 24.479 4.881 -59.631 1.00 87.69 349 ALA A CA 1
ATOM 2628 C C . ALA A 1 349 ? 23.107 5.273 -59.041 1.00 87.69 349 ALA A C 1
ATOM 2630 O O . ALA A 1 349 ? 22.902 6.415 -58.630 1.00 87.69 349 ALA A O 1
ATOM 2631 N N . TYR A 1 350 ? 22.166 4.328 -58.964 1.00 90.19 350 TYR A N 1
ATOM 2632 C CA . TYR A 1 350 ? 20.792 4.588 -58.513 1.00 90.19 350 TYR A CA 1
ATOM 2633 C C . TYR A 1 350 ? 20.586 4.344 -57.016 1.00 90.19 350 TYR A C 1
ATOM 2635 O O . TYR A 1 350 ? 19.579 4.760 -56.445 1.00 90.19 350 TYR A O 1
ATOM 2643 N N . TRP A 1 351 ? 21.561 3.717 -56.363 1.00 85.31 351 TRP A N 1
ATOM 2644 C CA . TRP A 1 351 ? 21.524 3.340 -54.954 1.00 85.31 351 TRP A CA 1
ATOM 2645 C C . TRP A 1 351 ? 21.145 4.497 -53.991 1.00 85.31 351 TRP A C 1
ATOM 2647 O O . TRP A 1 351 ? 20.237 4.298 -53.180 1.00 85.31 351 TRP A O 1
ATOM 2657 N N . PRO A 1 352 ? 21.709 5.722 -54.095 1.00 86.19 352 PRO A N 1
ATOM 2658 C CA . PRO A 1 352 ? 21.352 6.818 -53.185 1.00 86.19 352 PRO A CA 1
ATOM 2659 C C . PRO A 1 352 ? 19.875 7.225 -53.278 1.00 86.19 352 PRO A C 1
ATOM 2661 O O . PRO A 1 352 ? 19.261 7.596 -52.279 1.00 86.19 352 PRO A O 1
ATOM 2664 N N . HIS A 1 353 ? 19.286 7.111 -54.471 1.00 90.31 353 HIS A N 1
ATOM 2665 C CA . HIS A 1 353 ? 17.879 7.424 -54.717 1.00 90.31 353 HIS A CA 1
ATOM 2666 C C . HIS A 1 353 ? 16.964 6.356 -54.110 1.00 90.31 353 HIS A C 1
ATOM 2668 O O . HIS A 1 353 ? 15.921 6.687 -53.551 1.00 90.31 353 HIS A O 1
ATOM 2674 N N . ALA A 1 354 ? 17.375 5.085 -54.163 1.00 85.62 354 ALA A N 1
ATOM 2675 C CA . ALA A 1 354 ? 16.662 3.993 -53.506 1.00 85.62 354 ALA A CA 1
ATOM 2676 C C . ALA A 1 354 ? 16.674 4.152 -51.977 1.00 85.62 354 ALA A C 1
ATOM 2678 O O . ALA A 1 354 ? 15.624 4.040 -51.345 1.00 85.62 354 ALA A O 1
ATOM 2679 N N . LEU A 1 355 ? 17.829 4.495 -51.391 1.00 86.12 355 LEU A N 1
ATOM 2680 C CA . LEU A 1 355 ? 17.938 4.787 -49.958 1.00 86.12 355 LEU A CA 1
ATOM 2681 C C . LEU A 1 355 ? 17.020 5.943 -49.548 1.00 86.12 355 LEU A C 1
ATOM 2683 O O . LEU A 1 355 ? 16.277 5.827 -48.573 1.00 86.12 355 LEU A O 1
ATOM 2687 N N . LEU A 1 356 ? 17.050 7.041 -50.309 1.00 89.81 356 LEU A N 1
ATOM 2688 C CA . LEU A 1 356 ? 16.199 8.203 -50.066 1.00 89.81 356 LEU A CA 1
ATOM 2689 C C . LEU A 1 356 ? 14.710 7.840 -50.158 1.00 89.81 356 LEU A C 1
ATOM 2691 O O . LEU A 1 356 ? 13.926 8.270 -49.315 1.00 89.81 356 LEU A O 1
ATOM 2695 N N . GLY A 1 357 ? 14.327 7.019 -51.140 1.00 91.94 357 GLY A N 1
ATOM 2696 C CA . GLY A 1 357 ? 12.957 6.532 -51.299 1.00 91.94 357 GLY A CA 1
ATOM 2697 C C . GLY A 1 357 ? 12.482 5.699 -50.107 1.00 91.94 357 GLY A C 1
ATOM 2698 O O . GLY A 1 357 ? 11.385 5.927 -49.601 1.00 91.94 357 GLY A O 1
ATOM 2699 N N . ILE A 1 358 ? 13.323 4.786 -49.609 1.00 86.81 358 ILE A N 1
ATOM 2700 C CA . ILE A 1 358 ? 13.014 3.951 -48.437 1.00 86.81 358 ILE A CA 1
ATOM 2701 C C . ILE A 1 358 ? 12.884 4.810 -47.171 1.00 86.81 358 ILE A C 1
ATOM 2703 O O . ILE A 1 358 ? 11.901 4.678 -46.443 1.00 86.81 358 ILE A O 1
ATOM 2707 N N . LEU A 1 359 ? 13.827 5.728 -46.929 1.00 86.94 359 LEU A N 1
ATOM 2708 C CA . LEU A 1 359 ? 13.766 6.670 -45.802 1.00 86.94 359 LEU A CA 1
ATOM 2709 C C . LEU A 1 359 ? 12.520 7.558 -45.871 1.00 86.94 359 LEU A C 1
ATOM 2711 O O . LEU A 1 359 ? 11.852 7.757 -44.858 1.00 86.94 359 LEU A O 1
ATOM 2715 N N . GLY A 1 360 ? 12.182 8.055 -47.062 1.00 92.44 360 GLY A N 1
ATOM 2716 C CA . GLY A 1 360 ? 10.982 8.853 -47.293 1.00 92.44 360 GLY A CA 1
ATOM 2717 C C . GLY A 1 360 ? 9.698 8.076 -47.002 1.00 92.44 360 GLY A C 1
ATOM 2718 O O . GLY A 1 360 ? 8.827 8.578 -46.294 1.00 92.44 360 GLY A O 1
ATOM 2719 N N . ALA A 1 361 ? 9.596 6.832 -47.481 1.00 89.00 361 ALA A N 1
ATOM 2720 C CA . ALA A 1 361 ? 8.456 5.959 -47.205 1.00 89.00 361 ALA A CA 1
ATOM 2721 C C . ALA A 1 361 ? 8.319 5.650 -45.706 1.00 89.00 361 ALA A C 1
ATOM 2723 O O . ALA A 1 361 ? 7.218 5.695 -45.157 1.00 89.00 361 ALA A O 1
ATOM 2724 N N . PHE A 1 362 ? 9.438 5.398 -45.029 1.00 85.38 362 PHE A N 1
ATOM 2725 C CA . PHE A 1 362 ? 9.468 5.158 -43.590 1.00 85.38 362 PHE A CA 1
ATOM 2726 C C . PHE A 1 362 ? 8.991 6.381 -42.787 1.00 85.38 362 PHE A C 1
ATOM 2728 O O . PHE A 1 362 ? 8.108 6.261 -41.938 1.00 85.38 362 PHE A O 1
ATOM 2735 N N . LEU A 1 363 ? 9.502 7.578 -43.100 1.00 87.06 363 LEU A N 1
ATOM 2736 C CA . LEU A 1 363 ? 9.053 8.842 -42.500 1.00 87.06 363 LEU A CA 1
ATOM 2737 C C . LEU A 1 363 ? 7.565 9.111 -42.760 1.00 87.06 363 LEU A C 1
ATOM 2739 O O . LEU A 1 363 ? 6.848 9.554 -41.859 1.00 87.06 363 LEU A O 1
ATOM 2743 N N . ALA A 1 364 ? 7.079 8.813 -43.966 1.00 90.62 364 ALA A N 1
ATOM 2744 C CA . ALA A 1 364 ? 5.662 8.921 -44.289 1.00 90.62 364 ALA A CA 1
ATOM 2745 C C . ALA A 1 364 ? 4.826 7.982 -43.406 1.00 90.62 364 ALA A C 1
ATOM 2747 O O . ALA A 1 364 ? 3.853 8.422 -42.800 1.00 90.62 364 ALA A O 1
ATOM 2748 N N . PHE A 1 365 ? 5.243 6.724 -43.242 1.00 87.94 365 PHE A N 1
ATOM 2749 C CA . PHE A 1 365 ? 4.536 5.760 -42.396 1.00 87.94 365 PHE A CA 1
ATOM 2750 C C . PHE A 1 365 ? 4.525 6.157 -40.912 1.00 87.94 365 PHE A C 1
ATOM 2752 O O . PHE A 1 365 ? 3.530 5.937 -40.231 1.00 87.94 365 PHE A O 1
ATOM 2759 N N . GLN A 1 366 ? 5.585 6.793 -40.403 1.00 85.50 366 GLN A N 1
ATOM 2760 C CA . GLN A 1 366 ? 5.611 7.294 -39.022 1.00 85.50 366 GLN A CA 1
ATOM 2761 C C . GLN A 1 366 ? 4.741 8.542 -38.811 1.00 85.50 366 GLN A C 1
ATOM 2763 O O . GLN A 1 366 ? 4.141 8.724 -37.750 1.00 85.50 366 GLN A O 1
ATOM 2768 N N . THR A 1 367 ? 4.675 9.429 -39.803 1.00 88.12 367 THR A N 1
ATOM 2769 C CA . THR A 1 367 ? 3.938 10.699 -39.695 1.00 88.12 367 THR A CA 1
ATOM 2770 C C . THR A 1 367 ? 2.446 10.542 -39.987 1.00 88.12 367 THR A C 1
ATOM 2772 O O . THR A 1 367 ? 1.633 11.248 -39.382 1.00 88.12 367 THR A O 1
ATOM 2775 N N . LEU A 1 368 ? 2.068 9.584 -40.839 1.00 91.25 368 LEU A N 1
ATOM 2776 C CA . LEU A 1 368 ? 0.690 9.358 -41.278 1.00 91.25 368 LEU A CA 1
ATOM 2777 C C . LEU A 1 368 ? -0.286 9.073 -40.114 1.00 91.25 368 LEU A C 1
ATOM 2779 O O . LEU A 1 368 ? -1.300 9.767 -40.036 1.00 91.25 368 LEU A O 1
ATOM 2783 N N . PRO A 1 369 ? -0.009 8.168 -39.150 1.00 85.38 369 PRO A N 1
ATOM 2784 C CA . PRO A 1 369 ? -0.903 7.937 -38.016 1.00 85.38 369 PRO A CA 1
ATOM 2785 C C . PRO A 1 369 ? -1.074 9.189 -37.161 1.00 85.38 369 PRO A C 1
ATOM 2787 O O . PRO A 1 369 ? -2.169 9.479 -36.691 1.00 85.38 369 PRO A O 1
ATOM 2790 N N . ARG A 1 370 ? -0.006 9.977 -36.990 1.00 83.75 370 ARG A N 1
ATOM 2791 C CA . ARG A 1 370 ? -0.035 11.198 -36.178 1.00 83.75 370 ARG A CA 1
ATOM 2792 C C . ARG A 1 370 ? -0.891 12.289 -36.818 1.00 83.75 370 ARG A C 1
ATOM 2794 O O . ARG A 1 370 ? -1.548 13.034 -36.098 1.00 83.75 370 ARG A O 1
ATOM 2801 N N . LEU A 1 371 ? -0.900 12.363 -38.148 1.00 88.31 371 LEU A N 1
ATOM 2802 C CA . LEU A 1 371 ? -1.772 13.247 -38.925 1.00 88.31 371 LEU A CA 1
ATOM 2803 C C . LEU A 1 371 ? -3.228 12.763 -38.928 1.00 88.31 371 LEU A C 1
ATOM 2805 O O . LEU A 1 371 ? -4.129 13.569 -38.716 1.00 88.31 371 LEU A O 1
ATOM 2809 N N . LEU A 1 372 ? -3.461 11.458 -39.098 1.00 89.62 372 LEU A N 1
ATOM 2810 C CA . LEU A 1 372 ? -4.810 10.882 -39.146 1.00 89.62 372 LEU A CA 1
ATOM 2811 C C . LEU A 1 372 ? -5.504 10.854 -37.774 1.00 89.62 372 LEU A C 1
ATOM 2813 O O . LEU A 1 372 ? -6.716 11.039 -37.695 1.00 89.62 372 LEU A O 1
ATOM 2817 N N . LEU A 1 373 ? -4.758 10.646 -36.685 1.00 81.00 373 LEU A N 1
ATOM 2818 C CA . LEU A 1 373 ? -5.318 10.514 -35.333 1.00 81.00 373 LEU A CA 1
ATOM 2819 C C . LEU A 1 373 ? -5.429 11.846 -34.578 1.00 81.00 373 LEU A C 1
ATOM 2821 O O . LEU A 1 373 ? -6.251 11.948 -33.666 1.00 81.00 373 LEU A O 1
ATOM 2825 N N . ARG A 1 374 ? -4.677 12.892 -34.965 1.00 77.62 374 ARG A N 1
ATOM 2826 C CA . ARG A 1 374 ? -4.766 14.224 -34.327 1.00 77.62 374 ARG A CA 1
ATOM 2827 C C . ARG A 1 374 ? -6.172 14.828 -34.390 1.00 77.62 374 ARG A C 1
ATOM 2829 O O . ARG A 1 374 ? -6.552 15.535 -33.468 1.00 77.62 374 ARG A O 1
ATOM 2836 N N . GLY A 1 375 ? -6.964 14.495 -35.411 1.00 66.25 375 GLY A N 1
ATOM 2837 C CA . GLY A 1 375 ? -8.327 15.014 -35.572 1.00 66.25 375 GLY A CA 1
ATOM 2838 C C . GLY A 1 375 ? -9.353 14.508 -34.548 1.00 66.25 375 GLY A C 1
ATOM 2839 O O . GLY A 1 375 ? -10.438 15.073 -34.463 1.00 66.25 375 GLY A O 1
ATOM 2840 N N . ARG A 1 376 ? -9.047 13.461 -33.765 1.00 61.34 376 ARG A N 1
ATOM 2841 C CA . ARG A 1 376 ? -9.986 12.892 -32.774 1.00 61.34 376 ARG A CA 1
ATOM 2842 C C . ARG A 1 376 ? -9.742 13.338 -31.332 1.00 61.34 376 ARG A C 1
ATOM 2844 O O . ARG A 1 376 ? -10.651 13.211 -30.517 1.00 61.34 376 ARG A O 1
ATOM 2851 N N . ALA A 1 377 ? -8.548 13.834 -31.008 1.00 57.66 377 ALA A N 1
ATOM 2852 C CA . ALA A 1 377 ? -8.195 14.196 -29.634 1.00 57.66 377 ALA A CA 1
ATOM 2853 C C . ALA A 1 377 ? -8.837 15.522 -29.184 1.00 57.66 377 ALA A C 1
ATOM 2855 O O . ALA A 1 377 ? -9.275 15.616 -28.041 1.00 57.66 377 ALA A O 1
ATOM 2856 N N . ASP A 1 378 ? -9.003 16.490 -30.093 1.00 57.19 378 ASP A N 1
ATOM 2857 C CA . ASP A 1 378 ? -9.567 17.812 -29.763 1.00 57.19 378 ASP A CA 1
ATOM 2858 C C . ASP A 1 378 ? -11.074 17.801 -29.445 1.00 57.19 378 ASP A C 1
ATOM 2860 O O . ASP A 1 378 ? -11.595 18.772 -28.905 1.00 57.19 378 ASP A O 1
ATOM 2864 N N . GLN A 1 379 ? -11.796 16.707 -29.715 1.00 56.56 379 GLN A N 1
ATOM 2865 C CA . GLN A 1 379 ? -13.230 16.615 -29.398 1.00 56.56 379 GLN A CA 1
ATOM 2866 C C . GLN A 1 379 ? -13.536 16.074 -27.992 1.00 56.56 379 GLN A C 1
ATOM 2868 O O . GLN A 1 379 ? -14.687 16.137 -27.568 1.00 56.56 379 GLN A O 1
ATOM 2873 N N . ARG A 1 380 ? -12.550 15.550 -27.246 1.00 51.47 380 ARG A N 1
ATOM 2874 C CA . ARG A 1 380 ? -12.779 14.993 -25.892 1.00 51.47 380 ARG A CA 1
ATOM 2875 C C . ARG A 1 380 ? -12.434 15.940 -24.742 1.00 51.47 380 ARG A C 1
ATOM 2877 O O . ARG A 1 380 ? -12.733 15.620 -23.599 1.00 51.47 380 ARG A O 1
ATOM 2884 N N . THR A 1 381 ? -11.879 17.110 -25.036 1.00 50.19 381 THR A N 1
ATOM 2885 C CA . THR A 1 381 ? -11.619 18.180 -24.061 1.00 50.19 381 THR A CA 1
ATOM 2886 C C . THR A 1 381 ? -12.429 19.427 -24.393 1.00 50.19 381 THR A C 1
ATOM 2888 O O . THR A 1 381 ? -11.910 20.537 -24.345 1.00 50.19 381 THR A O 1
ATOM 2891 N N . SER A 1 382 ? -13.708 19.264 -24.740 1.00 45.34 382 SER A N 1
ATOM 2892 C CA . SER A 1 382 ? -14.658 20.336 -24.456 1.00 45.34 382 SER A CA 1
ATOM 2893 C C . SER A 1 382 ? -15.047 20.159 -22.988 1.00 45.34 382 SER A C 1
ATOM 2895 O O . SER A 1 382 ? -15.718 19.173 -22.667 1.00 45.34 382 SER A O 1
ATOM 2897 N N . PRO A 1 383 ? -14.567 21.018 -22.070 1.00 50.09 383 PRO A N 1
ATOM 2898 C CA . PRO A 1 383 ? -15.162 21.081 -20.756 1.00 50.09 383 PRO A CA 1
ATOM 2899 C C . PRO A 1 383 ? -16.590 21.541 -21.019 1.00 50.09 383 PRO A C 1
ATOM 2901 O O . PRO A 1 383 ? -16.816 22.701 -21.356 1.00 50.09 383 PRO A O 1
ATOM 2904 N N . ALA A 1 384 ? -17.546 20.621 -20.930 1.00 51.09 384 ALA A N 1
ATOM 2905 C CA . ALA A 1 384 ? -18.910 20.997 -20.630 1.00 51.09 384 ALA A CA 1
ATOM 2906 C C . ALA A 1 384 ? -18.841 21.695 -19.270 1.00 51.09 384 ALA A C 1
ATOM 2908 O O . ALA A 1 384 ? -18.815 21.047 -18.227 1.00 51.09 384 ALA A O 1
ATOM 2909 N N . GLU A 1 385 ? -18.562 22.999 -19.315 1.00 49.09 385 GLU A N 1
ATOM 2910 C CA . GLU A 1 385 ? -19.416 24.038 -18.773 1.00 49.09 385 GLU A CA 1
ATOM 2911 C C . GLU A 1 385 ? -20.320 23.471 -17.684 1.00 49.09 385 GLU A C 1
ATOM 2913 O O . GLU A 1 385 ? -21.517 23.250 -17.849 1.00 49.09 385 GLU A O 1
ATOM 2918 N N . PHE A 1 386 ? -19.686 23.169 -16.552 1.00 50.38 386 PHE A N 1
ATOM 2919 C CA . PHE A 1 386 ? -20.354 23.046 -15.274 1.00 50.38 386 PHE A CA 1
ATOM 2920 C C . PHE A 1 386 ? -20.729 24.482 -14.908 1.00 50.38 386 PHE A C 1
ATOM 2922 O O . PHE A 1 386 ? -20.040 25.164 -14.150 1.00 50.38 386 PHE A O 1
ATOM 2929 N N . GLU A 1 387 ? -21.758 24.984 -15.591 1.00 50.56 387 GLU A N 1
ATOM 2930 C CA . GLU A 1 387 ? -22.403 26.251 -15.316 1.00 50.56 387 GLU A CA 1
ATOM 2931 C C . GLU A 1 387 ? -22.966 26.129 -13.901 1.00 50.56 387 GLU A C 1
ATOM 2933 O O . GLU A 1 387 ? -24.007 25.520 -13.649 1.00 50.56 387 GLU A O 1
ATOM 2938 N N . ALA A 1 388 ? -22.177 26.616 -12.944 1.00 47.34 388 ALA A N 1
ATOM 2939 C CA . ALA A 1 388 ? -22.568 26.746 -11.561 1.00 47.34 388 ALA A CA 1
ATOM 2940 C C . ALA A 1 388 ? -23.809 27.636 -11.526 1.00 47.34 388 ALA A C 1
ATOM 2942 O O . ALA A 1 388 ? -23.725 28.856 -11.649 1.00 47.34 388 ALA A O 1
ATOM 2943 N N . THR A 1 389 ? -24.971 27.007 -11.379 1.00 52.47 389 THR A N 1
ATOM 2944 C CA . THR A 1 389 ? -26.221 27.706 -11.115 1.00 52.47 389 THR A CA 1
ATOM 2945 C C . THR A 1 389 ? -26.040 28.468 -9.797 1.00 52.47 389 THR A C 1
ATOM 2947 O O . THR A 1 389 ? -25.797 27.830 -8.765 1.00 52.47 389 THR A O 1
ATOM 2950 N N . PRO A 1 390 ? -26.126 29.810 -9.775 1.00 55.34 390 PRO A N 1
ATOM 2951 C CA . PRO A 1 390 ? -26.104 30.543 -8.525 1.00 55.34 390 PRO A CA 1
ATOM 2952 C C . PRO A 1 390 ? -27.394 30.202 -7.777 1.00 55.34 390 PRO A C 1
ATOM 2954 O O . PRO A 1 390 ? -28.492 30.532 -8.223 1.00 55.34 390 PRO A O 1
ATOM 2957 N N . ARG A 1 391 ? -27.279 29.502 -6.644 1.00 54.47 391 ARG A N 1
ATOM 2958 C CA . ARG A 1 391 ? -28.380 29.393 -5.683 1.00 54.47 391 ARG A CA 1
ATOM 2959 C C . ARG A 1 391 ? -28.608 30.779 -5.088 1.00 54.47 391 ARG A C 1
ATOM 2961 O O . ARG A 1 391 ? -27.865 31.216 -4.213 1.00 54.47 391 ARG A O 1
ATOM 2968 N N . ASP A 1 392 ? -29.642 31.442 -5.591 1.00 55.84 392 ASP A N 1
ATOM 2969 C CA . ASP A 1 392 ? -30.267 32.609 -4.986 1.00 55.84 392 ASP A CA 1
ATOM 2970 C C . ASP A 1 392 ? -30.639 32.295 -3.530 1.00 55.84 392 ASP A C 1
ATOM 2972 O O . ASP A 1 392 ? -31.589 31.566 -3.241 1.00 55.84 392 ASP A O 1
ATOM 2976 N N . ALA A 1 393 ? -29.866 32.844 -2.597 1.00 51.12 393 ALA A N 1
ATOM 2977 C CA . ALA A 1 393 ? -30.225 32.935 -1.193 1.00 51.12 393 ALA A CA 1
ATOM 2978 C C . ALA A 1 393 ? -30.798 34.334 -0.946 1.00 51.12 393 ALA A C 1
ATOM 2980 O O . ALA A 1 393 ? -30.112 35.241 -0.476 1.00 51.12 393 ALA A O 1
ATOM 2981 N N . SER A 1 394 ? -32.076 34.517 -1.277 1.00 58.62 394 SER A N 1
ATOM 2982 C CA . SER A 1 394 ? -32.857 35.651 -0.794 1.00 58.62 394 SER A CA 1
ATOM 2983 C C . SER A 1 394 ? -34.246 35.199 -0.330 1.00 58.62 394 SER A C 1
ATOM 2985 O O . SER A 1 394 ? -34.884 34.341 -0.930 1.00 58.62 394 SER A O 1
ATOM 2987 N N . SER A 1 395 ? -34.698 35.821 0.762 1.00 52.25 395 SER A N 1
ATOM 2988 C CA . SER A 1 395 ? -36.008 35.701 1.423 1.00 52.25 395 SER A CA 1
ATOM 2989 C C . SER A 1 395 ? -36.217 34.518 2.388 1.00 52.25 395 SER A C 1
ATOM 2991 O O . SER A 1 395 ? -36.629 33.425 2.031 1.00 52.25 395 SER A O 1
ATOM 2993 N N . HIS A 1 396 ? -36.009 34.773 3.682 1.00 52.16 396 HIS A N 1
ATOM 2994 C CA . HIS A 1 396 ? -37.142 35.097 4.557 1.00 52.16 396 HIS A CA 1
ATOM 2995 C C . HIS A 1 396 ? -36.652 35.652 5.905 1.00 52.16 396 HIS A C 1
ATOM 2997 O O . HIS A 1 396 ? -36.171 34.934 6.774 1.00 52.16 396 HIS A O 1
ATOM 3003 N N . ARG A 1 397 ? -36.806 36.973 6.068 1.00 53.53 397 ARG A N 1
ATOM 3004 C CA . ARG A 1 397 ? -37.178 37.575 7.352 1.00 53.53 397 ARG A CA 1
ATOM 3005 C C . ARG A 1 397 ? -38.694 37.460 7.466 1.00 53.53 397 ARG A C 1
ATOM 3007 O O . ARG A 1 397 ? -39.376 37.900 6.540 1.00 53.53 397 ARG A O 1
ATOM 3014 N N . SER A 1 398 ? -39.191 36.920 8.571 1.00 59.50 398 SER A N 1
ATOM 3015 C CA . SER A 1 398 ? -40.426 37.283 9.292 1.00 59.50 398 SER A CA 1
ATOM 3016 C C . SER A 1 398 ? -40.481 36.430 10.545 1.00 59.50 398 SER A C 1
ATOM 3018 O O . SER A 1 398 ? -40.492 35.193 10.371 1.00 59.50 398 SER A O 1
#

Sequence (398 aa):
RAAVAQGNELVWPDSLPDEASGEATDAPAIPWEQLLDREAVDAVIMGGVGDDDGDDDERLRRLAELMRQGQSVLTSHPLFKSVLAYYEIDMARGETGALLRHFNPLTCYPELQSATRECLSDASPLGPLEQISAVRYSRLRTPAEVTALFARDVEALEVVAGRLDRLGAHGAVADGDSYAGLAVQLTGRRGWPVRWNVAPPLDDATALELVLTCQQGRIGFTYGYDERLREVWRDAAGKRSVEPLSERSPADDAWKAFAQSAPSAGGLDSGPASSATWSHALHAMDLADAIEVSLRRGRMIDVHEQQLTEELAFKGTMAAVGCGLLVVTPPLMLGLGWIAGGLGLPVAAYWPHALLGILGAFLAFQTLPRLLLRGRADQRTSPAEFEATPRDASSHRS

pLDDT: mean 86.58, std 14.05, range [45.34, 98.75]